Protein AF-A0A6V7KZ51-F1 (afdb_monomer)

Nearest PDB structures (foldseek):
  6hfb-assembly4_D  TM=1.164E-01  e=4.981E+00  Pyrococcus furiosus DSM 3638

Foldseek 3Di:
DCPVVDDDDDDDPPPQDPPFLLVLLVLLCVLQVQAPLSSVLLVQLLVLLQPDPVDPDGDGSVLSSQLSNQLRVCVVVVHDNLVSQLVSCCVRSPVVVVNPDPVSSVVSSVSSNVSSVVSVPDDDDGALARSPLLPDDPVNCVVPVLVSVLSNLLSVLQSLVVQVVVCPDPPDQQWCVSVCSNRVDPDDDIDGDDPVNSLVSVLVSQLQDFLVCLVVSLVSRDPVSLCVLDPPCSCPPSVVLSVLLCVLCVPPPCRHFRQACVGGPDDDDLSSNQSSLLSSLVSLLSSLVQLDADQDPPPPDQWHFLLVQLVCLVVVVDPPVDPDDPLSNCLNVVSVVVVVVVVVCSVCPDRRDDPVNSVVSSVLSVLRSVLSCSRGDIDGPDPDPVPPPDPDPDPPSVVVNVVSVVSNVVSVVVSVVVVVD

Organism: NCBI:txid1563983

pLDDT: mean 78.25, std 13.92, range [34.44, 97.75]

Sequence (421 aa):
AMRNRGVEIYLLPIRNKLDSSLDLKSQLYNLGLTSEHHQMLLLHIHQAVSDDNSTCERLGISQLLHAGSLIAQQVQRKFPIIDAFRYACQDVYIKSRYIQERTQRQRLISIIDEAINVFTKTKYEPSFINIQDLTPAIHNLQSNALLTLAKQQAIIGRSLMKKIEETDSDDDEFTTEFLNRSLCPPFSHSVFIGNEVYNHFLINFLERASVNDFHQRMEMLDEKAANELASDNKTFIGRNLLHMMRCCLSQSPNAGLPWHPAYSPCAFDQQQFDGALKFALICYARIMKCLSITIESDEKSPMISIGKISLIARTKGDHHDLLYAPVIMLFLPIVEYMKKWLNAYLAQVPKDMSYKDYIRLRMGLLALTSFGEQGKVKVPKKYSEKSAHSGERKIDVTQVLKMHYERVIKFIQQTIDESKE

Secondary structure (DSSP, 8-state):
-HHHHS----PPP--SS---HHHHHHHHHHTT---HHHHHHHHHHHHHHHS-TT-SS---HHHHHHHHHHHHHHHHTT--HHHHHHHHHHIIIIITTT---HHHHHHHHHHHHHHHHHHHHSPPPPPSS-HHHHS--HHHHHHHHHHHHHHHHHHHHHHHHHHHHH--STTS--BTHHHHHHH--SS----B--HHHHHHHHHHHHHT--TTTHHHHHHHS-HHHHHHT-SS-TTHHHHHHHHHHHHHTTT-TTTTS--STTT-SSPPPHHHHHHHHHHHHHHHHHHTTTT-------SS-SEEEHHHHHHHHHHH--TTS--S-HHHHTHHHHHHHHHHHHHHHHHS--SS--HHHHHHHHHHHHHHHHHHHGGG-EEES---GGGTTS-S----HHHHHHHHHHHHHHHHHHHHHTTT-

Structure (mmCIF, N/CA/C/O backbone):
data_AF-A0A6V7KZ51-F1
#
_entry.id   AF-A0A6V7KZ51-F1
#
loop_
_atom_site.group_PDB
_atom_site.id
_atom_site.type_symbol
_atom_site.label_atom_id
_atom_site.label_alt_id
_atom_site.label_comp_id
_atom_site.label_asym_id
_atom_site.label_entity_id
_atom_site.label_seq_id
_atom_site.pdbx_PDB_ins_code
_atom_site.Cartn_x
_atom_site.Cartn_y
_atom_site.Cartn_z
_atom_site.occupancy
_atom_site.B_iso_or_equiv
_atom_site.auth_seq_id
_atom_site.auth_comp_id
_atom_site.auth_asym_id
_atom_site.auth_atom_id
_atom_site.pdbx_PDB_model_num
ATOM 1 N N . ALA A 1 1 ? -33.352 -25.567 -0.579 1.00 66.38 1 ALA A N 1
ATOM 2 C CA . ALA A 1 1 ? -33.581 -24.557 -1.638 1.00 66.38 1 ALA A CA 1
ATOM 3 C C . ALA A 1 1 ? -32.772 -23.283 -1.401 1.00 66.38 1 ALA A C 1
ATOM 5 O O . ALA A 1 1 ? -31.966 -22.964 -2.257 1.00 66.38 1 ALA A O 1
ATOM 6 N N . MET A 1 2 ? -32.909 -22.597 -0.257 1.00 73.06 2 MET A N 1
ATOM 7 C CA . MET A 1 2 ? -32.129 -21.380 0.045 1.00 73.06 2 MET A CA 1
ATOM 8 C C . MET A 1 2 ? -30.612 -21.613 0.128 1.00 73.06 2 MET A C 1
ATOM 10 O O . MET A 1 2 ? -29.864 -20.787 -0.363 1.00 73.06 2 MET A O 1
ATOM 14 N N . ARG A 1 3 ? -30.156 -22.772 0.617 1.00 77.19 3 ARG A N 1
ATOM 15 C CA . ARG A 1 3 ? -28.733 -23.168 0.590 1.00 77.19 3 ARG A CA 1
ATOM 16 C C . ARG A 1 3 ? -28.158 -23.363 -0.821 1.00 77.19 3 ARG A C 1
ATOM 18 O O . ARG A 1 3 ? -27.005 -23.058 -1.066 1.00 77.19 3 ARG A O 1
ATOM 25 N N . ASN A 1 4 ? -28.983 -23.846 -1.755 1.00 79.25 4 ASN A N 1
ATOM 26 C CA . ASN A 1 4 ? -28.567 -24.163 -3.132 1.00 79.25 4 ASN A CA 1
ATOM 27 C C . ASN A 1 4 ? -28.848 -23.011 -4.115 1.00 79.25 4 ASN A C 1
ATOM 29 O O . ASN A 1 4 ? -28.487 -23.107 -5.282 1.00 79.25 4 ASN A O 1
ATOM 33 N N . ARG A 1 5 ? -29.570 -21.972 -3.674 1.00 84.94 5 ARG A N 1
ATOM 34 C CA . ARG A 1 5 ? -29.949 -20.793 -4.476 1.00 84.94 5 ARG A CA 1
ATOM 35 C C . ARG A 1 5 ? -29.413 -19.478 -3.901 1.00 84.94 5 ARG A C 1
ATOM 37 O O . ARG A 1 5 ? -29.404 -18.483 -4.610 1.00 84.94 5 ARG A O 1
ATOM 44 N N . GLY A 1 6 ? -29.029 -19.460 -2.628 1.00 83.19 6 GLY A N 1
ATOM 45 C CA . GLY A 1 6 ? -28.433 -18.326 -1.931 1.00 83.19 6 GLY A CA 1
ATOM 46 C C . GLY A 1 6 ? -26.941 -18.535 -1.689 1.00 83.19 6 GLY A C 1
ATOM 47 O O . GLY A 1 6 ? -26.401 -19.610 -1.939 1.00 83.19 6 GLY A O 1
ATOM 48 N N . VAL A 1 7 ? -26.283 -17.490 -1.196 1.00 83.56 7 VAL A N 1
ATOM 49 C CA . VAL A 1 7 ? -24.863 -17.518 -0.830 1.00 83.56 7 VAL A CA 1
ATOM 50 C C . VAL A 1 7 ? -24.750 -17.797 0.665 1.00 83.56 7 VAL A C 1
ATOM 52 O O . VAL A 1 7 ? -25.314 -17.062 1.475 1.00 83.56 7 VAL A O 1
ATOM 55 N N . GLU A 1 8 ? -24.018 -18.845 1.037 1.00 85.75 8 GLU A N 1
ATOM 56 C CA . GLU A 1 8 ? -23.643 -19.092 2.430 1.00 85.75 8 GLU A CA 1
ATOM 57 C C . GLU A 1 8 ? -22.279 -18.471 2.710 1.00 85.75 8 GLU A C 1
ATOM 59 O O . GLU A 1 8 ? -21.281 -18.828 2.086 1.00 85.75 8 GLU A O 1
ATOM 64 N N . ILE A 1 9 ? -22.237 -17.548 3.667 1.00 85.25 9 ILE A N 1
ATOM 65 C CA . ILE A 1 9 ? -20.992 -16.952 4.145 1.00 85.25 9 ILE A CA 1
ATOM 66 C C . ILE A 1 9 ? -20.712 -17.550 5.516 1.00 85.25 9 ILE A C 1
ATOM 68 O O . ILE A 1 9 ? -21.433 -17.288 6.479 1.00 85.25 9 ILE A O 1
ATOM 72 N N . TYR A 1 10 ? -19.671 -18.373 5.601 1.00 81.44 10 TYR A N 1
ATOM 73 C CA . TYR A 1 10 ? -19.222 -18.912 6.875 1.00 81.44 10 TYR A CA 1
ATOM 74 C C . TYR A 1 10 ? -18.309 -17.897 7.562 1.00 81.44 10 TYR A C 1
ATOM 76 O O . TYR A 1 10 ? -17.195 -17.638 7.106 1.00 81.44 10 TYR A O 1
ATOM 84 N N . LEU A 1 11 ? -18.785 -17.319 8.663 1.00 78.44 11 LEU A N 1
ATOM 85 C CA . LEU A 1 11 ? -17.969 -16.473 9.524 1.00 78.44 11 LEU A CA 1
ATOM 86 C C . LEU A 1 11 ? -17.281 -17.364 10.553 1.00 78.44 11 LEU A C 1
ATOM 88 O O . LEU A 1 11 ? -17.935 -18.026 11.359 1.00 78.44 11 LEU A O 1
ATOM 92 N N . LEU A 1 12 ? -15.950 -17.392 10.515 1.00 71.00 12 LEU A N 1
ATOM 93 C CA . LEU A 1 12 ? -15.179 -18.060 11.553 1.00 71.00 12 LEU A CA 1
ATOM 94 C C . LEU A 1 12 ? -15.447 -17.362 12.894 1.00 71.00 12 LEU A C 1
ATOM 96 O O . LEU A 1 12 ? -15.514 -16.129 12.926 1.00 71.00 12 LEU A O 1
ATOM 100 N N . PRO A 1 13 ? -15.588 -18.113 14.001 1.00 65.88 13 PRO A N 1
ATOM 101 C CA . PRO A 1 13 ? -15.668 -17.493 15.311 1.00 65.88 13 PRO A CA 1
ATOM 102 C C . PRO A 1 13 ? -14.419 -16.639 15.508 1.00 65.88 13 PRO A C 1
ATOM 104 O O . PRO A 1 13 ? -13.309 -17.093 15.208 1.00 65.88 13 PRO A O 1
ATOM 107 N N . ILE A 1 14 ? -14.615 -15.409 15.992 1.00 60.56 14 ILE A N 1
ATOM 108 C CA . ILE A 1 14 ? -13.525 -14.522 16.397 1.00 60.56 14 ILE A CA 1
ATOM 109 C C . ILE A 1 14 ? -12.691 -15.333 17.384 1.00 60.56 14 ILE A C 1
ATOM 111 O O . ILE A 1 14 ? -13.140 -15.628 18.493 1.00 60.56 14 ILE A O 1
ATOM 115 N N . ARG A 1 15 ? -11.513 -15.798 16.958 1.00 56.25 15 ARG A N 1
ATOM 116 C CA . ARG A 1 15 ? -10.609 -16.482 17.875 1.00 56.25 15 ARG A CA 1
ATOM 117 C C . ARG A 1 15 ? -10.282 -15.460 18.956 1.00 56.25 15 ARG A C 1
ATOM 119 O O . ARG A 1 15 ? -10.001 -14.313 18.641 1.00 56.25 15 ARG A O 1
ATOM 126 N N . ASN A 1 16 ? -10.256 -15.870 20.221 1.00 52.44 16 ASN A N 1
ATOM 127 C CA . ASN A 1 16 ? -9.814 -15.011 21.331 1.00 52.44 16 ASN A CA 1
ATOM 128 C C . ASN A 1 16 ? -8.336 -14.575 21.213 1.00 52.44 16 ASN A C 1
ATOM 130 O O . ASN A 1 16 ? -7.773 -14.049 22.168 1.00 52.44 16 ASN A O 1
ATOM 134 N N . LYS A 1 17 ? -7.678 -14.827 20.076 1.00 53.88 17 LYS A N 1
ATOM 135 C CA . LYS A 1 17 ? -6.394 -14.231 19.763 1.00 53.88 17 LYS A CA 1
ATOM 136 C C . LYS A 1 17 ? -6.630 -12.885 19.090 1.00 53.88 17 LYS A C 1
ATOM 138 O O . LYS A 1 17 ? -7.420 -12.759 18.159 1.00 53.88 17 LYS A O 1
ATOM 143 N N . LEU A 1 18 ? -5.913 -11.891 19.591 1.00 59.28 18 LEU A N 1
ATOM 144 C CA . LEU A 1 18 ? -5.813 -10.526 19.083 1.00 59.28 18 LEU A CA 1
ATOM 145 C C . LEU A 1 18 ? -5.059 -10.535 17.734 1.00 59.28 18 LEU A C 1
ATOM 147 O O . LEU A 1 18 ? -3.984 -9.959 17.621 1.00 59.28 18 LEU A O 1
ATOM 151 N N . ASP A 1 19 ? -5.566 -11.267 16.737 1.00 60.16 19 ASP A N 1
ATOM 152 C CA . ASP A 1 19 ? -4.797 -11.659 15.545 1.00 60.16 19 ASP A CA 1
ATOM 153 C C . ASP A 1 19 ? -4.489 -10.471 14.602 1.00 60.16 19 ASP A C 1
ATOM 155 O O . ASP A 1 19 ? -3.594 -10.574 13.766 1.00 60.16 19 ASP A O 1
ATOM 159 N N . SER A 1 20 ? -5.171 -9.326 14.757 1.00 75.56 20 SER A N 1
ATOM 160 C CA . SER A 1 20 ? -4.906 -8.088 14.007 1.00 75.56 20 SER A CA 1
ATOM 161 C C . SER A 1 20 ? -5.000 -6.864 14.921 1.00 75.56 20 SER A C 1
ATOM 163 O O . SER A 1 20 ? -6.086 -6.430 15.311 1.00 75.56 20 SER A O 1
ATOM 165 N N . SER A 1 21 ? -3.853 -6.278 15.275 1.00 80.00 21 SER A N 1
ATOM 166 C CA . SER A 1 21 ? -3.811 -5.050 16.081 1.00 80.00 21 SER A CA 1
ATOM 167 C C . SER A 1 21 ? -4.462 -3.862 15.362 1.00 80.00 21 SER A C 1
ATOM 169 O O . SER A 1 21 ? -5.032 -2.996 16.022 1.00 80.00 21 SER A O 1
ATOM 171 N N . LEU A 1 22 ? -4.430 -3.836 14.023 1.00 84.38 22 LEU A N 1
ATOM 172 C CA . LEU A 1 22 ? -5.061 -2.800 13.206 1.00 84.38 22 LEU A CA 1
ATOM 173 C C . LEU A 1 22 ? -6.584 -2.790 13.394 1.00 84.38 22 LEU A C 1
ATOM 175 O O . LEU A 1 22 ? -7.170 -1.724 13.598 1.00 84.38 22 LEU A O 1
ATOM 179 N N . ASP A 1 23 ? -7.212 -3.969 13.404 1.00 84.88 23 ASP A N 1
ATOM 180 C CA . ASP A 1 23 ? -8.659 -4.093 13.601 1.00 84.88 23 ASP A CA 1
ATOM 181 C C . ASP A 1 23 ? -9.064 -3.625 14.999 1.00 84.88 23 ASP A C 1
ATOM 183 O O . ASP A 1 23 ? -10.041 -2.894 15.159 1.00 84.88 23 ASP A O 1
ATOM 187 N N . LEU A 1 24 ? -8.277 -3.978 16.018 1.00 87.88 24 LEU A N 1
ATOM 188 C CA . LEU A 1 24 ? -8.532 -3.563 17.397 1.00 87.88 24 LEU A CA 1
ATOM 189 C C . LEU A 1 24 ? -8.369 -2.054 17.574 1.00 87.88 24 LEU A C 1
ATOM 191 O O . LEU A 1 24 ? -9.212 -1.418 18.202 1.00 87.88 24 LEU A O 1
ATOM 195 N N . LYS A 1 25 ? -7.325 -1.459 16.986 1.00 88.44 25 LYS A N 1
ATOM 196 C CA . LYS A 1 25 ? -7.145 -0.002 16.978 1.00 88.44 25 LYS A CA 1
ATOM 197 C C . LYS A 1 25 ? -8.324 0.699 16.299 1.00 88.44 25 LYS A C 1
ATOM 199 O O . LYS A 1 25 ? -8.837 1.674 16.840 1.00 88.44 25 LYS A O 1
ATOM 204 N N . SER A 1 26 ? -8.796 0.180 15.163 1.00 88.38 26 SER A N 1
ATOM 205 C CA . SER A 1 26 ? -9.973 0.714 14.464 1.00 88.38 26 SER A CA 1
ATOM 206 C C . SER A 1 26 ? -11.252 0.598 15.304 1.00 88.38 26 SER A C 1
ATOM 208 O O . SER A 1 26 ? -12.020 1.554 15.417 1.00 88.38 26 SER A O 1
ATOM 210 N N . GLN A 1 27 ? -11.464 -0.532 15.986 1.00 89.81 27 GLN A N 1
ATOM 211 C CA . GLN A 1 27 ? -12.593 -0.699 16.907 1.00 89.81 27 GLN A CA 1
ATOM 212 C C . GLN A 1 27 ? -12.524 0.282 18.085 1.00 89.81 27 GLN A C 1
ATOM 214 O O . GLN A 1 27 ? -13.519 0.937 18.391 1.00 89.81 27 GLN A O 1
ATOM 219 N N . LEU A 1 28 ? -11.354 0.440 18.711 1.00 92.19 28 LEU A N 1
ATOM 220 C CA . LEU A 1 28 ? -11.138 1.407 19.793 1.00 92.19 28 LEU A CA 1
ATOM 221 C C . LEU A 1 28 ? -11.344 2.851 19.324 1.00 92.19 28 LEU A C 1
ATOM 223 O O . LEU A 1 28 ? -11.955 3.644 20.044 1.00 92.19 28 LEU A O 1
ATOM 227 N N . TYR A 1 29 ? -10.900 3.178 18.108 1.00 90.69 29 TYR A N 1
ATOM 228 C CA . TYR A 1 29 ? -11.180 4.465 17.483 1.00 90.69 29 TYR A CA 1
ATOM 229 C C . TYR A 1 29 ? -12.691 4.715 17.423 1.00 90.69 29 TYR A C 1
ATOM 231 O O . TYR A 1 29 ? -13.166 5.756 17.874 1.00 90.69 29 TYR A O 1
ATOM 239 N N . ASN A 1 30 ? -13.454 3.751 16.898 1.00 89.44 30 ASN A N 1
ATOM 240 C CA . ASN A 1 30 ? -14.904 3.875 16.725 1.00 89.44 30 ASN A CA 1
ATOM 241 C C . ASN A 1 30 ? -15.667 3.959 18.059 1.00 89.44 30 ASN A C 1
ATOM 243 O O . ASN A 1 30 ? -16.774 4.491 18.093 1.00 89.44 30 ASN A O 1
ATOM 247 N N . LEU A 1 31 ? -15.072 3.494 19.162 1.00 91.75 31 LEU A N 1
ATOM 248 C CA . LEU A 1 31 ? -15.592 3.691 20.521 1.00 91.75 31 LEU A CA 1
ATOM 249 C C . LEU A 1 31 ? -15.300 5.088 21.097 1.00 91.75 31 LEU A C 1
ATOM 251 O O . LEU A 1 31 ? -15.787 5.411 22.177 1.00 91.75 31 LEU A O 1
ATOM 255 N N . GLY A 1 32 ? -14.523 5.919 20.397 1.00 90.19 32 GLY A N 1
ATOM 256 C CA . GLY A 1 32 ? -14.174 7.282 20.802 1.00 90.19 32 GLY A CA 1
ATOM 257 C C . GLY A 1 32 ? -12.749 7.445 21.335 1.00 90.19 32 GLY A C 1
ATOM 258 O O . GLY A 1 32 ? -12.363 8.553 21.708 1.00 90.19 32 GLY A O 1
ATOM 259 N N . LEU A 1 33 ? -11.933 6.384 21.349 1.00 91.81 33 LEU A N 1
ATOM 260 C CA . LEU A 1 33 ? -10.518 6.469 21.710 1.00 91.81 33 LEU A CA 1
ATOM 261 C C . LEU A 1 33 ? -9.688 6.840 20.471 1.00 91.81 33 LEU A C 1
ATOM 263 O O . LEU A 1 33 ? -9.034 5.995 19.869 1.00 91.81 33 LEU A O 1
ATOM 267 N N . THR A 1 34 ? -9.750 8.104 20.053 1.00 87.94 34 THR A N 1
ATOM 268 C CA . THR A 1 34 ? -9.247 8.557 18.738 1.00 87.94 34 THR A CA 1
ATOM 269 C C . THR A 1 34 ? -7.729 8.723 18.637 1.00 87.94 34 THR A C 1
ATOM 271 O O . THR A 1 34 ? -7.187 8.730 17.536 1.00 87.94 34 THR A O 1
ATOM 274 N N . SER A 1 35 ? -7.029 8.849 19.766 1.00 87.50 35 SER A N 1
ATOM 275 C CA . SER A 1 35 ? -5.566 8.960 19.803 1.00 87.50 35 SER A CA 1
ATOM 276 C C . SER A 1 35 ? -4.918 7.580 19.694 1.00 87.50 35 SER A C 1
ATOM 278 O O . SER A 1 35 ? -5.156 6.719 20.543 1.00 87.50 35 SER A O 1
ATOM 280 N N . GLU A 1 36 ? -4.052 7.377 18.699 1.00 85.19 36 GLU A N 1
ATOM 281 C CA . GLU A 1 36 ? -3.296 6.124 18.548 1.00 85.19 36 GLU A CA 1
ATOM 282 C C . GLU A 1 36 ? -2.401 5.860 19.772 1.00 85.19 36 GLU A C 1
ATOM 284 O O . GLU A 1 36 ? -2.292 4.713 20.201 1.00 85.19 36 GLU A O 1
ATOM 289 N N . HIS A 1 37 ? -1.842 6.899 20.409 1.00 86.25 37 HIS A N 1
ATOM 290 C CA . HIS A 1 37 ? -1.102 6.748 21.674 1.00 86.25 37 HIS A CA 1
ATOM 291 C C . HIS A 1 37 ? -1.946 6.057 22.746 1.00 86.25 37 HIS A C 1
ATOM 293 O O . HIS A 1 37 ? -1.504 5.123 23.412 1.00 86.25 37 HIS A O 1
ATOM 299 N N . HIS A 1 38 ? -3.199 6.494 22.881 1.00 91.06 38 HIS A N 1
ATOM 300 C CA . HIS A 1 38 ? -4.140 5.946 23.852 1.00 91.06 38 HIS A CA 1
ATOM 301 C C . HIS A 1 38 ? -4.576 4.523 23.478 1.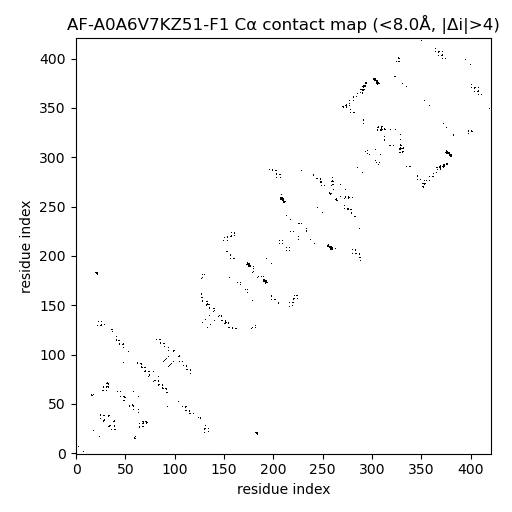00 91.06 38 HIS A C 1
ATOM 303 O O . HIS A 1 38 ? -4.685 3.665 24.353 1.00 91.06 38 HIS A O 1
ATOM 309 N N . GLN A 1 39 ? -4.786 4.246 22.189 1.00 90.69 39 GLN A N 1
ATOM 310 C CA . GLN A 1 39 ? -5.087 2.893 21.709 1.00 90.69 39 GLN A CA 1
ATOM 311 C C . GLN A 1 39 ? -3.937 1.928 22.021 1.00 90.69 39 GLN A C 1
ATOM 313 O O . GLN A 1 39 ? -4.175 0.843 22.547 1.00 90.69 39 GLN A O 1
ATOM 318 N N . MET A 1 40 ? -2.693 2.340 21.759 1.00 88.38 40 MET A N 1
ATOM 319 C CA . MET A 1 40 ? -1.495 1.552 22.056 1.00 88.38 40 MET A CA 1
ATOM 320 C C . MET A 1 40 ? -1.323 1.305 23.554 1.00 88.38 40 MET A C 1
ATOM 322 O O . MET A 1 40 ? -1.031 0.176 23.941 1.00 88.38 40 MET A O 1
ATOM 326 N N . LEU A 1 41 ? -1.560 2.317 24.397 1.00 92.25 41 LEU A N 1
ATOM 327 C CA . LEU A 1 41 ? -1.541 2.155 25.853 1.00 92.25 41 LEU A CA 1
ATOM 328 C C . LEU A 1 41 ? -2.555 1.101 26.304 1.00 92.25 41 LEU A C 1
ATOM 330 O O . LEU A 1 41 ? -2.214 0.199 27.066 1.00 92.25 41 LEU A O 1
ATOM 334 N N . LEU A 1 42 ? -3.796 1.183 25.820 1.00 94.88 42 LEU A N 1
ATOM 335 C CA . LEU A 1 42 ? -4.834 0.241 26.225 1.00 94.88 42 LEU A CA 1
ATOM 336 C C . LEU A 1 42 ? -4.524 -1.189 25.763 1.00 94.88 42 LEU A C 1
ATOM 338 O O . LEU A 1 42 ? -4.708 -2.128 26.537 1.00 94.88 42 LEU A O 1
ATOM 342 N N . LEU A 1 43 ? -4.034 -1.351 24.530 1.00 91.56 43 LEU A N 1
ATOM 343 C CA . LEU A 1 43 ? -3.591 -2.646 24.008 1.00 91.56 43 LEU A CA 1
ATOM 344 C C . LEU A 1 43 ? -2.438 -3.218 24.839 1.00 91.56 43 LEU A C 1
ATOM 346 O O . LEU A 1 43 ? -2.466 -4.398 25.182 1.00 91.56 43 LEU A O 1
ATOM 350 N N . HIS A 1 44 ? -1.471 -2.381 25.219 1.00 91.00 44 HIS A N 1
ATOM 351 C CA . HIS A 1 44 ? -0.348 -2.789 26.056 1.00 91.00 44 HIS A CA 1
ATOM 352 C C . HIS A 1 44 ? -0.800 -3.222 27.457 1.00 91.00 44 HIS A C 1
ATOM 354 O O . HIS A 1 44 ? -0.409 -4.295 27.908 1.00 91.00 44 HIS A O 1
ATOM 360 N N . ILE A 1 45 ? -1.677 -2.452 28.117 1.00 93.94 45 ILE A N 1
ATOM 361 C CA . ILE A 1 45 ? -2.260 -2.837 29.414 1.00 93.94 45 ILE A CA 1
ATOM 362 C C . ILE A 1 45 ? -3.007 -4.166 29.285 1.00 93.94 45 ILE A C 1
ATOM 364 O O . ILE A 1 45 ? -2.840 -5.055 30.116 1.00 93.94 45 ILE A O 1
ATOM 368 N N . HIS A 1 46 ? -3.838 -4.308 28.251 1.00 92.31 46 HIS A N 1
ATOM 369 C CA . HIS A 1 46 ? -4.625 -5.516 28.033 1.00 92.31 46 HIS A CA 1
ATOM 370 C C . HIS A 1 46 ? -3.736 -6.752 27.888 1.00 92.31 46 HIS A C 1
ATOM 372 O O . HIS A 1 46 ? -3.994 -7.772 28.525 1.00 92.31 46 HIS A O 1
ATOM 378 N N . GLN A 1 47 ? -2.671 -6.642 27.093 1.00 89.38 47 GLN A N 1
ATOM 379 C CA . GLN A 1 47 ? -1.712 -7.719 26.903 1.00 89.38 47 GLN A CA 1
ATOM 380 C C . GLN A 1 47 ? -0.938 -8.019 28.192 1.00 89.38 47 GLN A C 1
ATOM 382 O O . GLN A 1 47 ? -0.904 -9.168 28.614 1.00 89.38 47 GLN A O 1
ATOM 387 N N . ALA A 1 48 ? -0.414 -6.999 28.877 1.00 90.25 48 ALA A N 1
ATOM 388 C CA . ALA A 1 48 ? 0.333 -7.172 30.123 1.00 90.25 48 ALA A CA 1
ATOM 389 C C . ALA A 1 48 ? -0.502 -7.842 31.227 1.00 90.25 48 ALA A C 1
ATOM 391 O O . ALA A 1 48 ? -0.002 -8.689 31.962 1.00 90.25 48 ALA A O 1
ATOM 392 N N . VAL A 1 49 ? -1.791 -7.503 31.329 1.00 90.94 49 VAL A N 1
ATOM 393 C CA . VAL A 1 49 ? -2.706 -8.152 32.276 1.00 90.94 49 VAL A CA 1
ATOM 394 C C . VAL A 1 49 ? -3.080 -9.564 31.818 1.00 90.94 49 VAL A C 1
ATOM 396 O O . VAL A 1 49 ? -3.210 -10.452 32.656 1.00 90.94 49 VAL A O 1
ATOM 399 N N . SER A 1 50 ? -3.270 -9.788 30.514 1.00 87.81 50 SER A N 1
ATOM 400 C CA . SER A 1 50 ? -3.632 -11.107 29.980 1.00 87.81 50 SER A CA 1
ATOM 401 C C . SER A 1 50 ? -2.486 -12.120 30.032 1.00 87.81 50 SER A C 1
ATOM 403 O O . SER A 1 50 ? -2.758 -13.319 30.104 1.00 87.81 50 SER A O 1
ATOM 405 N N . ASP A 1 51 ? -1.239 -11.657 29.955 1.00 86.19 51 ASP A N 1
ATOM 406 C CA . ASP A 1 51 ? -0.036 -12.493 30.017 1.00 86.19 51 ASP A CA 1
ATOM 407 C C . ASP A 1 51 ? 0.400 -12.772 31.467 1.00 86.19 51 ASP A C 1
ATOM 409 O O . ASP A 1 51 ? 1.272 -13.608 31.712 1.00 86.19 51 ASP A O 1
ATOM 413 N N . ASP A 1 52 ? -0.208 -12.108 32.456 1.00 86.06 52 ASP A N 1
ATOM 414 C CA . ASP A 1 52 ? 0.113 -12.340 33.857 1.00 86.06 52 ASP A CA 1
ATOM 415 C C . ASP A 1 52 ? -0.429 -13.694 34.345 1.00 86.06 52 ASP A C 1
ATOM 417 O O . ASP A 1 52 ? -1.639 -13.943 34.377 1.00 86.06 52 ASP A O 1
ATOM 421 N N . ASN A 1 53 ? 0.490 -14.546 34.807 1.00 75.12 53 ASN A N 1
ATOM 422 C CA . ASN A 1 53 ? 0.220 -15.911 35.270 1.00 75.12 53 ASN A CA 1
ATOM 423 C C . ASN A 1 53 ? -0.779 -16.012 36.434 1.00 75.12 53 ASN A C 1
ATOM 425 O O . ASN A 1 53 ? -1.257 -17.108 36.718 1.00 75.12 53 ASN A O 1
ATOM 429 N N . SER A 1 54 ? -1.081 -14.916 37.142 1.00 71.56 54 SER A N 1
ATOM 430 C CA . SER A 1 54 ? -2.107 -14.945 38.189 1.00 71.56 54 SER A CA 1
ATOM 431 C C . SER A 1 54 ? -3.524 -15.007 37.613 1.00 71.56 54 SER A C 1
ATOM 433 O O . SER A 1 54 ? -4.461 -15.396 38.309 1.00 71.56 54 SER A O 1
ATOM 435 N N . THR A 1 55 ? -3.717 -14.641 36.344 1.00 67.56 55 THR A N 1
ATOM 436 C CA . THR A 1 55 ? -5.035 -14.660 35.710 1.00 67.56 55 THR A CA 1
ATOM 437 C C . THR A 1 55 ? -5.402 -16.074 35.246 1.00 67.56 55 THR A C 1
ATOM 439 O O . THR A 1 55 ? -4.811 -16.633 34.331 1.00 67.56 55 THR A O 1
ATOM 442 N N . CYS A 1 56 ? -6.410 -16.674 35.889 1.00 65.81 56 CYS A N 1
ATOM 443 C CA . CYS A 1 56 ? -6.869 -18.033 35.561 1.00 65.81 56 CYS A CA 1
ATOM 444 C C . CYS A 1 56 ? -7.611 -18.093 34.206 1.00 65.81 56 CYS A C 1
ATOM 446 O O . CYS A 1 56 ? -7.616 -19.114 33.525 1.00 65.81 56 CYS A O 1
ATOM 448 N N . GLU A 1 57 ? -8.199 -16.968 33.785 1.00 72.25 57 GLU A N 1
ATOM 449 C CA . GLU A 1 57 ? -8.834 -16.810 32.472 1.00 72.25 57 GLU A CA 1
ATOM 450 C C . GLU A 1 57 ? -8.092 -15.763 31.644 1.00 72.25 57 GLU A C 1
ATOM 452 O O . GLU A 1 57 ? -7.820 -14.660 32.139 1.00 72.25 57 GLU A O 1
ATOM 457 N N . ARG A 1 58 ? -7.839 -16.092 30.372 1.00 75.88 58 ARG A N 1
ATOM 458 C CA . ARG A 1 58 ? -7.307 -15.150 29.382 1.00 75.88 58 ARG A CA 1
ATOM 459 C C . ARG A 1 58 ? -8.339 -14.072 29.083 1.00 75.88 58 ARG A C 1
ATOM 461 O O . ARG A 1 58 ? -9.512 -14.378 28.864 1.00 75.88 58 ARG A O 1
ATOM 468 N N . LEU A 1 59 ? -7.894 -12.819 29.049 1.00 83.44 59 LEU A N 1
ATOM 469 C CA . LEU A 1 59 ? -8.756 -11.711 28.662 1.00 83.44 59 LEU A CA 1
ATOM 470 C C . LEU A 1 59 ? -9.094 -11.810 27.169 1.00 83.44 59 LEU A C 1
ATOM 472 O O . LEU A 1 59 ? -8.260 -12.194 26.353 1.00 83.44 59 LEU A O 1
ATOM 476 N N . GLY A 1 60 ? -10.339 -11.485 26.825 1.00 84.56 60 GLY A N 1
ATOM 477 C CA . GLY A 1 60 ? -10.814 -11.451 25.447 1.00 84.56 60 GLY A CA 1
ATOM 478 C C . GLY A 1 60 ? -11.025 -10.028 24.937 1.00 84.56 60 GLY A C 1
ATOM 479 O O . GLY A 1 60 ? -10.980 -9.043 25.681 1.00 84.56 60 GLY A O 1
ATOM 480 N N . ILE A 1 61 ? -11.354 -9.931 23.649 1.00 88.00 61 ILE A N 1
ATOM 481 C CA . ILE A 1 61 ? -11.645 -8.662 22.964 1.00 88.00 61 ILE A CA 1
ATOM 482 C C . ILE A 1 61 ? -12.798 -7.911 23.648 1.00 88.00 61 ILE A C 1
ATOM 484 O O . ILE A 1 61 ? -12.765 -6.689 23.748 1.00 88.00 61 ILE A O 1
ATOM 488 N N . SER A 1 62 ? -13.786 -8.618 24.204 1.00 89.44 62 SER A N 1
ATOM 489 C CA . SER A 1 62 ? -14.890 -8.005 24.956 1.00 89.44 62 SER A CA 1
ATOM 490 C C . SER A 1 62 ? -14.416 -7.125 26.114 1.00 89.44 62 SER A C 1
ATOM 492 O O . SER A 1 62 ? -14.927 -6.022 26.293 1.00 89.44 62 SER A O 1
ATOM 494 N N . GLN A 1 63 ? -13.430 -7.581 26.891 1.00 91.88 63 GLN A N 1
ATOM 495 C CA . GLN A 1 63 ? -12.899 -6.827 28.025 1.00 91.88 63 GLN A CA 1
ATOM 496 C C . GLN A 1 63 ? -12.084 -5.625 27.537 1.00 91.88 63 GLN A C 1
ATOM 498 O O . GLN A 1 63 ? -12.209 -4.539 28.099 1.00 91.88 63 GLN A O 1
ATOM 503 N N . LEU A 1 64 ? -11.312 -5.786 26.458 1.00 93.81 64 LEU A N 1
ATOM 504 C CA . LEU A 1 64 ? -10.597 -4.677 25.823 1.00 93.81 64 LEU A CA 1
ATOM 505 C C . LEU A 1 64 ? -11.560 -3.566 25.377 1.00 93.81 64 LEU A C 1
ATOM 507 O O . LEU A 1 64 ? -11.370 -2.401 25.725 1.00 93.81 64 LEU A O 1
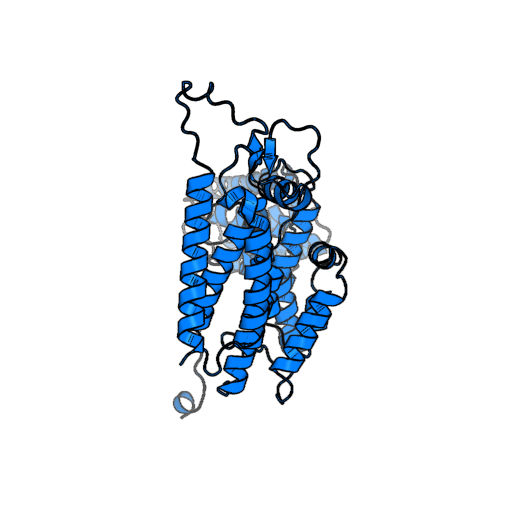ATOM 511 N N . LEU A 1 65 ? -12.611 -3.927 24.636 1.00 94.19 65 LEU A N 1
ATOM 512 C CA . LEU A 1 65 ? -13.591 -2.970 24.119 1.00 94.19 65 LEU A CA 1
ATOM 513 C C . LEU A 1 65 ? -14.413 -2.328 25.242 1.00 94.19 65 LEU A C 1
ATOM 515 O O . LEU A 1 65 ? -14.698 -1.133 25.181 1.00 94.19 65 LEU A O 1
ATOM 519 N N . HIS A 1 66 ? -14.743 -3.076 26.300 1.00 95.50 66 HIS A N 1
ATOM 520 C CA . HIS A 1 66 ? -15.422 -2.517 27.469 1.00 95.50 66 HIS A CA 1
ATOM 521 C C . HIS A 1 66 ? -14.547 -1.469 28.173 1.00 95.50 66 HIS A C 1
ATOM 523 O O . HIS A 1 66 ? -15.014 -0.358 28.432 1.00 95.50 66 HIS A O 1
ATOM 529 N N . ALA A 1 67 ? -13.265 -1.769 28.410 1.00 96.88 67 ALA A N 1
ATOM 530 C CA . ALA A 1 67 ? -12.332 -0.803 28.985 1.00 96.88 67 ALA A CA 1
ATOM 531 C C . ALA A 1 67 ? -12.190 0.436 28.085 1.00 96.88 67 ALA A C 1
ATOM 533 O O . ALA A 1 67 ? -12.308 1.560 28.568 1.00 96.88 67 ALA A O 1
ATOM 534 N N . GLY A 1 68 ? -12.037 0.241 26.771 1.00 96.94 68 GLY A N 1
ATOM 535 C CA . GLY A 1 68 ? -11.965 1.329 25.792 1.00 96.94 68 GLY A CA 1
ATOM 536 C C . GLY A 1 68 ? -13.197 2.235 25.801 1.00 96.94 68 GLY A C 1
ATOM 537 O O . GLY A 1 68 ? -13.059 3.456 25.835 1.00 96.94 68 GLY A O 1
ATOM 538 N N . SER A 1 69 ? -14.397 1.650 25.855 1.00 96.88 69 SER A N 1
ATOM 539 C CA . SER A 1 69 ? -15.656 2.397 25.957 1.00 96.88 69 SER A CA 1
ATOM 540 C C . SER A 1 69 ? -15.736 3.220 27.247 1.00 96.88 69 SER A C 1
ATOM 542 O O . SER A 1 69 ? -16.158 4.374 27.209 1.00 96.88 69 SER A O 1
ATOM 544 N N . LEU A 1 70 ? -15.339 2.659 28.395 1.00 97.50 70 LEU A N 1
ATOM 545 C CA . LEU A 1 70 ? -15.347 3.392 29.666 1.00 97.50 70 LEU A CA 1
ATOM 546 C C . LEU A 1 70 ? -14.347 4.551 29.657 1.00 97.50 70 LEU A C 1
ATOM 548 O O . LEU A 1 70 ? -14.691 5.650 30.093 1.00 97.50 70 LEU A O 1
ATOM 552 N N . ILE A 1 71 ? -13.145 4.338 29.115 1.00 97.75 71 ILE A N 1
ATOM 553 C CA . ILE A 1 71 ? -12.140 5.397 28.958 1.00 97.75 71 ILE A CA 1
ATOM 554 C C . ILE A 1 71 ? -12.701 6.516 28.082 1.00 97.75 71 ILE A C 1
ATOM 556 O O . ILE A 1 71 ? -12.677 7.675 28.490 1.00 97.75 71 ILE A O 1
ATOM 560 N N . ALA A 1 72 ? -13.250 6.183 26.911 1.00 96.31 72 ALA A N 1
ATOM 561 C CA . ALA A 1 72 ? -13.813 7.169 25.993 1.00 96.31 72 ALA A CA 1
ATOM 562 C C . ALA A 1 72 ? -14.923 8.003 26.658 1.00 96.31 72 ALA A C 1
ATOM 564 O O . ALA A 1 72 ? -14.908 9.231 26.572 1.00 96.31 72 ALA A O 1
ATOM 565 N N . GLN A 1 73 ? -15.829 7.362 27.404 1.00 96.25 73 GLN A N 1
ATOM 566 C CA . GLN A 1 73 ? -16.885 8.052 28.152 1.00 96.25 73 GLN A CA 1
ATOM 567 C C . GLN A 1 73 ? -16.331 8.976 29.246 1.00 96.25 73 GLN A C 1
ATOM 569 O O . GLN A 1 73 ? -16.802 10.105 29.402 1.00 96.25 73 GLN A O 1
ATOM 574 N N . GLN A 1 74 ? -15.335 8.525 30.012 1.00 96.25 74 GLN A N 1
ATOM 575 C CA . GLN A 1 74 ? -14.726 9.326 31.079 1.00 96.25 74 GLN A CA 1
ATOM 576 C C . GLN A 1 74 ? -13.965 10.532 30.507 1.00 96.25 74 GLN A C 1
ATOM 578 O O . GLN A 1 74 ? -14.138 11.656 30.981 1.00 96.25 74 GLN A O 1
ATOM 583 N N . VAL A 1 75 ? -13.205 10.337 29.428 1.00 94.44 75 VAL A N 1
ATOM 584 C CA . VAL A 1 75 ? -12.498 11.414 28.718 1.00 94.44 75 VAL A CA 1
ATOM 585 C C . VAL A 1 75 ? -13.479 12.419 28.112 1.00 94.44 75 VAL A C 1
ATOM 587 O O . VAL A 1 75 ? -13.273 13.629 28.227 1.00 94.44 75 VAL A O 1
ATOM 590 N N . GLN A 1 76 ? -14.590 11.955 27.529 1.00 93.62 76 GLN A N 1
ATOM 591 C CA . GLN A 1 76 ? -15.652 12.831 27.024 1.00 93.62 76 GLN A CA 1
ATOM 592 C C . GLN A 1 76 ? -16.246 13.703 28.142 1.00 93.62 76 GLN A C 1
ATOM 594 O O . GLN A 1 76 ? -16.559 14.873 27.920 1.00 93.62 76 GLN A O 1
ATOM 599 N N . ARG A 1 77 ? -16.322 13.163 29.363 1.00 94.88 77 ARG A N 1
ATOM 600 C CA . ARG A 1 77 ? -16.727 13.873 30.588 1.00 94.88 77 ARG A CA 1
ATOM 601 C C . ARG A 1 77 ? -15.601 14.680 31.245 1.00 94.88 77 ARG A C 1
ATOM 603 O O . ARG A 1 77 ? -15.777 15.148 32.364 1.00 94.88 77 ARG A O 1
ATOM 610 N N . LYS A 1 78 ? -14.471 14.872 30.556 1.00 94.00 78 LYS A N 1
ATOM 611 C CA . LYS A 1 78 ? -13.318 15.676 30.997 1.00 94.00 78 LYS A CA 1
ATOM 612 C C . LYS A 1 78 ? -12.591 15.134 32.232 1.00 94.00 78 LYS A C 1
ATOM 614 O O . LYS A 1 78 ? -11.902 15.893 32.909 1.00 94.00 78 LYS A O 1
ATOM 619 N N . PHE A 1 79 ? -12.687 13.832 32.503 1.00 93.69 79 PHE A N 1
ATOM 620 C CA . PHE A 1 79 ? -11.802 13.210 33.488 1.00 93.69 79 PHE A CA 1
ATOM 621 C C . PHE A 1 79 ? -10.342 13.279 33.010 1.00 93.69 79 PHE A C 1
ATOM 623 O O . PHE A 1 79 ? -10.094 13.157 31.803 1.00 93.69 79 PHE A O 1
ATOM 630 N N . PRO A 1 80 ? -9.367 13.449 33.924 1.00 94.50 80 PRO A N 1
ATOM 631 C CA . PRO A 1 80 ? -7.954 13.365 33.576 1.00 94.50 80 PRO A CA 1
ATOM 632 C C . PRO A 1 80 ? -7.640 12.029 32.899 1.00 94.50 80 PRO A C 1
ATOM 634 O O . PRO A 1 80 ? -8.074 10.978 33.364 1.00 94.50 80 PRO A O 1
ATOM 637 N N . ILE A 1 81 ? -6.873 12.055 31.805 1.00 92.31 81 ILE A N 1
ATOM 638 C CA . ILE A 1 81 ? -6.641 10.868 30.965 1.00 92.31 81 ILE A CA 1
ATOM 639 C C . ILE A 1 81 ? -6.022 9.702 31.748 1.00 92.31 81 ILE A C 1
ATOM 641 O O . ILE A 1 81 ? -6.459 8.565 31.613 1.00 92.31 81 ILE A O 1
ATOM 645 N N . ILE A 1 82 ? -5.053 9.997 32.616 1.00 94.25 82 ILE A N 1
ATOM 646 C CA . ILE A 1 82 ? -4.363 9.014 33.461 1.00 94.25 82 ILE A CA 1
ATOM 647 C C . ILE A 1 82 ? -5.364 8.309 34.377 1.00 94.25 82 ILE A C 1
ATOM 649 O O . ILE A 1 82 ? -5.370 7.082 34.471 1.00 94.25 82 ILE A O 1
ATOM 653 N N . ASP A 1 83 ? -6.239 9.083 35.014 1.00 95.19 83 ASP A N 1
ATOM 654 C CA . ASP A 1 83 ? -7.252 8.556 35.921 1.00 95.19 83 ASP A CA 1
ATOM 655 C C . ASP A 1 83 ? -8.324 7.780 35.161 1.00 95.19 83 ASP A C 1
ATOM 657 O O . ASP A 1 83 ? -8.736 6.713 35.609 1.00 95.19 83 ASP A O 1
ATOM 661 N N . ALA A 1 84 ? -8.702 8.248 33.968 1.00 96.25 84 ALA A N 1
ATOM 662 C CA . ALA A 1 84 ? -9.644 7.544 33.113 1.00 96.25 84 ALA A CA 1
ATOM 663 C C . ALA A 1 84 ? -9.141 6.142 32.741 1.00 96.25 84 ALA A C 1
ATOM 665 O O . ALA A 1 84 ? -9.866 5.156 32.882 1.00 96.25 84 ALA A O 1
ATOM 666 N N . PHE A 1 85 ? -7.873 6.038 32.333 1.00 96.81 85 PHE A N 1
ATOM 667 C CA . PHE A 1 85 ? -7.218 4.758 32.068 1.00 96.81 85 PHE A CA 1
ATOM 668 C C . PHE A 1 85 ? -7.147 3.881 33.315 1.00 96.81 85 PHE A C 1
ATOM 670 O O . PHE A 1 85 ? -7.563 2.721 33.272 1.00 96.81 85 PHE A O 1
ATOM 677 N N . ARG A 1 86 ? -6.659 4.433 34.431 1.00 96.62 86 ARG A N 1
ATOM 678 C CA . ARG A 1 86 ? -6.502 3.705 35.693 1.00 96.62 86 ARG A CA 1
ATOM 679 C C . ARG A 1 86 ? -7.833 3.129 36.173 1.00 96.62 86 ARG A C 1
ATOM 681 O O . ARG A 1 86 ? -7.917 1.930 36.431 1.00 96.62 86 ARG A O 1
ATOM 688 N N . TYR A 1 87 ? -8.874 3.952 36.276 1.00 96.50 87 TYR A N 1
ATOM 689 C CA . TYR A 1 87 ? -10.164 3.525 36.811 1.00 96.50 87 TYR A CA 1
ATOM 690 C C . TYR A 1 87 ? -10.881 2.555 35.881 1.00 96.50 87 TYR A C 1
ATOM 692 O O . TYR A 1 87 ? -11.304 1.497 36.341 1.00 96.50 87 TYR A O 1
ATOM 700 N N . ALA A 1 88 ? -10.953 2.845 34.580 1.00 97.19 88 ALA A N 1
ATOM 701 C CA . ALA A 1 88 ? -11.602 1.947 33.630 1.00 97.19 88 ALA A CA 1
ATOM 702 C C . ALA A 1 88 ? -10.910 0.575 33.557 1.00 97.19 88 ALA A C 1
ATOM 704 O O . ALA A 1 88 ? -11.582 -0.457 33.565 1.00 97.19 88 ALA A O 1
ATOM 705 N N . CYS A 1 89 ? -9.572 0.539 33.542 1.00 96.62 89 CYS A N 1
ATOM 706 C CA . CYS A 1 89 ? -8.831 -0.722 33.522 1.00 96.62 89 CYS A CA 1
ATOM 707 C C . CYS A 1 89 ? -9.003 -1.504 34.831 1.00 96.62 89 CYS A C 1
ATOM 709 O O . CYS A 1 89 ? -9.184 -2.718 34.789 1.00 96.62 89 CYS A O 1
ATOM 711 N N . GLN A 1 90 ? -9.007 -0.842 35.993 1.00 95.06 90 GLN A N 1
ATOM 712 C CA . GLN A 1 90 ? -9.286 -1.513 37.267 1.00 95.06 90 GLN A CA 1
ATOM 713 C C . GLN A 1 90 ? -10.729 -2.034 37.342 1.00 95.06 90 GLN A C 1
ATOM 715 O O . GLN A 1 90 ? -10.961 -3.140 37.832 1.00 95.06 90 GLN A O 1
ATOM 720 N N . ASP A 1 91 ? -11.703 -1.270 36.850 1.00 95.44 91 ASP A N 1
ATOM 721 C CA . ASP A 1 91 ? -13.108 -1.679 36.835 1.00 95.44 91 ASP A CA 1
ATOM 722 C C . ASP A 1 91 ? -13.304 -2.937 35.987 1.00 95.44 91 ASP A C 1
ATOM 724 O O . ASP A 1 91 ? -13.908 -3.911 36.443 1.00 95.44 91 ASP A O 1
ATOM 728 N N . VAL A 1 92 ? -12.729 -2.961 34.785 1.00 94.88 92 VAL A N 1
ATOM 729 C CA . VAL A 1 92 ? -12.914 -4.074 33.852 1.00 94.88 92 VAL A CA 1
ATOM 730 C C . VAL A 1 92 ? -12.011 -5.255 34.182 1.00 94.88 92 VAL A C 1
ATOM 732 O O . VAL A 1 92 ? -12.499 -6.375 34.292 1.00 94.88 92 VAL A O 1
ATOM 735 N N . TYR A 1 93 ? -10.712 -5.054 34.378 1.00 92.94 93 TYR A N 1
ATO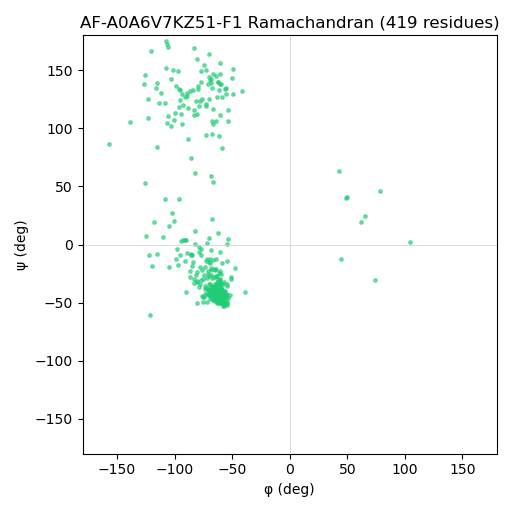M 736 C CA . TYR A 1 93 ? -9.780 -6.175 34.518 1.00 92.94 93 TYR A CA 1
ATOM 737 C C . TYR A 1 93 ? -9.702 -6.757 35.930 1.00 92.94 93 TYR A C 1
ATOM 739 O O . TYR A 1 93 ? -9.206 -7.871 36.090 1.00 92.94 93 TYR A O 1
ATOM 747 N N . ILE A 1 94 ? -10.206 -6.043 36.942 1.00 91.25 94 ILE A N 1
ATOM 748 C CA . ILE A 1 94 ? -10.133 -6.477 38.342 1.00 91.25 94 ILE A CA 1
ATOM 749 C C . ILE A 1 94 ? -11.525 -6.601 38.955 1.00 91.25 94 ILE A C 1
ATOM 751 O O . ILE A 1 94 ? -11.906 -7.689 39.388 1.00 91.25 94 ILE A O 1
ATOM 755 N N . LYS A 1 95 ? -12.294 -5.502 39.014 1.00 90.31 95 LYS A N 1
ATOM 756 C CA . LYS A 1 95 ? -13.570 -5.488 39.750 1.00 90.31 95 LYS A CA 1
ATOM 757 C C . LYS A 1 95 ? -14.620 -6.379 39.090 1.00 90.31 95 LYS A C 1
ATOM 759 O O . LYS A 1 95 ? -15.269 -7.145 39.794 1.00 90.31 95 LYS A O 1
ATOM 764 N N . SER A 1 96 ? -14.744 -6.335 37.761 1.00 88.06 96 SER A N 1
ATOM 765 C CA . SER A 1 96 ? -15.729 -7.146 37.024 1.00 88.06 96 SER A CA 1
ATOM 766 C C . SER A 1 96 ? -15.479 -8.656 37.124 1.00 88.06 96 SER A C 1
ATOM 768 O O . SER A 1 96 ? -16.402 -9.451 36.971 1.00 88.06 96 SER A O 1
ATOM 770 N N . ARG A 1 97 ? -14.237 -9.050 37.433 1.00 84.31 97 ARG A N 1
ATOM 771 C CA . ARG A 1 97 ? -13.813 -10.446 37.597 1.00 84.31 97 ARG A CA 1
ATOM 772 C C . ARG A 1 97 ? -13.893 -10.939 39.040 1.00 84.31 97 ARG A C 1
ATOM 774 O O . ARG A 1 97 ? -13.467 -12.054 39.313 1.00 84.31 97 ARG A O 1
ATOM 781 N N . TYR A 1 98 ? -14.393 -10.114 39.964 1.00 82.44 98 TYR A N 1
ATOM 782 C CA . TYR A 1 98 ? -14.508 -10.447 41.385 1.00 82.44 98 TYR A CA 1
ATOM 783 C C . TYR A 1 98 ? -13.217 -11.027 41.983 1.00 82.44 98 TYR A C 1
ATOM 785 O O . TYR A 1 98 ? -13.269 -11.953 42.786 1.00 82.44 98 TYR A O 1
ATOM 793 N N . ILE A 1 99 ? -12.049 -10.493 41.607 1.00 82.19 99 ILE A N 1
ATOM 794 C CA . ILE A 1 99 ? -10.761 -10.957 42.141 1.00 82.19 99 ILE A CA 1
ATOM 795 C C . ILE A 1 99 ? -10.719 -10.677 43.650 1.00 82.19 99 ILE A C 1
ATOM 797 O O . ILE A 1 99 ? -10.601 -9.523 44.075 1.00 82.19 99 ILE A O 1
ATOM 801 N N . GLN A 1 100 ? -10.857 -11.737 44.452 1.00 76.94 100 GLN A N 1
ATOM 802 C CA . GLN A 1 100 ? -10.949 -11.657 45.916 1.00 76.94 100 GLN A CA 1
ATOM 803 C C . GLN A 1 100 ? -9.570 -11.648 46.586 1.00 76.94 100 GLN A C 1
ATOM 805 O O . GLN A 1 100 ? -9.409 -11.069 47.661 1.00 76.94 100 GLN A O 1
ATOM 810 N N . GLU A 1 101 ? -8.562 -12.257 45.954 1.00 85.38 101 GLU A N 1
ATOM 811 C CA . GLU A 1 101 ? -7.218 -12.347 46.515 1.00 85.38 101 GLU A CA 1
ATOM 812 C C . GLU A 1 101 ? -6.515 -10.978 46.470 1.00 85.38 101 GLU A C 1
ATOM 814 O O . GLU A 1 101 ? -6.304 -10.374 45.413 1.00 85.38 101 GLU A O 1
ATOM 819 N N . ARG A 1 102 ? -6.156 -10.455 47.649 1.00 86.50 102 ARG A N 1
ATOM 820 C CA . ARG A 1 102 ? -5.616 -9.094 47.800 1.00 86.50 102 ARG A CA 1
ATOM 821 C C . ARG A 1 102 ? -4.268 -8.907 47.099 1.00 86.50 102 ARG A C 1
ATOM 823 O O . ARG A 1 102 ? -4.052 -7.873 46.470 1.00 86.50 102 ARG A O 1
ATOM 830 N N . THR A 1 103 ? -3.392 -9.896 47.210 1.00 87.12 103 THR A N 1
ATOM 831 C CA . THR A 1 103 ? -2.064 -9.974 46.574 1.00 87.12 103 THR A CA 1
ATOM 832 C C . THR A 1 103 ? -2.182 -9.934 45.055 1.00 87.12 103 THR A C 1
ATOM 834 O O . THR A 1 103 ? -1.541 -9.104 44.410 1.00 87.12 103 THR A O 1
ATOM 837 N N . GLN A 1 104 ? -3.072 -10.753 44.488 1.00 87.50 104 GLN A N 1
ATOM 838 C CA . GLN A 1 104 ? -3.367 -10.759 43.058 1.00 87.50 104 GLN A CA 1
ATOM 839 C C . GLN A 1 104 ? -3.879 -9.394 42.590 1.00 87.50 104 GLN A C 1
ATOM 841 O O . GLN A 1 104 ? -3.373 -8.824 41.625 1.00 87.50 104 GLN A O 1
ATOM 846 N N . ARG A 1 105 ? -4.851 -8.823 43.307 1.00 89.75 105 ARG A N 1
ATOM 847 C CA . ARG A 1 105 ? -5.395 -7.502 42.988 1.00 89.75 105 ARG A CA 1
ATOM 848 C C . ARG A 1 105 ? -4.323 -6.413 43.001 1.00 89.75 105 ARG A C 1
ATOM 850 O O . ARG A 1 105 ? -4.289 -5.595 42.088 1.00 89.75 105 ARG A O 1
ATOM 857 N N . GLN A 1 106 ? -3.463 -6.387 44.016 1.00 91.38 106 GLN A N 1
ATOM 858 C CA . GLN A 1 106 ? -2.383 -5.402 44.120 1.00 91.38 106 GLN A CA 1
ATOM 859 C C . GLN A 1 106 ? -1.376 -5.537 42.975 1.00 91.38 106 GLN A C 1
ATOM 861 O O . GLN A 1 106 ? -0.976 -4.522 42.412 1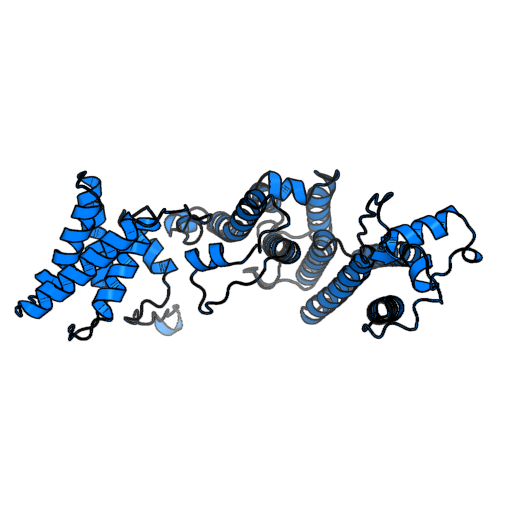.00 91.38 106 GLN A O 1
ATOM 866 N N . ARG A 1 107 ? -1.042 -6.769 42.580 1.00 91.94 107 ARG A N 1
ATOM 867 C CA . ARG A 1 107 ? -0.168 -7.048 41.434 1.00 91.94 107 ARG A CA 1
ATOM 868 C C . ARG A 1 107 ? -0.762 -6.560 40.110 1.00 91.94 107 ARG A C 1
ATOM 870 O O . ARG A 1 107 ? -0.071 -5.932 39.317 1.00 91.94 107 ARG A O 1
ATOM 877 N N . LEU A 1 108 ? -2.048 -6.801 39.864 1.00 92.12 108 LEU A N 1
ATOM 878 C CA . LEU A 1 108 ? -2.692 -6.313 38.639 1.00 92.12 108 LEU A CA 1
ATOM 879 C C . LEU A 1 108 ? -2.793 -4.782 38.613 1.00 92.12 108 LEU A C 1
ATOM 881 O O . LEU A 1 108 ? -2.600 -4.173 37.564 1.00 92.12 108 LEU A O 1
ATOM 885 N N . ILE A 1 109 ? -3.049 -4.152 39.765 1.00 94.31 109 ILE A N 1
ATOM 886 C CA . ILE A 1 109 ? -3.013 -2.688 39.888 1.00 94.31 109 ILE A CA 1
ATOM 887 C C . ILE A 1 109 ? -1.612 -2.163 39.559 1.00 94.31 109 ILE A C 1
ATOM 889 O O . ILE A 1 109 ? -1.507 -1.225 38.774 1.00 94.31 109 ILE A O 1
ATOM 893 N N . SER A 1 110 ? -0.550 -2.784 40.088 1.00 94.69 110 SER A N 1
ATOM 894 C CA . SER A 1 110 ? 0.817 -2.340 39.802 1.00 94.69 110 SER A CA 1
ATOM 895 C C . SER A 1 110 ? 1.182 -2.479 38.326 1.00 94.69 110 SER A C 1
ATOM 897 O O . SER A 1 110 ? 1.810 -1.573 37.798 1.00 94.69 110 SER A O 1
ATOM 899 N N . ILE A 1 111 ? 0.736 -3.542 37.643 1.00 94.19 111 ILE A N 1
ATOM 900 C CA . ILE A 1 111 ? 0.941 -3.708 36.190 1.00 94.19 111 ILE A CA 1
ATOM 901 C C . ILE A 1 111 ? 0.267 -2.571 35.410 1.00 94.19 111 ILE A C 1
ATOM 903 O O . ILE A 1 111 ? 0.876 -1.979 34.519 1.00 94.19 111 ILE A O 1
ATOM 907 N N . ILE A 1 112 ? -0.981 -2.235 35.757 1.00 95.25 112 ILE A N 1
ATOM 908 C CA . ILE A 1 112 ? -1.714 -1.131 35.118 1.00 95.25 112 ILE A CA 1
ATOM 909 C C . ILE A 1 112 ? -0.993 0.203 35.366 1.00 95.25 112 ILE A C 1
ATOM 911 O O . ILE A 1 112 ? -0.782 0.971 34.428 1.00 95.25 112 ILE A O 1
ATOM 915 N N . ASP A 1 113 ? -0.604 0.483 36.611 1.00 95.75 113 ASP A N 1
ATOM 916 C CA . ASP A 1 113 ? 0.072 1.732 36.970 1.00 95.75 113 ASP A CA 1
ATOM 917 C C . ASP A 1 113 ? 1.461 1.849 36.329 1.00 95.75 113 ASP A C 1
ATOM 919 O O . ASP A 1 113 ? 1.833 2.928 35.868 1.00 95.75 113 ASP A O 1
ATOM 923 N N . GLU A 1 114 ? 2.219 0.756 36.247 1.00 94.44 114 GLU A N 1
ATOM 924 C CA . GLU A 1 114 ? 3.517 0.715 35.573 1.00 94.44 114 GLU A CA 1
ATOM 925 C C . GLU A 1 114 ? 3.378 1.021 34.079 1.00 94.44 114 GLU A C 1
ATOM 927 O O . GLU A 1 114 ? 4.060 1.917 33.577 1.00 94.44 114 GLU A O 1
ATOM 932 N N . ALA A 1 115 ? 2.436 0.371 33.388 1.00 92.56 115 ALA A N 1
ATOM 933 C CA . ALA A 1 115 ? 2.159 0.634 31.977 1.00 92.56 115 ALA A CA 1
ATOM 934 C C . ALA A 1 115 ? 1.798 2.110 31.727 1.00 92.56 115 ALA A C 1
ATOM 936 O O . ALA A 1 115 ? 2.331 2.740 30.812 1.00 92.56 115 ALA A O 1
ATOM 937 N N . ILE A 1 116 ? 0.947 2.697 32.576 1.00 94.12 116 ILE A N 1
ATOM 938 C CA . ILE A 1 116 ? 0.577 4.119 32.495 1.00 94.12 116 ILE A CA 1
ATOM 939 C C . ILE A 1 116 ? 1.793 5.028 32.755 1.00 94.12 116 ILE A C 1
ATOM 941 O O . ILE A 1 116 ? 1.989 6.023 32.051 1.00 94.12 116 ILE A O 1
ATOM 945 N N . ASN A 1 117 ? 2.636 4.699 33.735 1.00 91.75 117 ASN A N 1
ATOM 946 C CA . ASN A 1 117 ? 3.840 5.468 34.067 1.00 91.75 117 ASN A CA 1
ATOM 947 C C . ASN A 1 117 ? 4.892 5.444 32.948 1.00 91.75 117 ASN A C 1
ATOM 949 O O . ASN A 1 117 ? 5.547 6.455 32.693 1.00 91.75 117 ASN A O 1
ATOM 953 N N . VAL A 1 118 ? 5.061 4.311 32.266 1.00 87.81 118 VAL A N 1
ATOM 954 C CA . VAL A 1 118 ? 5.949 4.209 31.100 1.00 87.81 118 VAL A CA 1
ATOM 955 C C . VAL A 1 118 ? 5.404 5.062 29.954 1.00 87.81 118 VAL A C 1
ATOM 957 O O . VAL A 1 118 ? 6.121 5.891 29.390 1.00 87.81 118 VAL A O 1
ATOM 960 N N . PHE A 1 119 ? 4.112 4.939 29.650 1.00 82.50 119 PHE A N 1
ATOM 961 C CA . PHE A 1 119 ? 3.478 5.670 28.550 1.00 82.50 119 PHE A CA 1
ATOM 962 C C . PHE A 1 119 ? 3.373 7.183 28.762 1.00 82.50 119 PHE A C 1
ATOM 964 O O . PHE A 1 119 ? 3.335 7.926 27.784 1.00 82.50 119 PHE A O 1
ATOM 971 N N . THR A 1 120 ? 3.332 7.658 30.009 1.00 84.38 120 THR A N 1
ATOM 972 C CA . THR A 1 120 ? 3.330 9.099 30.323 1.00 84.38 120 THR A CA 1
ATOM 973 C C . THR A 1 120 ? 4.712 9.733 30.189 1.00 84.38 120 THR A C 1
ATOM 975 O O . THR A 1 120 ? 4.810 10.906 29.840 1.00 84.38 120 THR A O 1
ATOM 978 N N . LYS A 1 121 ? 5.782 8.968 30.432 1.00 84.31 121 LYS A N 1
ATOM 979 C CA . LYS A 1 121 ? 7.170 9.428 30.260 1.00 84.31 121 LYS A CA 1
ATOM 980 C C . LYS A 1 121 ? 7.641 9.373 28.807 1.00 84.31 121 LYS A C 1
ATOM 982 O O . LYS A 1 121 ? 8.566 10.090 28.435 1.00 84.31 121 LYS A O 1
ATOM 987 N N . THR A 1 122 ? 7.024 8.519 27.996 1.00 80.88 122 THR A N 1
ATOM 988 C CA . THR A 1 122 ? 7.411 8.317 26.598 1.00 80.88 122 THR A CA 1
ATOM 989 C C . THR A 1 122 ? 6.876 9.462 25.740 1.00 80.88 122 THR A C 1
ATOM 991 O O . THR A 1 122 ? 5.671 9.714 25.712 1.00 80.88 122 THR A O 1
ATOM 994 N N . LYS A 1 123 ? 7.760 10.159 25.016 1.00 76.88 123 LYS A N 1
ATOM 995 C CA . LYS A 1 123 ? 7.353 11.191 24.056 1.00 76.88 123 LYS A CA 1
ATOM 996 C C . LYS A 1 123 ? 6.600 10.517 22.906 1.00 76.88 123 LYS A C 1
ATOM 998 O O . LYS A 1 123 ? 7.167 9.689 22.199 1.00 76.88 123 LYS A O 1
ATOM 1003 N N . TYR A 1 124 ? 5.321 10.842 22.738 1.00 76.00 124 TYR A N 1
ATOM 1004 C CA . TYR A 1 124 ? 4.535 10.309 21.630 1.00 76.00 124 TYR A CA 1
ATOM 1005 C C . TYR A 1 124 ? 4.857 11.067 20.345 1.00 76.00 124 TYR A C 1
ATOM 1007 O O . TYR A 1 124 ? 4.617 12.271 20.250 1.00 76.00 124 TYR A O 1
ATOM 1015 N N . GLU A 1 125 ? 5.364 10.343 19.354 1.00 74.69 125 GLU A N 1
ATOM 1016 C CA . GLU A 1 125 ? 5.429 10.820 17.978 1.00 74.69 125 GLU A CA 1
ATOM 1017 C C . GLU A 1 125 ? 4.160 10.395 17.229 1.00 74.69 125 GLU A C 1
ATOM 1019 O O . GLU A 1 125 ? 3.830 9.197 17.261 1.00 74.69 125 GLU A O 1
ATOM 1024 N N . PRO A 1 126 ? 3.448 11.346 16.591 1.00 73.25 126 PRO A N 1
ATOM 1025 C CA . PRO A 1 126 ? 2.247 11.052 15.823 1.00 73.25 126 PRO A CA 1
ATOM 1026 C C . PRO A 1 126 ? 2.574 10.127 14.650 1.00 73.25 126 PRO A C 1
ATOM 1028 O O . PRO A 1 126 ? 3.598 10.287 13.990 1.00 73.25 126 PRO A O 1
ATOM 1031 N N . SER A 1 127 ? 1.702 9.155 14.378 1.00 77.44 127 SER A N 1
ATOM 1032 C CA . SER A 1 127 ? 1.881 8.297 13.207 1.00 77.44 127 SER A CA 1
ATOM 1033 C C . SER A 1 127 ? 1.641 9.057 11.901 1.00 77.44 127 SER A C 1
ATOM 1035 O O . SER A 1 127 ? 0.734 9.883 11.783 1.00 77.44 127 SER A O 1
ATOM 1037 N N . PHE A 1 128 ? 2.422 8.695 10.883 1.00 76.44 128 PHE A N 1
ATOM 1038 C CA . PHE A 1 128 ? 2.240 9.102 9.486 1.00 76.44 128 PHE A CA 1
ATOM 1039 C C . PHE A 1 128 ? 0.973 8.521 8.856 1.00 76.44 128 PHE A C 1
ATOM 1041 O O . PHE A 1 128 ? 0.580 8.920 7.755 1.00 76.44 128 PHE A O 1
ATOM 1048 N N . ILE A 1 129 ? 0.366 7.538 9.517 1.00 82.31 129 ILE A N 1
ATOM 1049 C CA . ILE A 1 129 ? -0.794 6.797 9.059 1.00 82.31 129 ILE A CA 1
ATOM 1050 C C . ILE A 1 129 ? -1.974 7.115 9.969 1.00 82.31 129 ILE A C 1
ATOM 1052 O O . ILE A 1 129 ? -1.978 6.804 11.160 1.00 82.31 129 ILE A O 1
ATOM 1056 N N . ASN A 1 130 ? -3.042 7.627 9.367 1.00 79.62 130 ASN A N 1
ATOM 1057 C CA . ASN A 1 130 ? -4.342 7.646 10.013 1.00 79.62 130 ASN A CA 1
ATOM 1058 C C . ASN A 1 130 ? -5.038 6.289 9.818 1.00 79.62 130 ASN A C 1
ATOM 1060 O O . ASN A 1 130 ? -5.374 5.889 8.702 1.00 79.62 130 ASN A O 1
ATOM 1064 N N . ILE A 1 131 ? -5.272 5.581 10.922 1.00 79.25 131 ILE A N 1
ATOM 1065 C CA . ILE A 1 131 ? -5.861 4.233 10.934 1.00 79.25 131 ILE A CA 1
ATOM 1066 C C . ILE A 1 131 ? -7.276 4.216 10.343 1.00 79.25 131 ILE A C 1
ATOM 1068 O O . ILE A 1 131 ? -7.669 3.226 9.723 1.00 79.25 131 ILE A O 1
ATOM 1072 N N . GLN A 1 132 ? -8.038 5.304 10.481 1.00 78.50 132 GLN A N 1
ATOM 1073 C CA . GLN A 1 132 ? -9.379 5.385 9.898 1.00 78.50 132 GLN A CA 1
ATOM 1074 C C . GLN A 1 132 ? -9.364 5.338 8.377 1.00 78.50 132 GLN A C 1
ATOM 1076 O O . GLN A 1 132 ? -10.253 4.755 7.762 1.00 78.50 132 GLN A O 1
ATOM 1081 N N . ASP A 1 133 ? -8.348 5.945 7.770 1.00 79.94 133 ASP A N 1
ATOM 1082 C CA . ASP A 1 133 ? -8.238 5.957 6.323 1.00 79.94 133 ASP A CA 1
ATOM 1083 C C . ASP A 1 133 ? -7.903 4.529 5.833 1.00 79.94 133 ASP A C 1
ATOM 1085 O O . ASP A 1 133 ? -8.383 4.099 4.782 1.00 79.94 133 ASP A O 1
ATOM 1089 N N . LEU A 1 134 ? -7.127 3.758 6.614 1.00 83.12 134 LEU A N 1
ATOM 1090 C CA . LEU A 1 134 ? -6.773 2.363 6.313 1.00 83.12 134 LEU A CA 1
ATOM 1091 C C . LEU A 1 134 ? -7.921 1.379 6.539 1.00 83.12 134 LEU A C 1
ATOM 1093 O O . LEU A 1 134 ? -7.921 0.308 5.933 1.00 83.12 134 LEU A O 1
ATOM 1097 N N . THR A 1 135 ? -8.858 1.701 7.428 1.00 85.50 135 THR A N 1
ATOM 1098 C CA . THR A 1 135 ? -9.964 0.820 7.822 1.00 85.50 135 THR A CA 1
ATOM 1099 C C . THR A 1 135 ? -11.292 1.445 7.396 1.00 85.50 135 THR A C 1
ATOM 1101 O O . THR A 1 135 ? -11.945 2.142 8.175 1.00 85.50 135 THR A O 1
ATOM 1104 N N . PRO A 1 136 ? -11.701 1.247 6.128 1.00 82.44 136 PRO A N 1
ATOM 1105 C CA . PRO A 1 136 ? -12.829 1.966 5.564 1.00 82.44 136 PRO A CA 1
ATOM 1106 C C . PRO A 1 136 ? -14.130 1.628 6.290 1.00 82.44 136 PRO A C 1
ATOM 1108 O O . PRO A 1 136 ? -14.530 0.469 6.405 1.00 82.44 136 PRO A O 1
ATOM 1111 N N . ALA A 1 137 ? -14.825 2.666 6.745 1.00 84.62 137 ALA A N 1
ATOM 1112 C CA . ALA A 1 137 ? -16.131 2.513 7.364 1.00 84.62 137 ALA A CA 1
ATOM 1113 C C . ALA A 1 137 ? -17.185 2.028 6.352 1.00 84.62 137 ALA A C 1
ATOM 1115 O O . ALA A 1 137 ? -17.180 2.419 5.183 1.00 84.62 137 ALA A O 1
ATOM 1116 N N . ILE A 1 138 ? -18.150 1.235 6.825 1.00 86.94 138 ILE A N 1
ATOM 1117 C CA . ILE A 1 138 ? -19.211 0.653 5.983 1.00 86.94 138 ILE A CA 1
ATOM 1118 C C . ILE A 1 138 ? -20.001 1.738 5.236 1.00 86.94 138 ILE A C 1
ATOM 1120 O O . ILE A 1 138 ? -20.286 1.579 4.053 1.00 86.94 138 ILE A O 1
ATOM 1124 N N . HIS A 1 139 ? -20.301 2.869 5.882 1.00 88.12 139 HIS A N 1
ATOM 1125 C CA . HIS A 1 139 ? -21.021 3.973 5.237 1.00 88.12 139 HIS A CA 1
ATOM 1126 C C . HIS A 1 139 ? -20.223 4.610 4.080 1.00 88.12 139 HIS A C 1
ATOM 1128 O O . HIS A 1 139 ? -20.799 5.003 3.064 1.00 88.12 139 HIS A O 1
ATOM 1134 N N . ASN A 1 140 ? -18.890 4.672 4.190 1.00 87.69 140 ASN A N 1
ATOM 1135 C CA . ASN A 1 140 ? -18.021 5.158 3.115 1.00 87.69 140 ASN A CA 1
ATOM 1136 C C . ASN A 1 140 ? -18.063 4.202 1.918 1.00 87.69 140 ASN A C 1
ATOM 1138 O O . ASN A 1 140 ? -18.237 4.631 0.781 1.00 87.69 140 ASN A O 1
ATOM 1142 N N . LEU A 1 141 ? -18.017 2.894 2.181 1.00 87.88 141 LEU A N 1
ATOM 1143 C CA . LEU A 1 141 ? -18.148 1.879 1.136 1.00 87.88 141 LEU A CA 1
ATOM 1144 C C . LEU A 1 141 ? -19.526 1.909 0.457 1.00 87.88 141 LEU A C 1
ATOM 1146 O O . LEU A 1 141 ? -19.608 1.780 -0.760 1.00 87.88 141 LEU A O 1
ATOM 1150 N N . GLN A 1 142 ? -20.602 2.112 1.222 1.00 90.12 142 GLN A N 1
ATOM 1151 C CA . GLN A 1 142 ? -21.965 2.210 0.688 1.00 90.12 142 GLN A CA 1
ATOM 1152 C C . GLN A 1 142 ? -22.177 3.459 -0.174 1.00 90.12 142 GLN A C 1
ATOM 1154 O O . GLN A 1 142 ? -22.902 3.399 -1.164 1.00 90.12 142 GLN A O 1
ATOM 1159 N N . SER A 1 143 ? -21.558 4.582 0.196 1.00 91.56 143 SER A N 1
ATOM 1160 C CA . SER A 1 143 ? -21.660 5.833 -0.562 1.00 91.56 143 SER A CA 1
ATOM 1161 C C . SER A 1 143 ? -20.825 5.808 -1.841 1.00 91.56 143 SER A C 1
ATOM 1163 O O . SER A 1 143 ? -21.338 6.140 -2.908 1.00 91.56 143 SER A O 1
ATOM 1165 N N . ASN A 1 144 ? -19.548 5.419 -1.759 1.00 88.12 144 ASN A N 1
ATOM 1166 C CA . ASN A 1 144 ? -18.681 5.277 -2.925 1.00 88.12 144 ASN A CA 1
ATOM 1167 C C . ASN A 1 144 ? -17.510 4.321 -2.654 1.00 88.12 144 ASN A C 1
ATOM 1169 O O . ASN A 1 144 ? -16.398 4.741 -2.326 1.00 88.12 144 ASN A O 1
ATOM 1173 N N . ALA A 1 145 ? -17.746 3.026 -2.866 1.00 85.81 145 ALA A N 1
ATOM 1174 C CA . ALA A 1 145 ? -16.741 1.985 -2.674 1.00 85.81 145 ALA A CA 1
ATOM 1175 C C . ALA A 1 145 ? -15.447 2.226 -3.470 1.00 85.81 145 ALA A C 1
ATOM 1177 O O . ALA A 1 145 ? -14.360 2.046 -2.926 1.00 85.81 145 ALA A O 1
ATOM 1178 N N . LEU A 1 146 ? -15.542 2.662 -4.733 1.00 82.38 146 LEU A N 1
ATOM 1179 C CA . LEU A 1 146 ? -14.368 2.870 -5.590 1.00 82.38 146 LEU A CA 1
ATOM 1180 C C . LEU A 1 146 ? -13.464 3.976 -5.042 1.00 82.38 146 LEU A C 1
ATOM 1182 O O . LEU A 1 146 ? -12.258 3.776 -4.899 1.00 82.38 146 LEU A O 1
ATOM 1186 N N . LEU A 1 147 ? -14.049 5.117 -4.672 1.00 85.31 147 LEU A N 1
ATOM 1187 C CA . LEU A 1 147 ? -13.315 6.232 -4.080 1.00 85.31 147 LEU A CA 1
ATOM 1188 C C . LEU A 1 147 ? -12.715 5.849 -2.725 1.00 85.31 147 LEU A C 1
ATOM 1190 O O . LEU A 1 147 ? -11.572 6.195 -2.435 1.00 85.31 147 LEU A O 1
ATOM 1194 N N . THR A 1 148 ? -13.473 5.140 -1.889 1.00 87.81 148 THR A N 1
ATOM 1195 C CA . THR A 1 148 ? -12.997 4.679 -0.582 1.00 87.81 148 THR A CA 1
ATOM 1196 C C . THR A 1 148 ? -11.808 3.732 -0.720 1.00 87.81 148 THR A C 1
ATOM 1198 O O . THR A 1 148 ? -10.807 3.924 -0.035 1.00 87.81 148 THR A O 1
ATOM 1201 N N . LEU A 1 149 ? -11.866 2.773 -1.647 1.00 86.00 149 LEU A N 1
ATOM 1202 C CA . LEU A 1 149 ? -10.752 1.868 -1.925 1.00 86.00 149 LEU A CA 1
ATOM 1203 C C . LEU A 1 149 ? -9.547 2.606 -2.519 1.00 86.00 149 LEU A C 1
ATOM 1205 O O . LEU A 1 149 ? -8.418 2.329 -2.125 1.00 86.00 149 LEU A O 1
ATOM 1209 N N . ALA A 1 150 ? -9.754 3.565 -3.427 1.00 84.88 150 ALA A N 1
ATOM 1210 C CA . ALA A 1 150 ? -8.668 4.378 -3.978 1.00 84.88 150 ALA A CA 1
ATOM 1211 C C . ALA A 1 150 ? -7.962 5.198 -2.884 1.00 84.88 150 ALA A C 1
ATOM 1213 O O . ALA A 1 150 ? -6.733 5.200 -2.811 1.00 84.88 150 ALA A O 1
ATOM 1214 N N . LYS A 1 151 ? -8.728 5.821 -1.978 1.00 85.75 151 LYS A N 1
ATOM 1215 C CA . LYS A 1 151 ? -8.186 6.525 -0.807 1.00 85.75 151 LYS A CA 1
ATOM 1216 C C . LYS A 1 151 ? -7.405 5.580 0.097 1.00 85.75 151 LYS A C 1
ATOM 1218 O O . LYS A 1 151 ? -6.271 5.896 0.434 1.00 85.75 151 LYS A O 1
ATOM 1223 N N . GLN A 1 152 ? -7.973 4.418 0.425 1.00 87.12 152 GLN A N 1
ATOM 1224 C CA . GLN A 1 152 ? -7.315 3.405 1.251 1.00 87.12 152 GLN A CA 1
ATOM 1225 C C . GLN A 1 152 ? -5.974 2.972 0.642 1.00 87.12 152 GLN A C 1
ATOM 1227 O O . GLN A 1 152 ? -4.957 2.895 1.329 1.00 87.12 152 GLN A O 1
ATOM 1232 N N . GLN A 1 153 ? -5.958 2.733 -0.671 1.00 85.06 153 GLN A N 1
ATOM 1233 C CA . GLN A 1 153 ? -4.754 2.358 -1.405 1.00 85.06 153 GLN A CA 1
ATOM 1234 C C . GLN A 1 153 ? -3.691 3.458 -1.354 1.00 85.06 153 GLN A C 1
ATOM 1236 O O . GLN A 1 153 ? -2.526 3.129 -1.180 1.00 85.06 153 GLN A O 1
ATOM 1241 N N . ALA A 1 154 ? -4.076 4.735 -1.458 1.00 85.31 154 ALA A N 1
ATOM 1242 C CA . ALA A 1 154 ? -3.152 5.870 -1.496 1.00 85.31 154 ALA A CA 1
ATOM 1243 C C . ALA A 1 154 ? -2.406 6.125 -0.172 1.00 85.31 154 ALA A C 1
ATOM 1245 O O . ALA A 1 154 ? -1.352 6.759 -0.185 1.00 85.31 154 ALA A O 1
ATOM 1246 N N . ILE A 1 155 ? -2.925 5.656 0.969 1.00 85.50 155 ILE A N 1
ATOM 1247 C CA . ILE A 1 155 ? -2.407 6.022 2.300 1.00 85.50 155 ILE A CA 1
ATOM 1248 C C . ILE A 1 155 ? -0.959 5.619 2.485 1.00 85.50 155 ILE A C 1
ATOM 1250 O O . ILE A 1 155 ? -0.163 6.456 2.886 1.00 85.50 155 ILE A O 1
ATOM 1254 N N . ILE A 1 156 ? -0.609 4.369 2.173 1.00 83.50 156 ILE A N 1
ATOM 1255 C CA . ILE A 1 156 ? 0.755 3.872 2.395 1.00 83.50 156 ILE A CA 1
ATOM 1256 C C . ILE A 1 156 ? 1.755 4.724 1.603 1.00 83.50 156 ILE A C 1
ATOM 1258 O O . ILE A 1 156 ? 2.772 5.137 2.151 1.00 83.50 156 ILE A O 1
ATOM 1262 N N . GLY A 1 157 ? 1.433 5.070 0.354 1.00 79.38 157 GLY A N 1
ATOM 1263 C CA . GLY A 1 157 ? 2.251 5.963 -0.469 1.00 79.38 157 GLY A CA 1
ATOM 1264 C C . GLY A 1 157 ? 2.373 7.367 0.088 1.00 79.38 157 GLY A C 1
ATOM 1265 O O . GLY A 1 157 ? 3.474 7.901 0.142 1.00 79.38 157 GLY A O 1
ATOM 1266 N N . ARG A 1 158 ? 1.263 7.961 0.539 1.00 80.06 158 ARG A N 1
ATOM 1267 C CA . ARG A 1 158 ? 1.288 9.280 1.190 1.00 80.06 158 ARG A CA 1
ATOM 1268 C C . ARG A 1 158 ? 2.153 9.267 2.443 1.00 80.06 158 ARG A C 1
ATOM 1270 O O . ARG A 1 158 ? 2.926 10.189 2.657 1.00 80.06 158 ARG A O 1
ATOM 1277 N N . SER A 1 159 ? 2.024 8.232 3.267 1.00 81.50 159 SER A N 1
ATOM 1278 C CA . SER A 1 159 ? 2.794 8.095 4.500 1.00 81.50 159 SER A CA 1
ATOM 1279 C C . SER A 1 159 ? 4.282 7.893 4.216 1.00 81.50 159 SER A C 1
ATOM 1281 O O . SER A 1 159 ? 5.102 8.490 4.904 1.00 81.50 159 SER A O 1
ATOM 1283 N N . LEU A 1 160 ? 4.632 7.119 3.181 1.00 79.50 160 LEU A N 1
ATOM 1284 C CA . LEU A 1 160 ? 6.009 6.997 2.690 1.00 79.50 160 LEU A CA 1
ATOM 1285 C C . LEU A 1 160 ? 6.574 8.353 2.261 1.00 79.50 160 LEU A C 1
ATOM 1287 O O . LEU A 1 160 ? 7.675 8.697 2.667 1.00 79.50 160 LEU A O 1
ATOM 1291 N N . MET A 1 161 ? 5.811 9.132 1.496 1.00 74.94 161 MET A N 1
ATOM 1292 C CA . MET A 1 161 ? 6.246 10.442 1.003 1.00 74.94 161 MET A CA 1
ATOM 1293 C C . MET A 1 161 ? 6.453 11.445 2.127 1.00 74.94 161 MET A C 1
ATOM 1295 O O . MET A 1 161 ? 7.524 12.027 2.225 1.00 74.94 161 MET A O 1
ATOM 1299 N N . LYS A 1 162 ? 5.486 11.567 3.041 1.00 77.19 162 LYS A N 1
ATOM 1300 C CA . LYS A 1 162 ? 5.638 12.419 4.226 1.00 77.19 162 LYS A CA 1
ATOM 1301 C C . LYS A 1 162 ? 6.871 12.050 5.041 1.00 77.19 162 LYS A C 1
ATOM 1303 O O . LYS A 1 162 ? 7.564 12.932 5.528 1.00 77.19 162 LYS A O 1
ATOM 1308 N N . LYS A 1 163 ? 7.152 10.751 5.181 1.00 77.06 163 LYS A N 1
ATOM 1309 C CA . LYS A 1 163 ? 8.329 10.305 5.920 1.00 77.06 163 LYS A CA 1
ATOM 1310 C C . LYS A 1 163 ? 9.628 10.613 5.171 1.00 77.06 163 LYS A C 1
ATOM 1312 O O . LYS A 1 163 ? 10.569 11.057 5.814 1.00 77.06 163 LYS A O 1
ATOM 1317 N N . ILE A 1 164 ? 9.668 10.433 3.849 1.00 73.44 164 ILE A N 1
ATOM 1318 C CA . ILE A 1 164 ? 10.810 10.835 3.009 1.00 73.44 164 ILE A CA 1
ATOM 1319 C C . ILE A 1 164 ? 11.074 12.339 3.157 1.00 73.44 164 ILE A C 1
ATOM 1321 O O . ILE A 1 164 ? 12.207 12.723 3.403 1.00 73.44 164 ILE A O 1
ATOM 1325 N N . GLU A 1 165 ? 10.031 13.172 3.115 1.00 70.75 165 GLU A N 1
ATOM 1326 C CA . GLU A 1 165 ? 10.154 14.628 3.274 1.00 70.75 165 GLU A CA 1
ATOM 1327 C C . GLU A 1 165 ? 10.674 15.069 4.644 1.00 70.75 165 GLU A C 1
ATOM 1329 O O . GLU A 1 165 ? 11.337 16.094 4.750 1.00 70.75 165 GLU A O 1
ATOM 1334 N N . GLU A 1 166 ? 10.345 14.340 5.709 1.00 74.25 166 GLU A N 1
ATOM 1335 C CA . GLU A 1 166 ? 10.881 14.641 7.038 1.00 74.25 166 GLU A CA 1
ATOM 1336 C C . GLU A 1 166 ? 12.335 14.187 7.207 1.00 74.25 166 GLU A C 1
ATOM 1338 O O . GLU A 1 166 ? 13.036 14.705 8.074 1.00 74.25 166 GLU A O 1
ATOM 1343 N N . THR A 1 167 ? 12.794 13.232 6.394 1.00 70.62 167 THR A N 1
ATOM 1344 C CA . THR A 1 167 ? 14.119 12.605 6.511 1.00 70.62 167 THR A CA 1
ATOM 1345 C C . THR A 1 167 ? 15.127 13.272 5.562 1.00 70.62 167 THR A C 1
ATOM 1347 O O . THR A 1 167 ? 15.953 12.587 4.978 1.00 70.62 167 THR A O 1
ATOM 1350 N N . ASP A 1 168 ? 15.074 14.605 5.412 1.00 57.22 168 ASP A N 1
ATOM 1351 C CA . ASP A 1 168 ? 15.894 15.468 4.519 1.00 57.22 168 ASP A CA 1
ATOM 1352 C C . ASP A 1 168 ? 17.442 15.304 4.652 1.00 57.22 168 ASP A C 1
ATOM 1354 O O . ASP A 1 168 ? 18.213 16.032 4.026 1.00 57.22 168 ASP A O 1
ATOM 1358 N N . SER A 1 169 ? 17.929 14.363 5.467 1.00 52.78 169 SER A N 1
ATOM 1359 C CA . SER A 1 169 ? 19.336 14.024 5.675 1.00 52.78 169 SER A CA 1
ATOM 1360 C C . SER A 1 169 ? 19.701 12.677 5.043 1.00 52.78 169 SER A C 1
ATOM 1362 O O . SER A 1 169 ? 19.189 11.638 5.459 1.00 52.78 169 SER A O 1
ATOM 1364 N N . ASP A 1 170 ? 20.680 12.697 4.133 1.00 54.25 170 ASP A N 1
ATOM 1365 C CA . ASP A 1 170 ? 21.320 11.543 3.465 1.00 54.25 170 ASP A CA 1
ATOM 1366 C C . ASP A 1 170 ? 21.915 10.464 4.415 1.00 54.25 170 ASP A C 1
ATOM 1368 O O . ASP A 1 170 ? 22.471 9.474 3.937 1.00 54.25 170 ASP A O 1
ATOM 1372 N N . ASP A 1 171 ? 21.806 10.626 5.739 1.00 50.34 171 ASP A N 1
ATOM 1373 C CA . ASP A 1 171 ? 22.508 9.829 6.757 1.00 50.34 171 ASP A CA 1
ATOM 1374 C C . ASP A 1 171 ? 21.603 8.972 7.671 1.00 50.34 171 ASP A C 1
ATOM 1376 O O . ASP A 1 171 ? 22.131 8.137 8.409 1.00 50.34 171 ASP A O 1
ATOM 1380 N N . ASP A 1 172 ? 20.269 9.104 7.624 1.00 57.06 172 ASP A N 1
ATOM 1381 C CA . ASP A 1 172 ? 19.377 8.259 8.436 1.00 57.06 172 ASP A CA 1
ATOM 1382 C C . ASP A 1 172 ? 18.910 7.021 7.650 1.00 57.06 172 ASP A C 1
ATOM 1384 O O . ASP A 1 172 ? 18.403 7.116 6.530 1.00 57.06 172 ASP A O 1
ATOM 1388 N N . GLU A 1 173 ? 19.041 5.829 8.250 1.00 65.19 173 GLU A N 1
ATOM 1389 C CA . GLU A 1 173 ? 18.470 4.593 7.707 1.00 65.19 173 GLU A CA 1
ATOM 1390 C C . GLU A 1 173 ? 16.939 4.726 7.633 1.00 65.19 173 GLU A C 1
ATOM 1392 O O . GLU A 1 173 ? 16.206 4.458 8.587 1.00 65.19 173 GLU A O 1
ATOM 1397 N N . PHE A 1 174 ? 16.427 5.149 6.476 1.00 78.62 174 PHE A N 1
ATOM 1398 C CA . PHE A 1 174 ? 14.996 5.203 6.222 1.00 78.62 174 PHE A CA 1
ATOM 1399 C C . PHE A 1 174 ? 14.450 3.771 6.179 1.00 78.62 174 PHE A C 1
ATOM 1401 O O . PHE A 1 174 ? 14.703 3.027 5.234 1.00 78.62 174 PHE A O 1
ATOM 1408 N N . THR A 1 175 ? 13.722 3.350 7.218 1.00 83.31 175 THR A N 1
ATOM 1409 C CA . THR A 1 175 ? 13.198 1.979 7.326 1.00 83.31 175 THR A CA 1
ATOM 1410 C C . THR A 1 175 ? 11.674 1.909 7.425 1.00 83.31 175 THR A C 1
ATOM 1412 O O . THR A 1 175 ? 10.984 2.890 7.700 1.00 83.31 175 THR A O 1
ATOM 1415 N N . THR A 1 176 ? 11.120 0.706 7.248 1.00 82.75 176 THR A N 1
ATOM 1416 C CA . THR A 1 176 ? 9.684 0.412 7.409 1.00 82.75 176 THR A CA 1
ATOM 1417 C C . THR A 1 176 ? 9.184 0.463 8.851 1.00 82.75 176 THR A C 1
ATOM 1419 O O . THR A 1 176 ? 8.022 0.139 9.084 1.00 82.75 176 THR A O 1
ATOM 1422 N N . GLU A 1 177 ? 9.998 0.859 9.833 1.00 82.94 177 GLU A N 1
ATOM 1423 C CA . GLU A 1 177 ? 9.608 0.864 11.247 1.00 82.94 177 GLU A CA 1
ATOM 1424 C C . GLU A 1 177 ? 8.327 1.673 11.507 1.00 82.94 177 GLU A C 1
ATOM 1426 O O . GLU A 1 177 ? 7.414 1.196 12.186 1.00 82.94 177 GLU A O 1
ATOM 1431 N N . PHE A 1 178 ? 8.196 2.850 10.889 1.00 80.56 178 PHE A N 1
ATOM 1432 C CA . PHE A 1 178 ? 7.006 3.691 11.046 1.00 80.56 178 PHE A CA 1
ATOM 1433 C C . PHE A 1 178 ? 5.732 3.027 10.484 1.00 80.56 178 PHE A C 1
ATOM 1435 O O . PHE A 1 178 ? 4.659 3.154 11.074 1.00 80.56 178 PHE A O 1
ATOM 1442 N N . LEU A 1 179 ? 5.844 2.268 9.383 1.00 82.50 179 LEU A N 1
ATOM 1443 C CA . LEU A 1 179 ? 4.742 1.467 8.839 1.00 82.50 179 LEU A CA 1
ATOM 1444 C C . LEU A 1 179 ? 4.439 0.283 9.755 1.00 82.50 179 LEU A C 1
ATOM 1446 O O . LEU A 1 179 ? 3.275 0.011 10.044 1.00 82.50 179 LEU A O 1
ATOM 1450 N N . ASN A 1 180 ? 5.477 -0.399 10.242 1.00 81.56 180 ASN A N 1
ATOM 1451 C CA . ASN A 1 180 ? 5.357 -1.565 11.110 1.00 81.56 180 ASN A CA 1
ATOM 1452 C C . ASN A 1 180 ? 4.657 -1.212 12.430 1.00 81.56 180 ASN A C 1
ATOM 1454 O O . ASN A 1 180 ? 3.849 -1.998 12.924 1.00 81.56 180 ASN A O 1
ATOM 1458 N N . ARG A 1 181 ? 4.892 -0.012 12.973 1.00 77.94 181 ARG A N 1
ATOM 1459 C CA . ARG A 1 181 ? 4.213 0.488 14.179 1.00 77.94 181 ARG A CA 1
ATOM 1460 C C . ARG A 1 181 ? 2.694 0.588 14.003 1.00 77.94 181 ARG A C 1
ATOM 1462 O O . ARG A 1 181 ? 1.939 0.261 14.925 1.00 77.94 181 ARG A O 1
ATOM 1469 N N . SER A 1 182 ? 2.233 1.016 12.829 1.00 77.25 182 SER A N 1
ATOM 1470 C CA . SER A 1 182 ? 0.800 1.183 12.559 1.00 77.25 182 SER A CA 1
ATOM 1471 C C . SER A 1 182 ? 0.142 -0.080 11.997 1.00 77.25 182 SER A C 1
ATOM 1473 O O . SER A 1 182 ? -0.955 -0.414 12.442 1.00 77.25 182 SER A O 1
ATOM 1475 N N . LEU A 1 183 ? 0.808 -0.801 11.089 1.00 78.12 183 LEU A N 1
ATOM 1476 C CA . LEU A 1 183 ? 0.286 -1.995 10.409 1.00 78.12 183 LEU A CA 1
ATOM 1477 C C . LEU A 1 183 ? 0.514 -3.303 11.181 1.00 78.12 183 LEU A C 1
ATOM 1479 O O . LEU A 1 183 ? -0.202 -4.267 10.934 1.00 78.12 183 LEU A O 1
ATOM 1483 N N . CYS A 1 184 ? 1.502 -3.340 12.082 1.00 72.44 184 CYS A N 1
ATOM 1484 C CA . CYS A 1 184 ? 1.926 -4.517 12.851 1.00 72.44 184 CYS A CA 1
ATOM 1485 C C . CYS A 1 184 ? 2.005 -5.801 12.004 1.00 72.44 184 CYS A C 1
ATOM 1487 O O . CYS A 1 184 ? 1.253 -6.748 12.248 1.00 72.44 184 CYS A O 1
ATOM 1489 N N . PRO A 1 185 ? 2.889 -5.842 10.991 1.00 69.94 185 PRO A N 1
ATOM 1490 C CA . PRO A 1 185 ? 3.038 -7.025 10.160 1.00 69.94 185 PRO A CA 1
ATOM 1491 C C . PRO A 1 185 ? 3.463 -8.243 10.998 1.00 69.94 185 PRO A C 1
ATOM 1493 O O . PRO A 1 185 ? 4.094 -8.091 12.045 1.00 69.94 185 PRO A O 1
ATOM 1496 N N . PRO A 1 186 ? 3.183 -9.468 10.520 1.00 58.78 186 PRO A N 1
ATOM 1497 C CA . PRO A 1 186 ? 3.541 -10.701 11.226 1.00 58.78 186 PRO A CA 1
ATOM 1498 C C . PRO A 1 186 ? 5.059 -10.910 11.381 1.00 58.78 186 PRO A C 1
ATOM 1500 O O . PRO A 1 186 ? 5.480 -11.770 12.151 1.00 58.78 186 PRO A O 1
ATOM 1503 N N . PHE A 1 187 ? 5.880 -10.135 10.666 1.00 60.59 187 PHE A N 1
ATOM 1504 C CA . PHE A 1 187 ? 7.339 -10.172 10.727 1.00 60.59 187 PHE A CA 1
ATOM 1505 C C . PHE A 1 187 ? 7.861 -8.872 11.348 1.00 60.59 187 PHE A C 1
ATOM 1507 O O . PHE A 1 187 ? 7.478 -7.783 10.934 1.00 60.59 187 PHE A O 1
ATOM 1514 N N . SER A 1 188 ? 8.738 -8.988 12.343 1.00 59.22 188 SER A N 1
ATOM 1515 C CA . SER A 1 188 ? 9.153 -7.892 13.230 1.00 59.22 188 SER A CA 1
ATOM 1516 C C . SER A 1 188 ? 10.387 -7.110 12.767 1.00 59.22 188 SER A C 1
ATOM 1518 O O . SER A 1 188 ? 10.853 -6.230 13.486 1.00 59.22 188 SER A O 1
ATOM 1520 N N . HIS A 1 189 ? 10.939 -7.406 11.590 1.00 75.94 189 HIS A N 1
ATOM 1521 C CA . HIS A 1 189 ? 12.147 -6.737 11.105 1.00 75.94 189 HIS A CA 1
ATOM 1522 C C . HIS A 1 189 ? 11.798 -5.480 10.305 1.00 75.94 189 HIS A C 1
ATOM 1524 O O . HIS A 1 189 ? 10.947 -5.507 9.412 1.00 75.94 189 HIS A O 1
ATOM 1530 N N . SER A 1 190 ? 12.450 -4.368 10.641 1.00 77.25 190 SER A N 1
ATOM 1531 C CA . SER A 1 190 ? 12.460 -3.171 9.809 1.00 77.25 190 SER A CA 1
ATOM 1532 C C . SER A 1 190 ? 13.305 -3.437 8.562 1.00 77.25 190 SER A C 1
ATOM 1534 O O . SER A 1 190 ? 14.340 -4.100 8.615 1.00 77.25 190 SER A O 1
ATOM 1536 N N . VAL A 1 191 ? 12.826 -2.969 7.413 1.00 78.44 191 VAL A N 1
ATOM 1537 C CA . VAL A 1 191 ? 13.524 -3.100 6.129 1.00 78.44 191 VAL A CA 1
ATOM 1538 C C . VAL A 1 191 ? 13.883 -1.707 5.643 1.00 78.44 191 VAL A C 1
ATOM 1540 O O . VAL A 1 191 ? 13.067 -0.796 5.763 1.00 78.44 191 VAL A O 1
ATOM 1543 N N . PHE A 1 192 ? 15.083 -1.541 5.091 1.00 79.06 192 PHE A N 1
ATOM 1544 C CA . PHE A 1 192 ? 15.486 -0.292 4.454 1.00 79.06 192 PHE A CA 1
ATOM 1545 C C . PHE A 1 192 ? 14.569 0.031 3.266 1.00 79.06 192 PHE A C 1
ATOM 1547 O O . PHE A 1 192 ? 14.291 -0.820 2.417 1.00 79.06 192 PHE A O 1
ATOM 1554 N N . ILE A 1 193 ? 14.103 1.271 3.204 1.00 73.56 193 ILE A N 1
ATOM 1555 C CA . ILE A 1 193 ? 13.253 1.789 2.144 1.00 73.56 193 ILE A CA 1
ATOM 1556 C C . ILE A 1 193 ? 14.128 2.649 1.238 1.00 73.56 193 ILE A C 1
ATOM 1558 O O . ILE A 1 193 ? 14.437 3.792 1.541 1.00 73.56 193 ILE A O 1
ATOM 1562 N N . GLY A 1 194 ? 14.511 2.102 0.087 1.00 68.56 194 GLY A N 1
ATOM 1563 C CA . GLY A 1 194 ? 15.101 2.902 -0.984 1.00 68.56 194 GLY A CA 1
ATOM 1564 C C . GLY A 1 194 ? 14.036 3.581 -1.851 1.00 68.56 194 GLY A C 1
ATOM 1565 O O . GLY A 1 194 ? 12.866 3.187 -1.847 1.00 68.56 194 GLY A O 1
ATOM 1566 N N . ASN A 1 195 ? 14.467 4.514 -2.705 1.00 66.56 195 ASN A N 1
ATOM 1567 C CA . ASN A 1 195 ? 13.626 5.149 -3.737 1.00 66.56 195 ASN A CA 1
ATOM 1568 C C . ASN A 1 195 ? 12.871 4.133 -4.620 1.00 66.56 195 ASN A C 1
ATOM 1570 O O . ASN A 1 195 ? 11.779 4.406 -5.120 1.00 66.56 195 ASN A O 1
ATOM 1574 N N . GLU A 1 196 ? 13.425 2.931 -4.796 1.00 70.06 196 GLU A N 1
ATOM 1575 C CA . GLU A 1 196 ? 12.790 1.839 -5.539 1.00 70.06 1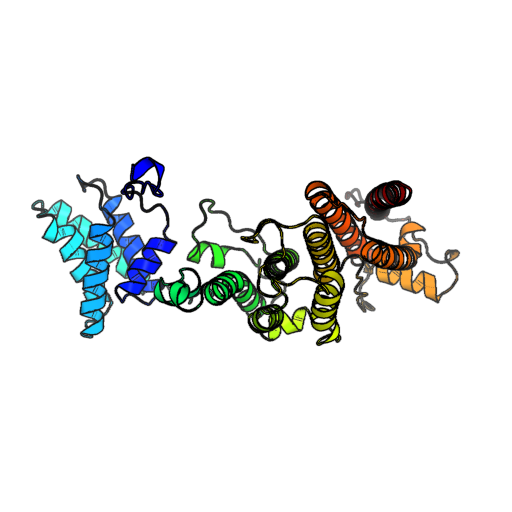96 GLU A CA 1
ATOM 1576 C C . GLU A 1 196 ? 11.465 1.381 -4.909 1.00 70.06 196 GLU A C 1
ATOM 1578 O O . GLU A 1 196 ? 10.506 1.099 -5.627 1.00 70.06 196 GLU A O 1
ATOM 1583 N N . VAL A 1 197 ? 11.366 1.357 -3.576 1.00 75.94 197 VAL A N 1
ATOM 1584 C CA . VAL A 1 197 ? 10.162 0.901 -2.861 1.00 75.94 197 VAL A CA 1
ATOM 1585 C C . VAL A 1 197 ? 8.987 1.841 -3.125 1.00 75.94 197 VAL A C 1
ATOM 1587 O O . VAL A 1 197 ? 7.875 1.382 -3.400 1.00 75.94 197 VAL A O 1
ATOM 1590 N N . TYR A 1 198 ? 9.237 3.153 -3.118 1.00 74.25 198 TYR A N 1
ATOM 1591 C CA . TYR A 1 198 ? 8.222 4.143 -3.469 1.00 74.25 198 TYR A CA 1
ATOM 1592 C C . TYR A 1 198 ? 7.746 3.978 -4.920 1.00 74.25 198 TYR A C 1
ATOM 1594 O O . TYR A 1 198 ? 6.540 3.937 -5.177 1.00 74.25 198 TYR A O 1
ATOM 1602 N N . ASN A 1 199 ? 8.671 3.784 -5.865 1.00 77.44 199 ASN A N 1
ATOM 1603 C CA . ASN A 1 199 ? 8.326 3.534 -7.266 1.00 77.44 199 ASN A CA 1
ATOM 1604 C C . ASN A 1 199 ? 7.426 2.299 -7.420 1.00 77.44 199 ASN A C 1
ATOM 1606 O O . ASN A 1 199 ? 6.450 2.330 -8.171 1.00 77.44 199 ASN A O 1
ATOM 1610 N N . HIS A 1 200 ? 7.707 1.225 -6.679 1.00 80.94 200 HIS A N 1
ATOM 1611 C CA . HIS A 1 200 ? 6.874 0.024 -6.678 1.00 80.94 200 HIS A CA 1
ATOM 1612 C C . HIS A 1 200 ? 5.468 0.269 -6.124 1.00 80.94 200 HIS A C 1
ATOM 1614 O O . HIS A 1 200 ? 4.498 -0.231 -6.703 1.00 80.94 200 HIS A O 1
ATOM 1620 N N . PHE A 1 201 ? 5.341 1.057 -5.053 1.00 80.12 201 PHE A N 1
ATOM 1621 C CA . PHE A 1 201 ? 4.036 1.475 -4.546 1.00 80.12 201 PHE A CA 1
ATOM 1622 C C . PHE A 1 201 ? 3.267 2.269 -5.609 1.00 80.12 201 PHE A C 1
ATOM 1624 O O . PHE A 1 201 ? 2.104 1.974 -5.882 1.00 80.12 201 PHE A O 1
ATOM 1631 N N . LEU A 1 202 ? 3.926 3.233 -6.255 1.00 79.06 202 LEU A N 1
ATOM 1632 C CA . LEU A 1 202 ? 3.301 4.063 -7.275 1.00 79.06 202 LEU A CA 1
ATOM 1633 C C . LEU A 1 202 ? 2.830 3.245 -8.478 1.00 79.06 202 LEU A C 1
ATOM 1635 O O . LEU A 1 202 ? 1.712 3.436 -8.954 1.00 79.06 202 LEU A O 1
ATOM 1639 N N . ILE A 1 203 ? 3.656 2.306 -8.945 1.00 82.12 203 ILE A N 1
ATOM 1640 C CA . ILE A 1 203 ? 3.273 1.373 -10.007 1.00 82.12 203 ILE A CA 1
ATOM 1641 C C . ILE A 1 203 ? 2.018 0.604 -9.597 1.00 82.12 203 ILE A C 1
ATOM 1643 O O . ILE A 1 203 ? 1.050 0.593 -10.348 1.00 82.12 203 ILE A O 1
ATOM 1647 N N . ASN A 1 204 ? 1.998 0.012 -8.399 1.00 83.69 204 ASN A N 1
ATOM 1648 C CA . ASN A 1 204 ? 0.840 -0.746 -7.926 1.00 83.69 204 ASN A CA 1
ATOM 1649 C C . ASN A 1 204 ? -0.425 0.123 -7.828 1.00 83.69 204 ASN A C 1
ATOM 1651 O O . ASN A 1 204 ? -1.522 -0.316 -8.176 1.00 83.69 204 ASN A O 1
ATOM 1655 N N . PHE A 1 205 ? -0.268 1.369 -7.383 1.00 84.06 205 PHE A N 1
ATOM 1656 C CA . PHE A 1 205 ? -1.359 2.320 -7.234 1.00 84.06 205 PHE A CA 1
ATOM 1657 C C . PHE A 1 205 ? -1.956 2.758 -8.581 1.00 84.06 205 PHE A C 1
ATOM 1659 O O . PHE A 1 205 ? -3.181 2.876 -8.694 1.00 84.06 205 PHE A O 1
ATOM 1666 N N . LEU A 1 206 ? -1.115 2.944 -9.605 1.00 80.38 206 LEU A N 1
ATOM 1667 C CA . LEU A 1 206 ? -1.537 3.328 -10.956 1.00 80.38 206 LEU A CA 1
ATOM 1668 C C . LEU A 1 206 ? -1.986 2.143 -11.818 1.00 80.38 206 LEU A C 1
ATOM 1670 O O . LEU A 1 206 ? -2.877 2.310 -12.643 1.00 80.38 206 LEU A O 1
ATOM 1674 N N . GLU A 1 207 ? -1.452 0.937 -11.611 1.00 80.25 207 GLU A N 1
ATOM 1675 C CA . GLU A 1 207 ? -1.962 -0.288 -12.250 1.00 80.25 207 GLU A CA 1
ATOM 1676 C C . GLU A 1 207 ? -3.425 -0.552 -11.857 1.00 80.25 207 GLU A C 1
ATOM 1678 O O . GLU A 1 207 ? -4.213 -1.060 -12.649 1.00 80.25 207 GLU A O 1
ATOM 1683 N N . ARG A 1 208 ? -3.827 -0.143 -10.650 1.00 83.12 208 ARG A N 1
ATOM 1684 C CA . ARG A 1 208 ? -5.214 -0.236 -10.169 1.00 83.12 208 ARG A CA 1
ATOM 1685 C C . ARG A 1 208 ? -6.111 0.911 -10.642 1.00 83.12 208 ARG A C 1
ATOM 1687 O O . ARG A 1 208 ? -7.280 0.944 -10.259 1.00 83.12 208 ARG A O 1
ATOM 1694 N N . ALA A 1 209 ? -5.587 1.850 -11.427 1.00 81.88 209 ALA A N 1
ATOM 1695 C CA . ALA A 1 209 ? -6.364 2.967 -11.936 1.00 81.88 209 ALA A CA 1
ATOM 1696 C C . ALA A 1 209 ? -7.313 2.553 -13.070 1.00 81.88 209 ALA A C 1
ATOM 1698 O O . ALA A 1 209 ? -7.098 1.591 -13.812 1.00 81.88 209 ALA A O 1
ATOM 1699 N N . SER A 1 210 ? -8.367 3.341 -13.196 1.00 80.81 210 SER A N 1
ATOM 1700 C CA . SER A 1 210 ? -9.279 3.415 -14.326 1.00 80.81 210 SER A CA 1
ATOM 1701 C C . SER A 1 210 ? -9.000 4.693 -15.126 1.00 80.81 210 SER A C 1
ATOM 1703 O O . SER A 1 210 ? -8.296 5.595 -14.668 1.00 80.81 210 SER A O 1
ATOM 1705 N N . VAL A 1 211 ? -9.598 4.828 -16.310 1.00 79.12 211 VAL A N 1
ATOM 1706 C CA . VAL A 1 211 ? -9.495 6.073 -17.091 1.00 79.12 211 VAL A CA 1
ATOM 1707 C C . VAL A 1 211 ? -10.168 7.235 -16.361 1.00 79.12 211 VAL A C 1
ATOM 1709 O O . VAL A 1 211 ? -9.682 8.366 -16.425 1.00 79.12 211 VAL A O 1
ATOM 1712 N N . ASN A 1 212 ? -11.257 6.951 -15.646 1.00 80.19 212 ASN A N 1
ATOM 1713 C CA . ASN A 1 212 ? -12.076 7.962 -14.986 1.00 80.19 212 ASN A CA 1
ATOM 1714 C C . ASN A 1 212 ? -11.477 8.462 -13.664 1.00 80.19 212 ASN A C 1
ATOM 1716 O O . ASN A 1 212 ? -11.597 9.646 -13.358 1.00 80.19 212 ASN A O 1
ATOM 1720 N N . ASP A 1 213 ? -10.829 7.590 -12.888 1.00 80.88 213 ASP A N 1
ATOM 1721 C CA . ASP A 1 213 ? -10.270 7.934 -11.571 1.00 80.88 213 ASP A CA 1
ATOM 1722 C C . ASP A 1 213 ? -8.763 8.250 -11.597 1.00 80.88 213 ASP A C 1
ATOM 1724 O O . ASP A 1 213 ? -8.223 8.673 -10.579 1.00 80.88 213 ASP A O 1
ATOM 1728 N N . PHE A 1 214 ? -8.081 8.123 -12.744 1.00 80.56 214 PHE A N 1
ATOM 1729 C CA . PHE A 1 214 ? -6.641 8.395 -12.862 1.00 80.56 214 PHE A CA 1
ATOM 1730 C C . PHE A 1 214 ? -6.248 9.785 -12.354 1.00 80.56 214 PHE A C 1
ATOM 1732 O O . PHE A 1 214 ? -5.300 9.914 -11.586 1.00 80.56 214 PHE A O 1
ATOM 1739 N N . HIS A 1 215 ? -6.987 10.832 -12.738 1.00 77.50 215 HIS A N 1
ATOM 1740 C CA . HIS A 1 215 ? -6.710 12.192 -12.266 1.00 77.50 215 HIS A CA 1
ATOM 1741 C C . HIS A 1 215 ? -6.879 12.320 -10.753 1.00 77.50 215 HIS A C 1
ATOM 1743 O O . HIS A 1 215 ? -5.989 12.842 -10.091 1.00 77.50 215 HIS A O 1
ATOM 1749 N N . GLN A 1 216 ? -7.967 11.774 -10.206 1.00 79.56 216 GLN A N 1
ATOM 1750 C CA . GLN A 1 216 ? -8.220 11.796 -8.766 1.00 79.56 216 GLN A CA 1
ATOM 1751 C C . GLN A 1 216 ? -7.148 11.015 -8.004 1.00 79.56 216 GLN A C 1
ATOM 1753 O O . GLN A 1 216 ? -6.705 11.452 -6.952 1.00 79.56 216 GLN A O 1
ATOM 1758 N N . ARG A 1 217 ? -6.677 9.882 -8.537 1.00 82.06 217 ARG A N 1
ATOM 1759 C CA . ARG A 1 217 ? -5.553 9.127 -7.966 1.00 82.06 217 ARG A CA 1
ATOM 1760 C C . ARG A 1 217 ? -4.263 9.938 -7.975 1.00 82.06 217 ARG A C 1
ATOM 1762 O O . ARG A 1 217 ? -3.556 9.944 -6.977 1.00 82.06 217 ARG A O 1
ATOM 1769 N N . MET A 1 218 ? -3.973 10.652 -9.059 1.00 76.81 218 MET A N 1
ATOM 1770 C CA . MET A 1 218 ? -2.806 11.533 -9.112 1.00 76.81 218 MET A CA 1
ATOM 1771 C C . MET A 1 218 ? -2.907 12.679 -8.100 1.00 76.81 218 MET A C 1
ATOM 1773 O O . MET A 1 218 ? -1.931 12.934 -7.409 1.00 76.81 218 MET A O 1
ATOM 1777 N N . GLU A 1 219 ? -4.077 13.308 -7.953 1.00 76.06 219 GLU A N 1
ATOM 1778 C CA . GLU A 1 219 ? -4.345 14.309 -6.903 1.00 76.06 219 GLU A CA 1
ATOM 1779 C C . GLU A 1 219 ? -4.270 13.714 -5.494 1.00 76.06 219 GLU A C 1
ATOM 1781 O O . GLU A 1 219 ? -3.991 14.410 -4.521 1.00 76.06 219 GLU A O 1
ATOM 1786 N N . MET A 1 220 ? -4.544 12.414 -5.360 1.00 78.38 220 MET A N 1
ATOM 1787 C CA . MET A 1 220 ? -4.406 11.739 -4.085 1.00 78.38 220 MET A CA 1
ATOM 1788 C C . MET A 1 220 ? -2.944 11.557 -3.683 1.00 78.38 220 MET A C 1
ATOM 1790 O O . MET A 1 220 ? -2.702 11.389 -2.497 1.00 78.38 220 MET A O 1
ATOM 1794 N N . LEU A 1 221 ? -1.978 11.563 -4.588 1.00 71.94 221 LEU A N 1
ATOM 1795 C CA . LEU A 1 221 ? -0.571 11.558 -4.200 1.00 71.94 221 LEU A CA 1
ATOM 1796 C C . LEU A 1 221 ? -0.194 12.996 -3.812 1.00 71.94 221 LEU A C 1
ATOM 1798 O O . LEU A 1 221 ? -0.600 13.927 -4.497 1.00 71.94 221 LEU A O 1
ATOM 1802 N N . ASP A 1 222 ? 0.503 13.176 -2.686 1.00 58.38 222 ASP A N 1
ATOM 1803 C CA . ASP A 1 222 ? 0.858 14.499 -2.137 1.00 58.38 222 ASP A CA 1
ATOM 1804 C C . ASP A 1 222 ? 1.490 15.418 -3.207 1.00 58.38 222 ASP A C 1
ATOM 1806 O O . ASP A 1 222 ? 2.146 14.928 -4.133 1.00 58.38 222 ASP A O 1
ATOM 1810 N N . GLU A 1 223 ? 1.342 16.742 -3.088 1.00 52.44 223 GLU A N 1
ATOM 1811 C CA . GLU A 1 223 ? 1.836 17.703 -4.091 1.00 52.44 223 GLU A CA 1
ATOM 1812 C C . GLU A 1 223 ? 3.333 17.508 -4.373 1.00 52.44 223 GLU A C 1
ATOM 1814 O O . GLU A 1 223 ? 3.771 17.643 -5.514 1.00 52.44 223 GLU A O 1
ATOM 1819 N N . LYS A 1 224 ? 4.121 17.124 -3.362 1.00 49.41 224 LYS A N 1
ATOM 1820 C CA . LYS A 1 224 ? 5.558 16.841 -3.487 1.00 49.41 224 LYS A CA 1
ATOM 1821 C C . LYS A 1 224 ? 5.904 15.455 -4.036 1.00 49.41 224 LYS A C 1
ATOM 1823 O O . LYS A 1 224 ? 6.850 15.345 -4.808 1.00 49.41 224 LYS A O 1
ATOM 1828 N N . ALA A 1 225 ? 5.099 14.436 -3.754 1.00 48.06 225 ALA A N 1
ATOM 1829 C CA . ALA A 1 225 ? 5.182 13.117 -4.386 1.00 48.06 225 ALA A CA 1
ATOM 1830 C C . ALA A 1 225 ? 4.934 13.206 -5.900 1.00 48.06 225 ALA A C 1
ATOM 1832 O O . ALA A 1 225 ? 5.600 12.563 -6.717 1.00 48.06 225 ALA A O 1
ATOM 1833 N N . ALA A 1 226 ? 3.999 14.081 -6.275 1.00 44.62 226 ALA A N 1
ATOM 1834 C CA . ALA A 1 226 ? 3.812 14.528 -7.641 1.00 44.62 226 ALA A CA 1
ATOM 1835 C C . ALA A 1 226 ? 4.995 15.383 -8.144 1.00 44.62 226 ALA A C 1
ATOM 1837 O O . ALA A 1 226 ? 5.281 15.335 -9.339 1.00 44.62 226 ALA A O 1
ATOM 1838 N N . ASN A 1 227 ? 5.716 16.107 -7.271 1.00 41.47 227 ASN A N 1
ATOM 1839 C CA . ASN A 1 227 ? 6.896 16.914 -7.619 1.00 41.47 227 ASN A CA 1
ATOM 1840 C C . ASN A 1 227 ? 8.205 16.109 -7.826 1.00 41.47 227 ASN A C 1
ATOM 1842 O O . ASN A 1 227 ? 8.984 16.483 -8.698 1.00 41.47 227 ASN A O 1
ATOM 1846 N N . GLU A 1 228 ? 8.469 15.006 -7.113 1.00 44.91 228 GLU A N 1
ATOM 1847 C CA . GLU A 1 228 ? 9.678 14.166 -7.312 1.00 44.91 228 GLU A CA 1
ATOM 1848 C C . GLU A 1 228 ? 9.608 13.286 -8.571 1.00 44.91 228 GLU A C 1
ATOM 1850 O O . GLU A 1 228 ? 10.611 13.035 -9.253 1.00 44.91 228 GLU A O 1
ATOM 1855 N N . LEU A 1 229 ? 8.396 12.891 -8.967 1.00 46.06 229 LEU A N 1
ATOM 1856 C CA . LEU A 1 229 ? 8.130 12.425 -10.331 1.00 46.06 229 LEU A CA 1
ATOM 1857 C C . LEU A 1 229 ? 8.239 13.542 -11.383 1.00 46.06 229 LEU A C 1
ATOM 1859 O O . LEU A 1 229 ? 8.144 13.261 -12.581 1.00 46.06 229 LEU A O 1
ATOM 1863 N N . ALA A 1 230 ? 8.460 14.788 -10.958 1.00 45.00 230 ALA A N 1
ATOM 1864 C CA . ALA A 1 230 ? 8.365 15.988 -11.772 1.00 45.00 230 ALA A CA 1
ATOM 1865 C C . ALA A 1 230 ? 9.614 16.877 -11.781 1.00 45.00 230 ALA A C 1
ATOM 1867 O O . ALA A 1 230 ? 9.527 18.104 -11.696 1.00 45.00 230 ALA A O 1
ATOM 1868 N N . SER A 1 231 ? 10.767 16.288 -12.083 1.00 40.97 231 SER A N 1
ATOM 1869 C CA . SER A 1 231 ? 11.779 17.040 -12.831 1.00 40.97 231 SER A CA 1
ATOM 1870 C C . SER A 1 231 ? 11.191 17.457 -14.198 1.00 40.97 231 SER A C 1
ATOM 1872 O O . SER A 1 231 ? 10.907 16.572 -15.009 1.00 40.97 231 SER A O 1
ATOM 1874 N N . ASP A 1 232 ? 10.962 18.763 -14.409 1.00 39.16 232 ASP A N 1
ATOM 1875 C CA . ASP A 1 232 ? 10.531 19.545 -15.603 1.00 39.16 232 ASP A CA 1
ATOM 1876 C C . ASP A 1 232 ? 9.380 19.046 -16.508 1.00 39.16 232 ASP A C 1
ATOM 1878 O O . ASP A 1 232 ? 8.795 19.807 -17.275 1.00 39.16 232 ASP A O 1
ATOM 1882 N N . ASN A 1 233 ? 8.942 17.800 -16.372 1.00 42.50 233 ASN A N 1
ATOM 1883 C CA . ASN A 1 233 ? 7.924 17.143 -17.186 1.00 42.50 233 ASN A CA 1
ATOM 1884 C C . ASN A 1 233 ? 6.565 17.064 -16.464 1.00 42.50 233 ASN A C 1
ATOM 1886 O O . ASN A 1 233 ? 5.787 16.149 -16.745 1.00 42.50 233 ASN A O 1
ATOM 1890 N N . LYS A 1 234 ? 6.281 18.009 -15.542 1.00 47.03 234 LYS A N 1
ATOM 1891 C CA . LYS A 1 234 ? 5.127 18.054 -14.600 1.00 47.03 234 LYS A CA 1
ATOM 1892 C C . LYS A 1 234 ? 3.802 17.575 -15.183 1.00 47.03 234 LYS A C 1
ATOM 1894 O O . LYS A 1 234 ? 3.020 16.888 -14.541 1.00 47.03 234 LYS A O 1
ATOM 1899 N N . THR A 1 235 ? 3.540 17.946 -16.423 1.00 47.59 235 THR A N 1
ATOM 1900 C CA . THR A 1 235 ? 2.309 17.611 -17.127 1.00 47.59 235 THR A CA 1
ATOM 1901 C C . THR A 1 235 ? 2.509 16.520 -18.165 1.00 47.59 235 THR A C 1
ATOM 1903 O O . THR A 1 235 ? 1.549 15.862 -18.532 1.00 47.59 235 THR A O 1
ATOM 1906 N N . PHE A 1 236 ? 3.733 16.270 -18.614 1.00 45.84 236 PHE A N 1
ATOM 1907 C CA . PHE A 1 236 ? 4.012 15.345 -19.697 1.00 45.84 236 PHE A CA 1
ATOM 1908 C C . PHE A 1 236 ? 3.899 13.888 -19.253 1.00 45.84 236 PHE A C 1
ATOM 1910 O O . PHE A 1 236 ? 3.238 13.139 -19.945 1.00 45.84 236 PHE A O 1
ATOM 1917 N N . ILE A 1 237 ? 4.441 13.449 -18.108 1.00 51.19 237 ILE A N 1
ATOM 1918 C CA . ILE A 1 237 ? 4.371 12.015 -17.736 1.00 51.19 237 ILE A CA 1
ATOM 1919 C C . ILE A 1 237 ? 2.951 11.609 -17.335 1.00 51.19 237 ILE A C 1
ATOM 1921 O O . ILE A 1 237 ? 2.435 10.648 -17.889 1.00 51.19 237 ILE A O 1
ATOM 1925 N N . GLY A 1 238 ? 2.282 12.358 -16.452 1.00 59.91 238 GLY A N 1
ATOM 1926 C CA . GLY A 1 238 ? 0.889 12.085 -16.081 1.00 59.91 238 GLY A CA 1
ATOM 1927 C C . GLY A 1 238 ? -0.074 12.196 -17.270 1.00 59.91 238 GLY A C 1
ATOM 1928 O O . GLY A 1 238 ? -0.883 11.294 -17.483 1.00 59.91 238 GLY A O 1
ATOM 1929 N N . ARG A 1 239 ? 0.048 13.245 -18.107 1.00 61.22 239 ARG A N 1
ATOM 1930 C CA . ARG A 1 239 ? -0.772 13.354 -19.330 1.00 61.22 239 ARG A CA 1
ATOM 1931 C C . ARG A 1 239 ? -0.387 12.311 -20.370 1.00 61.22 239 ARG A C 1
ATOM 1933 O O . ARG A 1 239 ? -1.287 11.840 -21.045 1.00 61.22 239 ARG A O 1
ATOM 1940 N N . ASN A 1 240 ? 0.880 11.912 -20.494 1.00 66.81 240 ASN A N 1
ATOM 1941 C CA . ASN A 1 240 ? 1.289 10.843 -21.407 1.00 66.81 240 ASN A CA 1
ATOM 1942 C C . ASN A 1 240 ? 0.798 9.493 -20.928 1.00 66.81 240 ASN A C 1
ATOM 1944 O O . ASN A 1 240 ? 0.313 8.739 -21.748 1.00 66.81 240 ASN A O 1
ATOM 1948 N N . LEU A 1 241 ? 0.900 9.168 -19.640 1.00 71.88 241 LEU A N 1
ATOM 1949 C CA . LEU A 1 241 ? 0.372 7.916 -19.109 1.00 71.88 241 LEU A CA 1
ATOM 1950 C C . LEU A 1 241 ? -1.142 7.872 -19.306 1.00 71.88 241 LEU A C 1
ATOM 1952 O O . LEU A 1 241 ? -1.642 6.895 -19.847 1.00 71.88 241 LEU A O 1
ATOM 1956 N N . LEU A 1 242 ? -1.859 8.956 -19.002 1.00 71.81 242 LEU A N 1
ATOM 1957 C CA . LEU A 1 242 ? -3.292 9.044 -19.271 1.00 71.81 242 LEU A CA 1
ATOM 1958 C C . LEU A 1 242 ? -3.625 8.978 -20.769 1.00 71.81 242 LEU A C 1
ATOM 1960 O O . LEU A 1 242 ? -4.566 8.295 -21.160 1.00 71.81 242 LEU A O 1
ATOM 1964 N N . HIS A 1 243 ? -2.876 9.680 -21.618 1.00 72.12 243 HIS A N 1
ATOM 1965 C CA . HIS A 1 243 ? -3.054 9.658 -23.068 1.00 72.12 243 HIS A CA 1
ATOM 1966 C C . HIS A 1 243 ? -2.785 8.263 -23.626 1.00 72.12 243 HIS A C 1
ATOM 1968 O O . HIS A 1 243 ? -3.601 7.750 -24.375 1.00 72.12 243 HIS A O 1
ATOM 1974 N N . MET A 1 244 ? -1.706 7.611 -23.199 1.00 71.06 244 MET A N 1
ATOM 1975 C CA . MET A 1 244 ? -1.364 6.241 -23.570 1.00 71.06 244 MET A CA 1
ATOM 1976 C C . MET A 1 244 ? -2.415 5.256 -23.073 1.00 71.06 244 MET A C 1
ATOM 1978 O O . MET A 1 244 ? -2.796 4.371 -23.828 1.00 71.06 244 MET A O 1
ATOM 1982 N N . MET A 1 245 ? -2.930 5.434 -21.855 1.00 73.38 245 MET A N 1
ATOM 1983 C CA . MET A 1 245 ? -4.044 4.647 -21.331 1.00 73.38 245 MET A CA 1
ATOM 1984 C C . MET A 1 245 ? -5.280 4.818 -22.216 1.00 73.38 245 MET A C 1
ATOM 1986 O O . MET A 1 245 ? -5.871 3.834 -22.639 1.00 73.38 245 MET A O 1
ATOM 1990 N N . ARG A 1 246 ? -5.621 6.057 -22.590 1.00 75.25 246 ARG A N 1
ATOM 1991 C CA . ARG A 1 246 ? -6.716 6.346 -23.527 1.00 75.25 246 ARG A CA 1
ATOM 1992 C C . ARG A 1 246 ? -6.463 5.773 -24.917 1.00 75.25 246 ARG A C 1
ATOM 1994 O O . ARG A 1 246 ? -7.401 5.277 -25.512 1.00 75.25 246 ARG A O 1
ATOM 2001 N N . CYS A 1 247 ? -5.241 5.807 -25.440 1.00 71.56 247 CYS A N 1
ATOM 2002 C CA . CYS A 1 247 ? -4.908 5.231 -26.742 1.00 71.56 247 CYS A CA 1
ATOM 2003 C C . CYS A 1 247 ? -5.013 3.703 -26.721 1.00 71.56 247 CYS A C 1
ATOM 2005 O O . CYS A 1 247 ? -5.636 3.130 -27.612 1.00 71.56 247 CYS A O 1
ATOM 2007 N N . CYS A 1 248 ? -4.462 3.058 -25.687 1.00 67.00 248 CYS A N 1
ATOM 2008 C CA . CYS A 1 248 ? -4.530 1.608 -25.501 1.00 67.00 248 CYS A CA 1
ATOM 2009 C C . CYS A 1 248 ? -5.965 1.122 -25.251 1.00 67.00 248 CYS A C 1
ATOM 2011 O O . CYS A 1 248 ? -6.280 -0.009 -25.596 1.00 67.00 248 CYS A O 1
ATOM 2013 N N . LEU A 1 249 ? -6.827 1.970 -24.678 1.00 66.25 249 LEU A N 1
ATOM 2014 C CA . LEU A 1 249 ? -8.185 1.616 -24.245 1.00 66.25 249 LEU A CA 1
ATOM 2015 C C . LEU A 1 249 ? -9.281 2.406 -24.981 1.00 66.25 249 LEU A C 1
ATOM 2017 O O . LEU A 1 249 ? -10.407 2.490 -24.503 1.00 66.25 249 LEU A O 1
ATOM 2021 N N . SER A 1 250 ? -8.967 2.994 -26.140 1.00 58.78 250 SER A N 1
ATOM 2022 C CA . SER A 1 250 ? -9.793 3.995 -26.851 1.00 58.78 250 SER A CA 1
ATOM 2023 C C . SER A 1 250 ? -11.192 3.525 -27.274 1.00 58.78 250 SER A C 1
ATOM 2025 O O . SER A 1 250 ? -11.986 4.334 -27.748 1.00 58.78 250 SER A O 1
ATOM 2027 N N . GLN A 1 251 ? -11.511 2.245 -27.089 1.00 57.56 251 GLN A N 1
ATOM 2028 C CA . GLN A 1 251 ? -12.760 1.612 -27.513 1.00 57.56 251 GLN A CA 1
ATOM 2029 C C . GLN A 1 251 ? -13.517 0.918 -26.367 1.00 57.56 251 GLN A C 1
ATOM 2031 O O . GLN A 1 251 ? -14.499 0.225 -26.623 1.00 57.56 251 GLN A O 1
ATOM 2036 N N . SER A 1 252 ? -13.088 1.067 -25.107 1.00 59.53 252 SER A N 1
ATOM 2037 C CA . SER A 1 252 ? -13.671 0.293 -24.011 1.00 59.53 252 SER A CA 1
ATOM 2038 C C . SER A 1 252 ? -14.889 0.988 -23.362 1.00 59.53 252 SER A C 1
ATOM 2040 O O . SER A 1 252 ? -14.802 2.142 -22.935 1.00 59.53 252 SER A O 1
ATOM 2042 N N . PRO A 1 253 ? -16.043 0.302 -23.224 1.00 56.72 253 PRO A N 1
ATOM 2043 C CA . PRO A 1 253 ? -17.241 0.874 -22.597 1.00 56.72 253 PRO A CA 1
ATOM 2044 C C . PRO A 1 253 ? -17.114 1.044 -21.071 1.00 56.72 253 PRO A C 1
ATOM 2046 O O . PRO A 1 253 ? -17.920 1.738 -20.456 1.00 56.72 253 PRO A O 1
ATOM 2049 N N . ASN A 1 254 ? -16.086 0.454 -20.448 1.00 66.38 254 ASN A N 1
ATOM 2050 C CA . ASN A 1 254 ? -15.953 0.333 -18.992 1.00 66.38 254 ASN A CA 1
ATOM 2051 C C . ASN A 1 254 ? -14.864 1.239 -18.391 1.00 66.38 254 ASN A C 1
ATOM 2053 O O . ASN A 1 254 ? -14.167 0.839 -17.461 1.00 66.38 254 ASN A O 1
ATOM 2057 N N . ALA A 1 255 ? -14.725 2.474 -18.891 1.00 67.31 255 ALA A N 1
ATOM 2058 C CA . ALA A 1 255 ? -13.720 3.476 -18.480 1.00 67.31 255 ALA A CA 1
ATOM 2059 C C . ALA A 1 255 ? -13.556 3.690 -16.956 1.00 67.31 255 ALA A C 1
ATOM 2061 O O . ALA A 1 255 ? -12.520 4.201 -16.526 1.00 67.31 255 ALA A O 1
ATOM 2062 N N . GLY A 1 256 ? -14.553 3.301 -16.150 1.00 66.69 256 GLY A N 1
ATOM 2063 C CA . GLY A 1 256 ? -14.572 3.422 -14.689 1.00 66.69 256 GLY A CA 1
ATOM 2064 C C . GLY A 1 256 ? -14.112 2.197 -13.891 1.00 66.69 256 GLY A C 1
ATOM 2065 O O . GLY A 1 256 ? -14.182 2.245 -12.666 1.00 66.69 256 GLY A O 1
ATOM 2066 N N . LEU A 1 257 ? -13.670 1.110 -14.529 1.00 68.19 257 LEU A N 1
ATOM 2067 C CA . LEU A 1 257 ? -13.139 -0.062 -13.822 1.00 68.19 257 LEU A CA 1
ATOM 2068 C C . LEU A 1 257 ? -11.607 -0.032 -13.745 1.00 68.19 257 LEU A C 1
ATOM 2070 O O . LEU A 1 257 ? -10.967 0.469 -14.671 1.00 68.19 257 LEU A O 1
ATOM 2074 N N . PRO A 1 258 ? -10.997 -0.595 -12.683 1.00 70.81 258 PRO A N 1
ATOM 2075 C CA . PRO A 1 258 ? -9.576 -0.915 -12.692 1.00 70.81 258 PRO A CA 1
ATOM 2076 C C . PRO A 1 258 ? -9.264 -1.811 -13.889 1.00 70.81 258 PRO A C 1
ATOM 2078 O O . PRO A 1 258 ? -9.935 -2.826 -14.094 1.00 70.81 258 PRO A O 1
ATOM 2081 N N . TRP A 1 259 ? -8.256 -1.443 -14.673 1.00 72.56 259 TRP A N 1
ATOM 2082 C CA . TRP A 1 259 ? -7.942 -2.168 -15.907 1.00 72.56 259 TRP A CA 1
ATOM 2083 C C . TRP A 1 259 ? -6.939 -3.294 -15.710 1.00 72.56 259 TRP A C 1
ATOM 2085 O O . TRP A 1 259 ? -6.823 -4.152 -16.571 1.00 72.56 259 TRP A O 1
ATOM 2095 N N . HIS A 1 260 ? -6.236 -3.357 -14.581 1.00 76.69 260 HIS A N 1
ATOM 2096 C CA . HIS A 1 260 ? -5.340 -4.479 -14.336 1.00 76.69 260 HIS A CA 1
ATOM 2097 C C . HIS A 1 260 ? -6.139 -5.775 -14.080 1.00 76.69 260 HIS A C 1
ATOM 2099 O O . HIS A 1 260 ? -6.934 -5.812 -13.132 1.00 76.69 260 HIS A O 1
ATOM 2105 N N . PRO A 1 261 ? -5.892 -6.865 -14.838 1.00 74.69 261 PRO A N 1
ATOM 2106 C CA . PRO A 1 261 ? -6.721 -8.073 -14.798 1.00 74.69 261 PRO A CA 1
ATOM 2107 C C . PRO A 1 261 ? -6.853 -8.715 -13.413 1.00 74.69 261 PRO A C 1
ATOM 2109 O O . PRO A 1 261 ? -7.899 -9.248 -13.069 1.00 74.69 261 PRO A O 1
ATOM 2112 N N . ALA A 1 262 ? -5.813 -8.624 -12.580 1.00 75.94 262 ALA A N 1
ATOM 2113 C CA . ALA A 1 262 ? -5.840 -9.168 -11.218 1.00 75.94 262 ALA A CA 1
ATOM 2114 C C . ALA A 1 262 ? -6.770 -8.418 -10.239 1.00 75.94 262 ALA A C 1
ATOM 2116 O O . ALA A 1 262 ? -7.050 -8.934 -9.162 1.00 75.94 262 ALA A O 1
ATOM 2117 N N . TYR A 1 263 ? -7.200 -7.195 -10.568 1.00 75.19 263 TYR A N 1
ATOM 2118 C CA . TYR A 1 263 ? -7.966 -6.329 -9.659 1.00 75.19 263 TYR A CA 1
ATOM 2119 C C . TYR A 1 263 ? -9.321 -5.910 -10.215 1.00 75.19 263 TYR A C 1
ATOM 2121 O O . TYR A 1 263 ? -10.116 -5.294 -9.504 1.00 75.19 263 TYR A O 1
ATOM 2129 N N . SER A 1 264 ? -9.577 -6.198 -11.485 1.00 75.00 264 SER A N 1
ATOM 2130 C CA . SER A 1 264 ? -10.835 -5.835 -12.099 1.00 75.00 264 SER A CA 1
ATOM 2131 C C . SER A 1 264 ? -11.933 -6.832 -11.719 1.00 75.00 264 SER A C 1
ATOM 2133 O O . SER A 1 264 ? -11.695 -8.040 -11.747 1.00 75.00 264 SER A O 1
ATOM 2135 N N . PRO A 1 265 ? -13.145 -6.363 -11.379 1.00 71.31 265 PRO A N 1
ATOM 2136 C CA . PRO A 1 265 ? -14.259 -7.244 -11.034 1.00 71.31 265 PRO A CA 1
ATOM 2137 C C . PRO A 1 265 ? -14.918 -7.889 -12.263 1.00 71.31 265 PRO A C 1
ATOM 2139 O O . PRO A 1 265 ? -15.790 -8.743 -12.111 1.00 71.31 265 PRO A O 1
ATOM 2142 N N . CYS A 1 266 ? -14.550 -7.461 -13.472 1.00 72.88 266 CYS A N 1
ATOM 2143 C CA . CYS A 1 266 ? -15.138 -7.930 -14.719 1.00 72.88 266 CYS A CA 1
ATOM 2144 C C . CYS A 1 266 ? -14.169 -8.832 -15.483 1.00 72.88 266 CYS A C 1
ATOM 2146 O O . CYS A 1 266 ? -12.954 -8.680 -15.388 1.00 72.88 266 CYS A O 1
ATOM 2148 N N . ALA A 1 267 ? -14.723 -9.755 -16.270 1.00 75.12 267 ALA A N 1
ATOM 2149 C CA . ALA A 1 267 ? -13.943 -10.526 -17.227 1.00 75.12 267 ALA A CA 1
ATOM 2150 C C . ALA A 1 267 ? -13.441 -9.614 -18.356 1.00 75.12 267 ALA A C 1
ATOM 2152 O O . ALA A 1 267 ? -14.156 -8.710 -18.790 1.00 75.12 267 ALA A O 1
ATOM 2153 N N . PHE A 1 268 ? -12.219 -9.872 -18.815 1.00 76.06 268 PHE A N 1
ATOM 2154 C CA . PHE A 1 268 ? -11.576 -9.133 -19.898 1.00 76.06 268 PHE A CA 1
ATOM 2155 C C . PHE A 1 268 ? -11.751 -9.937 -21.173 1.00 76.06 268 PHE A C 1
ATOM 2157 O O . PHE A 1 268 ? -11.549 -11.154 -21.165 1.00 76.06 268 PHE A O 1
ATOM 2164 N N . ASP A 1 269 ? -12.094 -9.264 -22.267 1.00 80.50 269 ASP A N 1
ATOM 2165 C CA . ASP A 1 269 ? -11.779 -9.830 -23.573 1.00 80.50 269 ASP A CA 1
ATOM 2166 C C . ASP A 1 269 ? -10.254 -9.784 -23.803 1.00 80.50 269 ASP A C 1
ATOM 2168 O O . ASP A 1 269 ? -9.514 -9.090 -23.097 1.00 80.50 269 ASP A O 1
ATOM 2172 N N . GLN A 1 270 ? -9.767 -10.549 -24.780 1.00 80.75 270 GLN A N 1
ATOM 2173 C CA . GLN A 1 270 ? -8.329 -10.661 -25.036 1.00 80.75 270 GLN A CA 1
ATOM 2174 C C . GLN A 1 270 ? -7.688 -9.299 -25.365 1.00 80.75 270 GLN A C 1
ATOM 2176 O O . GLN A 1 270 ? -6.595 -8.999 -24.893 1.00 80.75 270 GLN A O 1
ATOM 2181 N N . GLN A 1 271 ? -8.390 -8.428 -26.097 1.00 79.25 271 GLN A N 1
ATOM 2182 C CA . GLN A 1 271 ? -7.867 -7.115 -26.490 1.00 79.25 271 GLN A CA 1
ATOM 2183 C C . GLN A 1 271 ? -7.740 -6.163 -25.296 1.00 79.25 271 GLN A C 1
ATOM 2185 O O . GLN A 1 271 ? -6.751 -5.438 -25.172 1.00 79.25 271 GLN A O 1
ATOM 2190 N N . GLN A 1 272 ? -8.725 -6.171 -24.398 1.00 78.00 272 GLN A N 1
ATOM 2191 C CA . GLN A 1 272 ? -8.703 -5.416 -23.150 1.00 78.00 272 GLN A CA 1
ATOM 2192 C C . GLN A 1 272 ? -7.591 -5.920 -22.233 1.00 78.00 272 GLN A C 1
ATOM 2194 O O . GLN A 1 272 ? -6.911 -5.113 -21.597 1.00 78.00 272 GLN A O 1
ATOM 2199 N N . PHE A 1 273 ? -7.397 -7.240 -22.168 1.00 80.94 273 PHE A N 1
ATOM 2200 C CA . PHE A 1 273 ? -6.354 -7.862 -21.358 1.00 80.94 273 PHE A CA 1
ATOM 2201 C C . PHE A 1 273 ? -4.960 -7.441 -21.840 1.00 80.94 273 PHE A C 1
ATOM 2203 O O . PHE A 1 273 ? -4.166 -6.918 -21.054 1.00 80.94 273 PHE A O 1
ATOM 2210 N N . ASP A 1 274 ? -4.701 -7.559 -23.142 1.00 80.50 274 ASP A N 1
ATOM 2211 C CA . ASP A 1 274 ? -3.443 -7.134 -23.760 1.00 80.50 274 ASP A CA 1
ATOM 2212 C C . ASP A 1 274 ? -3.198 -5.631 -23.580 1.00 80.50 274 ASP A C 1
ATOM 2214 O O . ASP A 1 274 ? -2.102 -5.204 -23.206 1.00 80.50 274 ASP A O 1
ATOM 2218 N N . GLY A 1 275 ? -4.233 -4.812 -23.798 1.00 79.38 275 GLY A N 1
ATOM 2219 C CA . GLY A 1 275 ? -4.172 -3.363 -23.620 1.00 79.38 275 GLY A CA 1
ATOM 2220 C C . GLY A 1 275 ? -3.815 -2.961 -22.187 1.00 79.38 275 GLY A C 1
ATOM 2221 O O . GLY A 1 275 ? -2.988 -2.067 -21.980 1.00 79.38 275 GLY A O 1
ATOM 2222 N N . ALA A 1 276 ? -4.377 -3.654 -21.196 1.00 80.75 276 ALA A N 1
ATOM 2223 C CA . ALA A 1 276 ? -4.079 -3.431 -19.788 1.00 80.75 276 ALA A CA 1
ATOM 2224 C C . ALA A 1 276 ? -2.643 -3.820 -19.412 1.00 80.75 276 ALA A C 1
ATOM 2226 O O . ALA A 1 276 ? -1.952 -3.044 -18.744 1.00 80.75 276 ALA A O 1
ATOM 2227 N N . LEU A 1 277 ? -2.164 -4.986 -19.859 1.00 84.69 277 LEU A N 1
ATOM 2228 C CA . LEU A 1 277 ? -0.789 -5.424 -19.595 1.00 84.69 277 LEU A CA 1
ATOM 2229 C C . LEU A 1 277 ? 0.237 -4.524 -20.288 1.00 84.69 277 LEU A C 1
ATOM 2231 O O . LEU A 1 277 ? 1.249 -4.155 -19.684 1.00 84.69 277 LEU A O 1
ATOM 2235 N N . LYS A 1 278 ? -0.052 -4.089 -21.520 1.00 83.75 278 LYS A N 1
ATOM 2236 C CA . LYS A 1 278 ? 0.762 -3.110 -22.247 1.00 83.75 278 LYS A CA 1
ATOM 2237 C C . LYS A 1 278 ? 0.859 -1.789 -21.489 1.00 83.75 278 LYS A C 1
ATOM 2239 O O . LYS A 1 278 ? 1.961 -1.267 -21.313 1.00 83.75 278 LYS A O 1
ATOM 2244 N N . PHE A 1 279 ? -0.266 -1.262 -21.002 1.00 82.00 279 PHE A N 1
ATOM 2245 C CA . PHE A 1 279 ? -0.272 -0.052 -20.181 1.00 82.00 279 PHE A CA 1
ATOM 2246 C C . PHE A 1 279 ? 0.560 -0.230 -18.903 1.00 82.00 279 PHE A C 1
ATOM 2248 O O . PHE A 1 279 ? 1.415 0.608 -18.615 1.00 82.00 279 PHE A O 1
ATOM 2255 N N . ALA A 1 280 ? 0.378 -1.338 -18.181 1.00 84.25 280 ALA A N 1
ATOM 2256 C CA . ALA A 1 280 ? 1.129 -1.634 -16.964 1.00 84.25 280 ALA A CA 1
ATOM 2257 C C . ALA A 1 280 ? 2.651 -1.707 -17.214 1.00 84.25 280 ALA A C 1
ATOM 2259 O O . ALA A 1 280 ? 3.429 -1.148 -16.440 1.00 84.25 280 ALA A O 1
ATOM 2260 N N . LEU A 1 281 ? 3.097 -2.304 -18.328 1.00 86.50 281 LEU A N 1
ATOM 2261 C CA . LEU A 1 281 ? 4.516 -2.325 -18.718 1.00 86.50 281 LEU A CA 1
ATOM 2262 C C . LEU A 1 281 ? 5.069 -0.936 -19.029 1.00 86.50 281 LEU A C 1
ATOM 2264 O O . LEU A 1 281 ? 6.183 -0.609 -18.618 1.00 86.50 281 LEU A O 1
ATOM 2268 N N . ILE A 1 282 ? 4.299 -0.108 -19.737 1.00 82.19 282 ILE A N 1
ATOM 2269 C CA . ILE A 1 282 ? 4.691 1.273 -20.039 1.00 82.19 282 ILE A CA 1
ATOM 2270 C C . ILE A 1 282 ? 4.805 2.078 -18.741 1.00 82.19 282 ILE A C 1
ATOM 2272 O O . ILE A 1 282 ? 5.806 2.770 -18.545 1.00 82.19 282 ILE A O 1
ATOM 2276 N N . CYS A 1 283 ? 3.825 1.959 -17.840 1.00 81.44 283 CYS A N 1
ATOM 2277 C CA . CYS A 1 283 ? 3.870 2.558 -16.507 1.00 81.44 283 CYS A CA 1
ATOM 2278 C C . CYS A 1 283 ? 5.129 2.128 -15.754 1.00 81.44 283 CYS A C 1
ATOM 2280 O O . CYS A 1 283 ? 5.882 2.985 -15.293 1.00 81.44 283 CYS A O 1
ATOM 2282 N N . TYR A 1 284 ? 5.404 0.823 -15.703 1.00 86.38 284 TYR A N 1
ATOM 2283 C CA . TYR A 1 284 ? 6.590 0.278 -15.050 1.00 86.38 284 TYR A CA 1
ATOM 2284 C C . TYR A 1 284 ? 7.884 0.871 -15.619 1.00 86.38 284 TYR A C 1
ATOM 2286 O O . TYR A 1 284 ? 8.681 1.433 -14.871 1.00 86.38 284 TYR A O 1
ATOM 2294 N N . ALA A 1 285 ? 8.070 0.818 -16.943 1.00 84.56 285 ALA A N 1
ATOM 2295 C CA . ALA A 1 285 ? 9.277 1.314 -17.603 1.00 84.56 285 ALA A CA 1
ATOM 2296 C C . ALA A 1 285 ? 9.520 2.813 -17.354 1.00 84.56 285 ALA A C 1
ATOM 2298 O O . ALA A 1 285 ? 10.663 3.254 -17.207 1.00 84.56 285 ALA A O 1
ATOM 2299 N N . ARG A 1 286 ? 8.442 3.608 -17.314 1.00 80.12 286 ARG A N 1
ATOM 2300 C CA . ARG A 1 286 ? 8.506 5.061 -17.110 1.00 80.12 286 ARG A CA 1
ATOM 2301 C C . ARG A 1 286 ? 8.771 5.430 -15.654 1.00 80.12 286 ARG A C 1
ATOM 2303 O O . ARG A 1 286 ? 9.615 6.288 -15.414 1.00 80.12 286 ARG A O 1
ATOM 2310 N N . ILE A 1 287 ? 8.091 4.786 -14.704 1.00 78.38 287 ILE A N 1
ATOM 2311 C CA . ILE A 1 287 ? 8.222 5.078 -13.267 1.00 78.38 287 ILE A CA 1
ATOM 2312 C C . ILE A 1 287 ? 9.573 4.593 -12.736 1.00 78.38 287 ILE A C 1
ATOM 2314 O O . ILE A 1 287 ? 10.261 5.346 -12.057 1.00 78.38 287 ILE A O 1
ATOM 2318 N N . MET A 1 288 ? 10.018 3.396 -13.135 1.00 80.00 288 MET A N 1
ATOM 2319 C CA . MET A 1 288 ? 11.352 2.882 -12.788 1.00 80.00 288 MET A CA 1
ATOM 2320 C C . MET A 1 288 ? 12.487 3.598 -13.528 1.00 80.00 288 MET A C 1
ATOM 2322 O O . MET A 1 288 ? 13.647 3.224 -13.366 1.00 80.00 288 MET A O 1
ATOM 2326 N N . LYS A 1 289 ? 12.164 4.594 -14.369 1.00 77.88 289 LYS A N 1
ATOM 2327 C CA . LYS A 1 289 ? 13.121 5.388 -15.143 1.00 77.88 289 LYS A CA 1
ATOM 2328 C C . LYS A 1 289 ? 14.124 4.500 -15.898 1.00 77.88 289 LYS A C 1
ATOM 2330 O O . LYS A 1 289 ? 15.301 4.848 -15.967 1.00 77.88 289 LYS A O 1
ATOM 2335 N N . CYS A 1 290 ? 13.679 3.381 -16.485 1.00 75.75 290 CYS A N 1
ATOM 2336 C CA . CYS A 1 290 ? 14.565 2.426 -17.163 1.00 75.75 290 CYS A CA 1
ATOM 2337 C C . CYS A 1 290 ? 15.501 3.152 -18.142 1.00 75.75 290 CYS A C 1
ATOM 2339 O O . CYS A 1 290 ? 15.035 3.947 -18.964 1.00 75.75 290 CYS A O 1
ATOM 2341 N N . LEU A 1 291 ? 16.810 2.879 -18.056 1.00 76.00 291 LEU A N 1
ATOM 2342 C CA . LEU A 1 291 ? 17.842 3.504 -18.899 1.00 76.00 291 LEU A CA 1
ATOM 2343 C C . LEU A 1 291 ? 17.966 5.036 -18.747 1.00 76.00 291 LEU A C 1
ATOM 2345 O O . LEU A 1 291 ? 18.500 5.708 -19.633 1.00 76.00 291 LEU A O 1
ATOM 2349 N N . SER A 1 292 ? 17.472 5.618 -17.652 1.00 75.00 292 SER A N 1
ATOM 2350 C CA . SER A 1 292 ? 17.716 7.027 -17.329 1.00 75.00 292 SER A CA 1
ATOM 2351 C C . SER A 1 292 ? 19.047 7.170 -16.609 1.00 75.00 292 SER A C 1
ATOM 2353 O O . SER A 1 292 ? 19.339 6.426 -15.680 1.00 75.00 292 SER A O 1
ATOM 2355 N N . ILE A 1 293 ? 19.850 8.141 -17.040 1.00 73.12 293 ILE A N 1
ATOM 2356 C CA . ILE A 1 293 ? 21.152 8.432 -16.448 1.00 73.12 293 ILE A CA 1
ATOM 2357 C C . ILE A 1 293 ? 21.141 9.885 -16.008 1.00 73.12 293 ILE A C 1
ATOM 2359 O O . ILE A 1 293 ? 20.899 10.781 -16.818 1.00 73.12 293 ILE A O 1
ATOM 2363 N N . THR A 1 294 ? 21.448 10.109 -14.737 1.00 67.31 294 THR A N 1
ATOM 2364 C CA . THR A 1 294 ? 21.761 11.432 -14.203 1.00 67.31 294 THR A CA 1
ATOM 2365 C C . THR A 1 294 ? 23.277 11.581 -14.203 1.00 67.31 294 THR A C 1
ATOM 2367 O O . THR A 1 294 ? 23.982 10.791 -13.578 1.00 67.31 294 THR A O 1
ATOM 2370 N N . ILE A 1 295 ? 23.797 12.554 -14.952 1.00 68.38 295 ILE A N 1
ATOM 2371 C CA . ILE A 1 295 ? 25.237 12.823 -15.004 1.00 68.38 295 ILE A CA 1
ATOM 2372 C C . ILE A 1 295 ? 25.539 13.905 -13.968 1.00 68.38 295 ILE A C 1
ATOM 2374 O O . ILE A 1 295 ? 25.240 15.074 -14.190 1.00 68.38 295 ILE A O 1
ATOM 2378 N N . GLU A 1 296 ? 26.118 13.514 -12.835 1.00 65.25 296 GLU A N 1
ATOM 2379 C CA . GLU A 1 296 ? 26.535 14.453 -11.788 1.00 65.25 296 GLU A CA 1
ATOM 2380 C C . GLU A 1 296 ? 27.716 15.331 -12.242 1.00 65.25 296 GLU A C 1
ATOM 2382 O O . GLU A 1 296 ? 28.691 14.867 -12.853 1.00 65.25 296 GLU A O 1
ATOM 2387 N N . SER A 1 297 ? 27.663 16.620 -11.900 1.00 56.88 297 SER A N 1
ATOM 2388 C CA . SER A 1 297 ? 28.714 17.602 -12.175 1.00 56.88 297 SER A CA 1
ATOM 2389 C C . SER A 1 297 ? 29.838 17.541 -11.135 1.00 56.88 297 SER A C 1
ATOM 2391 O O . SER A 1 297 ? 30.124 18.515 -10.450 1.00 56.88 297 SER A O 1
ATOM 2393 N N . ASP A 1 298 ? 30.524 16.405 -11.028 1.00 56.78 298 ASP A N 1
ATOM 2394 C CA . ASP A 1 298 ? 31.642 16.277 -10.085 1.00 56.78 298 ASP A CA 1
ATOM 2395 C C . ASP A 1 298 ? 32.959 16.724 -10.736 1.00 56.78 298 ASP A C 1
ATOM 2397 O O . ASP A 1 298 ? 33.639 15.966 -11.440 1.00 56.78 298 ASP A O 1
ATOM 2401 N N . GLU A 1 299 ? 33.300 18.007 -10.601 1.00 57.25 299 GLU A N 1
ATOM 2402 C CA . GLU A 1 299 ? 34.558 18.559 -11.127 1.00 57.25 299 GLU A CA 1
ATOM 2403 C C . GLU A 1 299 ? 35.743 18.328 -10.176 1.00 57.25 299 GLU A C 1
ATOM 2405 O O . GLU A 1 299 ? 36.852 18.050 -10.640 1.00 57.25 299 GLU A O 1
ATOM 2410 N N . LYS A 1 300 ? 35.510 18.324 -8.856 1.00 59.75 300 LYS A N 1
ATOM 2411 C CA . LYS A 1 300 ? 36.574 18.358 -7.831 1.00 59.75 300 LYS A CA 1
ATOM 2412 C C . LYS A 1 300 ? 36.952 17.002 -7.209 1.00 59.75 300 LYS A C 1
ATOM 2414 O O . LYS A 1 300 ? 37.994 16.916 -6.568 1.00 59.75 300 LYS A O 1
ATOM 2419 N N . SER A 1 301 ? 36.179 15.934 -7.411 1.00 68.88 301 SER A N 1
ATOM 2420 C CA . SER A 1 301 ? 36.459 14.606 -6.832 1.00 68.88 301 SER A CA 1
ATOM 2421 C C . SER A 1 301 ? 37.581 13.846 -7.574 1.00 68.88 301 SER A C 1
ATOM 2423 O O . SER A 1 301 ? 37.727 13.993 -8.792 1.00 68.88 301 SER A O 1
ATOM 2425 N N . PRO A 1 302 ? 38.369 12.985 -6.898 1.00 72.06 302 PRO A N 1
ATOM 2426 C CA . PRO A 1 302 ? 39.346 12.098 -7.551 1.00 72.06 302 PRO A CA 1
ATOM 2427 C C . PRO A 1 302 ? 38.691 10.928 -8.314 1.00 72.06 302 PRO A C 1
ATOM 2429 O O . PRO A 1 302 ? 39.341 10.283 -9.140 1.00 72.06 302 PRO A O 1
ATOM 2432 N N . MET A 1 303 ? 37.405 10.677 -8.059 1.00 78.44 303 MET A N 1
ATOM 2433 C CA . MET A 1 303 ? 36.580 9.670 -8.725 1.00 78.44 303 MET A CA 1
ATOM 2434 C C . MET A 1 303 ? 35.645 10.329 -9.748 1.00 78.44 303 MET A C 1
ATOM 2436 O O . MET A 1 303 ? 35.117 11.409 -9.498 1.00 78.44 303 MET A O 1
ATOM 2440 N N . ILE A 1 304 ? 35.426 9.685 -10.889 1.00 81.62 304 ILE A N 1
ATOM 2441 C CA . ILE A 1 304 ? 34.559 10.137 -11.981 1.00 81.62 304 ILE A CA 1
ATOM 2442 C C . ILE A 1 304 ? 33.555 9.033 -12.333 1.00 81.62 304 ILE A C 1
ATOM 2444 O O . ILE A 1 304 ? 33.910 7.857 -12.350 1.00 81.62 304 ILE A O 1
ATOM 2448 N N . SER A 1 305 ? 32.295 9.387 -12.582 1.00 87.19 305 SER A N 1
ATOM 2449 C CA . SER A 1 305 ? 31.259 8.405 -12.918 1.00 87.19 305 SER A CA 1
ATOM 2450 C C . SER A 1 305 ? 31.433 7.834 -14.329 1.00 87.19 305 SER A C 1
ATOM 2452 O O . SER A 1 305 ? 31.908 8.529 -15.234 1.00 87.19 305 SER A O 1
ATOM 2454 N N . ILE A 1 306 ? 31.007 6.583 -14.542 1.00 87.00 306 ILE A N 1
ATOM 2455 C CA . ILE A 1 306 ? 31.018 5.926 -15.864 1.00 87.00 306 ILE A CA 1
ATOM 2456 C C . ILE A 1 306 ? 30.274 6.771 -16.906 1.00 87.00 306 ILE A C 1
ATOM 2458 O O . ILE A 1 306 ? 30.783 6.985 -18.009 1.00 87.00 306 ILE A O 1
ATOM 2462 N N . GLY A 1 307 ? 29.110 7.324 -16.546 1.00 85.88 307 GLY A N 1
ATOM 2463 C CA . GLY A 1 307 ? 28.339 8.202 -17.427 1.00 85.88 307 GLY A CA 1
ATOM 2464 C C . GLY A 1 307 ? 29.134 9.431 -17.878 1.00 85.88 307 GLY A C 1
ATOM 2465 O O . GLY A 1 307 ? 29.124 9.775 -19.059 1.00 85.88 307 GLY A O 1
ATOM 2466 N N . LYS A 1 308 ? 29.897 10.060 -16.974 1.00 85.12 308 LYS A N 1
ATOM 2467 C CA . LYS A 1 308 ? 30.726 11.228 -17.303 1.00 85.12 308 LYS A CA 1
ATOM 2468 C C . LYS A 1 308 ? 31.956 10.855 -18.134 1.00 85.12 308 LYS A C 1
ATOM 2470 O O . LYS A 1 308 ? 32.291 11.596 -19.054 1.00 85.12 308 LYS A O 1
ATOM 2475 N N . ILE A 1 309 ? 32.592 9.706 -17.874 1.00 83.88 309 ILE A N 1
ATOM 2476 C CA . ILE A 1 309 ? 33.685 9.185 -18.721 1.00 83.88 309 ILE A CA 1
ATOM 2477 C C . ILE A 1 309 ? 33.188 8.996 -20.158 1.00 83.88 309 ILE A C 1
ATOM 2479 O O . ILE A 1 309 ? 33.811 9.491 -21.096 1.00 83.88 309 ILE A O 1
ATOM 2483 N N . SER A 1 310 ? 32.047 8.325 -20.331 1.00 86.44 310 SER A N 1
ATOM 2484 C CA . SER A 1 310 ? 31.457 8.095 -21.651 1.00 86.44 310 SER A CA 1
ATOM 2485 C C . SER A 1 310 ? 31.077 9.404 -22.352 1.00 86.44 310 SER A C 1
ATOM 2487 O O . SER A 1 310 ? 31.276 9.542 -23.559 1.00 86.44 310 SER A O 1
ATOM 2489 N N . LEU A 1 311 ? 30.600 10.406 -21.601 1.00 86.56 311 LEU A N 1
ATOM 2490 C CA . LEU A 1 311 ? 30.283 11.727 -22.148 1.00 86.56 311 LEU A CA 1
ATOM 2491 C C . LEU A 1 311 ? 31.539 12.430 -22.676 1.00 86.56 311 LEU A C 1
ATOM 2493 O O . LEU A 1 311 ? 31.513 12.977 -23.774 1.00 86.56 311 LEU A O 1
ATOM 2497 N N . ILE A 1 312 ? 32.636 12.388 -21.915 1.00 83.38 312 ILE A N 1
ATOM 2498 C CA . ILE A 1 312 ? 33.928 12.961 -22.318 1.00 83.38 312 ILE A CA 1
ATOM 2499 C C . ILE A 1 312 ? 34.475 12.243 -23.557 1.00 83.38 312 ILE A C 1
ATOM 2501 O O . ILE A 1 312 ? 34.952 12.901 -24.478 1.00 83.38 312 ILE A O 1
ATOM 2505 N N . ALA A 1 313 ? 34.375 10.912 -23.603 1.00 82.94 313 ALA A N 1
ATOM 2506 C CA . ALA A 1 313 ? 34.794 10.127 -24.762 1.00 82.94 313 ALA A CA 1
ATOM 2507 C C . ALA A 1 313 ? 34.011 10.520 -26.027 1.00 82.94 313 ALA A C 1
ATOM 2509 O O . ALA A 1 313 ? 34.590 10.658 -27.099 1.00 82.94 313 ALA A O 1
ATOM 2510 N N . ARG A 1 314 ? 32.700 10.762 -25.897 1.00 81.50 314 ARG A N 1
ATOM 2511 C CA . ARG A 1 314 ? 31.842 11.191 -27.010 1.00 81.50 314 ARG A CA 1
ATOM 2512 C C . ARG A 1 314 ? 32.169 12.599 -27.510 1.00 81.50 314 ARG A C 1
ATOM 2514 O O . ARG A 1 314 ? 32.098 12.836 -28.710 1.00 81.50 314 ARG A O 1
ATOM 2521 N N . THR A 1 315 ? 32.470 13.540 -26.614 1.00 80.69 315 THR A N 1
ATOM 2522 C CA . THR A 1 315 ? 32.705 14.946 -26.989 1.00 80.69 315 THR A CA 1
ATOM 2523 C C . THR A 1 315 ? 34.107 15.199 -27.525 1.00 80.69 315 THR A C 1
ATOM 2525 O O . THR A 1 315 ? 34.270 16.071 -28.374 1.00 80.69 315 THR A O 1
ATOM 2528 N N . LYS A 1 316 ? 35.114 14.451 -27.057 1.00 74.00 316 LYS A N 1
ATOM 2529 C CA . LYS A 1 316 ? 36.512 14.621 -27.480 1.00 74.00 316 LYS A CA 1
ATOM 2530 C C . LYS A 1 316 ? 36.890 13.856 -28.749 1.00 74.00 316 LYS A C 1
ATOM 2532 O O . LYS A 1 316 ? 37.973 14.094 -29.265 1.00 74.00 316 LYS A O 1
ATOM 2537 N N . GLY A 1 317 ? 36.030 12.975 -29.262 1.00 60.47 317 GLY A N 1
ATOM 2538 C CA . GLY A 1 317 ? 36.227 12.275 -30.540 1.00 60.47 317 GLY A CA 1
ATOM 2539 C C . GLY A 1 317 ? 37.277 11.157 -30.519 1.00 60.47 317 GLY A C 1
ATOM 2540 O O . GLY A 1 317 ? 37.087 10.160 -31.208 1.00 60.47 317 GLY A O 1
ATOM 2541 N N . ASP A 1 318 ? 38.315 11.264 -29.684 1.00 55.16 318 ASP A N 1
ATOM 2542 C CA . ASP A 1 318 ? 39.375 10.262 -29.572 1.00 55.16 318 ASP A CA 1
ATOM 2543 C C . ASP A 1 318 ? 39.194 9.350 -28.353 1.00 55.16 318 ASP A C 1
ATOM 2545 O O . ASP A 1 318 ? 39.440 9.711 -27.200 1.00 55.16 318 ASP A O 1
ATOM 2549 N N . HIS A 1 319 ? 38.803 8.105 -28.632 1.00 55.53 319 HIS A N 1
ATOM 2550 C CA . HIS A 1 319 ? 38.775 7.004 -27.664 1.00 55.53 319 HIS A CA 1
ATOM 2551 C C . HIS A 1 319 ? 40.182 6.544 -27.234 1.00 55.53 319 HIS A C 1
ATOM 2553 O O . HIS A 1 319 ? 40.305 5.786 -26.277 1.00 55.53 319 HIS A O 1
ATOM 2559 N N . HIS A 1 320 ? 41.232 6.976 -27.940 1.00 49.44 320 HIS A N 1
ATOM 2560 C CA . HIS A 1 320 ? 42.601 6.486 -27.764 1.00 49.44 320 HIS A CA 1
ATOM 2561 C C . HIS A 1 320 ? 43.357 7.122 -26.587 1.00 49.44 320 HIS A C 1
ATOM 2563 O O . HIS A 1 320 ? 44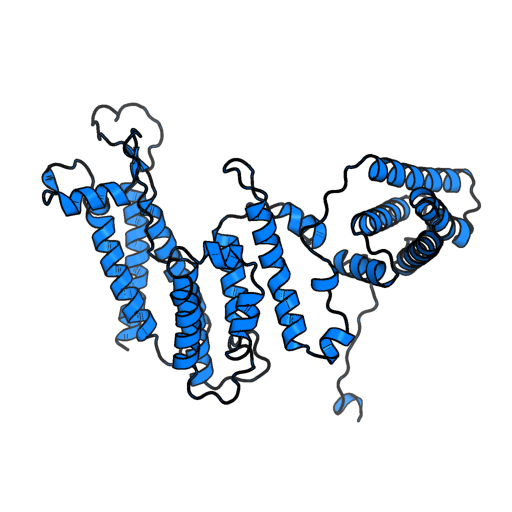.206 6.459 -25.997 1.00 49.44 320 HIS A O 1
ATOM 2569 N N . ASP A 1 321 ? 43.007 8.348 -26.185 1.00 51.75 321 ASP A N 1
ATOM 2570 C CA . ASP A 1 321 ? 43.681 9.060 -25.083 1.00 51.75 321 ASP A CA 1
ATOM 2571 C C . ASP A 1 321 ? 43.115 8.716 -23.692 1.00 51.75 321 ASP A C 1
ATOM 2573 O O . ASP A 1 321 ? 43.650 9.121 -22.655 1.00 51.75 321 ASP A O 1
ATOM 2577 N N . LEU A 1 322 ? 42.012 7.966 -23.646 1.00 60.88 322 LEU A N 1
ATOM 2578 C CA . LEU A 1 322 ? 41.345 7.546 -22.419 1.00 60.88 322 LEU A CA 1
ATOM 2579 C C . LEU A 1 322 ? 41.741 6.099 -22.094 1.00 60.88 322 LEU A C 1
ATOM 2581 O O . LEU A 1 322 ? 41.333 5.168 -22.774 1.00 60.88 322 LEU A O 1
ATOM 2585 N N . LEU A 1 323 ? 42.478 5.896 -20.996 1.00 68.94 323 LEU A N 1
ATOM 2586 C CA . LEU A 1 323 ? 42.926 4.583 -20.483 1.00 68.94 323 LEU A CA 1
ATOM 2587 C C . LEU A 1 323 ? 41.783 3.680 -19.950 1.00 68.94 323 LEU A C 1
ATOM 2589 O O . LEU A 1 323 ? 42.011 2.812 -19.109 1.00 68.94 323 LEU A O 1
ATOM 2593 N N . TYR A 1 324 ? 40.538 3.901 -20.375 1.00 74.50 324 TYR A N 1
ATOM 2594 C CA . TYR A 1 324 ? 39.367 3.167 -19.898 1.00 74.50 324 TYR A CA 1
ATOM 2595 C C . TYR A 1 324 ? 38.932 2.102 -20.904 1.00 74.50 324 TYR A C 1
ATOM 2597 O O . TYR A 1 324 ? 39.081 2.258 -22.113 1.00 74.50 324 TYR A O 1
ATOM 2605 N N . ALA A 1 325 ? 38.337 1.016 -20.409 1.00 81.06 325 ALA A N 1
ATOM 2606 C CA . ALA A 1 325 ? 37.826 -0.047 -21.267 1.00 81.06 325 ALA A CA 1
ATOM 2607 C C . ALA A 1 325 ? 36.737 0.470 -22.243 1.00 81.06 325 ALA A C 1
ATOM 2609 O O . ALA A 1 325 ? 35.918 1.311 -21.853 1.00 81.06 325 ALA A O 1
ATOM 2610 N N . PRO A 1 326 ? 36.631 -0.079 -23.472 1.00 83.25 326 PRO A N 1
ATOM 2611 C CA . PRO A 1 326 ? 35.641 0.356 -24.464 1.00 83.25 326 PRO A CA 1
ATOM 2612 C C . PRO A 1 326 ? 34.192 0.333 -23.969 1.00 83.25 326 PRO A C 1
ATOM 2614 O O . PRO A 1 326 ? 33.416 1.225 -24.295 1.00 83.25 326 PRO A O 1
ATOM 2617 N N . VAL A 1 327 ? 33.831 -0.645 -23.131 1.00 82.12 327 VAL A N 1
ATOM 2618 C CA . VAL A 1 327 ? 32.476 -0.777 -22.561 1.00 82.12 327 VAL A CA 1
ATOM 2619 C C . VAL A 1 327 ? 32.111 0.428 -21.677 1.00 82.12 327 VAL A C 1
ATOM 2621 O O . VAL A 1 327 ? 30.957 0.844 -21.658 1.00 82.12 327 VAL A O 1
ATOM 2624 N N . ILE A 1 328 ? 33.094 1.031 -20.997 1.00 84.88 328 ILE A N 1
ATOM 2625 C CA . ILE A 1 328 ? 32.917 2.251 -20.191 1.00 84.88 328 ILE A CA 1
ATOM 2626 C C . ILE A 1 328 ? 32.782 3.467 -21.113 1.00 84.88 328 ILE A C 1
ATOM 2628 O O . ILE A 1 328 ? 31.893 4.292 -20.927 1.00 84.88 328 ILE A O 1
ATOM 2632 N N . MET A 1 329 ? 33.633 3.570 -22.138 1.00 83.88 329 MET A N 1
ATOM 2633 C CA . MET A 1 329 ? 33.610 4.699 -23.078 1.00 83.88 329 MET A CA 1
ATOM 2634 C C . MET A 1 329 ? 32.330 4.744 -23.921 1.00 83.88 329 MET A C 1
ATOM 2636 O O . MET A 1 329 ? 31.800 5.825 -24.173 1.00 83.88 329 MET A O 1
ATOM 2640 N N . LEU A 1 330 ? 31.804 3.586 -24.319 1.00 86.81 330 LEU A N 1
ATOM 2641 C CA . LEU A 1 330 ? 30.604 3.451 -25.152 1.00 86.81 330 LEU A CA 1
ATOM 2642 C C . LEU A 1 330 ? 29.301 3.347 -24.348 1.00 86.81 330 LEU A C 1
ATOM 2644 O O . LEU A 1 330 ? 28.235 3.184 -24.940 1.00 86.81 330 LEU A O 1
ATOM 2648 N N . PHE A 1 331 ? 29.356 3.470 -23.020 1.00 89.69 331 PHE A N 1
ATOM 2649 C CA . PHE A 1 331 ? 28.199 3.287 -22.147 1.00 89.69 331 PHE A CA 1
ATOM 2650 C C . PHE A 1 331 ? 26.995 4.173 -22.523 1.00 89.69 331 PHE A C 1
ATOM 2652 O O . PHE A 1 331 ? 25.897 3.656 -22.725 1.00 89.69 331 PHE A O 1
ATOM 2659 N N . LEU A 1 332 ? 27.178 5.491 -22.680 1.00 89.25 332 LEU A N 1
ATOM 2660 C CA . LEU A 1 332 ? 26.093 6.409 -23.056 1.00 89.25 332 LEU A CA 1
ATOM 2661 C C . LEU A 1 332 ? 25.513 6.113 -24.449 1.00 89.25 332 LEU A C 1
ATOM 2663 O O . LEU A 1 332 ? 24.291 5.994 -24.544 1.00 89.25 332 LEU A O 1
ATOM 2667 N N . PRO A 1 333 ? 26.323 5.955 -25.519 1.00 89.56 333 PRO A N 1
ATOM 2668 C CA . PRO A 1 333 ? 25.816 5.519 -26.821 1.00 89.56 333 PRO A CA 1
ATOM 2669 C C . PRO A 1 333 ? 24.979 4.236 -26.758 1.00 89.56 333 PRO A C 1
ATOM 2671 O O . PRO A 1 333 ? 23.913 4.162 -27.373 1.00 89.56 333 PRO A O 1
ATOM 2674 N N . ILE A 1 334 ? 25.432 3.241 -25.987 1.00 89.44 334 ILE A N 1
ATOM 2675 C CA . ILE A 1 334 ? 24.710 1.980 -25.788 1.00 89.44 334 ILE A CA 1
ATOM 2676 C C . ILE A 1 334 ? 23.351 2.246 -25.131 1.00 89.44 334 ILE A C 1
ATOM 2678 O O . ILE A 1 334 ? 22.326 1.770 -25.620 1.00 89.44 334 ILE A O 1
ATOM 2682 N N . VAL A 1 335 ? 23.322 3.040 -24.061 1.00 89.44 335 VAL A N 1
ATOM 2683 C CA . VAL A 1 335 ? 22.085 3.366 -23.341 1.00 89.44 335 VAL A CA 1
ATOM 2684 C C . VAL A 1 335 ? 21.107 4.154 -24.217 1.00 89.44 335 VAL A C 1
ATOM 2686 O O . VAL A 1 335 ? 19.912 3.858 -24.214 1.00 89.44 335 VAL A O 1
ATOM 2689 N N . GLU A 1 336 ? 21.584 5.098 -25.032 1.00 89.00 336 GLU A N 1
ATOM 2690 C CA . GLU A 1 336 ? 20.746 5.821 -25.998 1.00 89.00 336 GLU A CA 1
ATOM 2691 C C . GLU A 1 336 ? 20.118 4.886 -27.035 1.00 89.00 336 GLU A C 1
ATOM 2693 O O . GLU A 1 336 ? 18.926 5.005 -27.337 1.00 89.00 336 GLU A O 1
ATOM 2698 N N . TYR A 1 337 ? 20.898 3.941 -27.565 1.00 89.56 337 TYR A N 1
ATOM 2699 C CA . TYR A 1 337 ? 20.401 2.956 -28.520 1.00 89.56 337 TYR A CA 1
ATOM 2700 C C . TYR A 1 337 ? 19.353 2.037 -27.881 1.00 89.56 337 TYR A C 1
ATOM 2702 O O . TYR A 1 337 ? 18.258 1.869 -28.421 1.00 89.56 337 TYR A O 1
ATOM 2710 N N . MET A 1 338 ? 19.636 1.521 -26.683 1.00 89.81 338 MET A N 1
ATOM 2711 C CA . MET A 1 338 ? 18.701 0.689 -25.922 1.00 89.81 338 MET A CA 1
ATOM 2712 C C . MET A 1 338 ? 17.419 1.448 -25.562 1.00 89.81 338 MET A C 1
ATOM 2714 O O . MET A 1 338 ? 16.337 0.872 -25.599 1.00 89.81 338 MET A O 1
ATOM 2718 N N . LYS A 1 339 ? 17.497 2.752 -25.276 1.00 87.81 339 LYS A N 1
ATOM 2719 C CA . LYS A 1 339 ? 16.319 3.586 -24.998 1.00 87.81 339 LYS A CA 1
ATOM 2720 C C . LYS A 1 339 ? 15.444 3.772 -26.238 1.00 87.81 339 LYS A C 1
ATOM 2722 O O . LYS A 1 339 ? 14.218 3.747 -26.130 1.00 87.81 339 LYS A O 1
ATOM 2727 N N . LYS A 1 340 ? 16.048 3.944 -27.420 1.00 88.06 340 LYS A N 1
ATOM 2728 C CA . LYS A 1 340 ? 15.311 3.973 -28.697 1.00 88.06 340 LYS A CA 1
ATOM 2729 C C . LYS A 1 340 ? 14.622 2.637 -28.960 1.00 88.06 340 LYS A C 1
ATOM 2731 O O . LYS A 1 340 ? 13.429 2.632 -29.251 1.00 88.06 340 LYS A O 1
ATOM 2736 N N . TRP A 1 341 ? 15.350 1.533 -28.785 1.00 89.62 341 TRP A N 1
ATOM 2737 C CA . TRP A 1 341 ? 14.801 0.183 -28.895 1.00 89.62 341 TRP A CA 1
ATOM 2738 C C . TRP A 1 341 ? 13.626 -0.034 -27.933 1.00 89.62 341 TRP A C 1
ATOM 2740 O O . TRP A 1 341 ? 12.549 -0.414 -28.377 1.00 89.62 341 TRP A O 1
ATOM 2750 N N . LEU A 1 342 ? 13.782 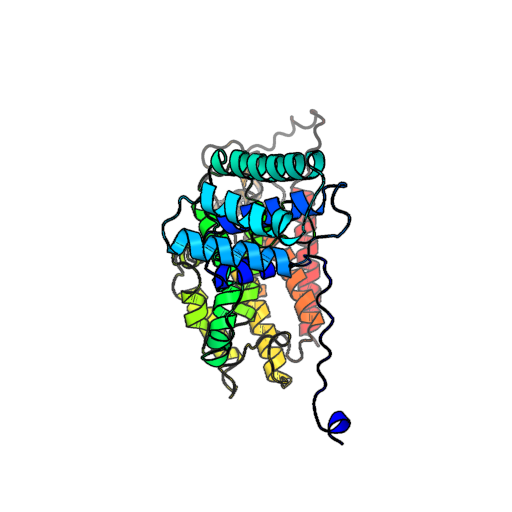0.301 -26.649 1.00 88.69 342 LEU A N 1
ATOM 2751 C CA . LEU A 1 342 ? 12.738 0.130 -25.636 1.00 88.69 342 LEU A CA 1
ATOM 2752 C C . LEU A 1 342 ? 11.460 0.894 -26.004 1.00 88.69 342 LEU A C 1
ATOM 2754 O O . LEU A 1 342 ? 10.364 0.360 -25.875 1.00 88.69 342 LEU A O 1
ATOM 2758 N N . ASN A 1 343 ? 11.585 2.133 -26.486 1.00 84.69 343 ASN A N 1
ATOM 2759 C CA . ASN A 1 343 ? 10.423 2.912 -26.917 1.00 84.69 343 ASN A CA 1
ATOM 2760 C C . ASN A 1 343 ? 9.726 2.292 -28.139 1.00 84.69 343 ASN A C 1
ATOM 2762 O O . ASN A 1 343 ? 8.497 2.288 -28.187 1.00 84.69 343 ASN A O 1
ATOM 2766 N N . ALA A 1 344 ? 10.486 1.760 -29.102 1.00 85.81 344 ALA A N 1
ATOM 2767 C CA . ALA A 1 344 ? 9.927 1.065 -30.261 1.00 85.81 344 ALA A CA 1
ATOM 2768 C C . ALA A 1 344 ? 9.227 -0.241 -29.849 1.00 85.81 344 ALA A C 1
ATOM 2770 O O . ALA A 1 344 ? 8.087 -0.481 -30.244 1.00 85.81 344 ALA A O 1
ATOM 2771 N N . TYR A 1 345 ? 9.865 -1.027 -28.979 1.00 86.00 345 TYR A N 1
ATOM 2772 C CA . TYR A 1 345 ? 9.312 -2.264 -28.439 1.00 86.00 345 TYR A CA 1
ATOM 2773 C C . TYR A 1 345 ? 8.017 -2.013 -27.656 1.00 86.00 345 TYR A C 1
ATOM 2775 O O . TYR A 1 345 ? 6.996 -2.633 -27.931 1.00 86.00 345 TYR A O 1
ATOM 2783 N N . LEU A 1 346 ? 8.002 -1.031 -26.745 1.00 82.88 346 LEU A N 1
ATOM 2784 C CA . LEU A 1 346 ? 6.802 -0.670 -25.979 1.00 82.88 346 LEU A CA 1
ATOM 2785 C C . LEU A 1 346 ? 5.648 -0.158 -26.865 1.00 82.88 346 LEU A C 1
ATOM 2787 O O . LEU A 1 346 ? 4.478 -0.303 -26.505 1.00 82.88 346 LEU A O 1
ATOM 2791 N N . ALA A 1 347 ? 5.946 0.420 -28.032 1.00 79.75 347 ALA A N 1
ATOM 2792 C CA . ALA A 1 347 ? 4.924 0.801 -29.003 1.00 79.75 347 ALA A CA 1
ATOM 2793 C C . ALA A 1 347 ? 4.325 -0.422 -29.723 1.00 79.75 347 ALA A C 1
ATOM 2795 O O . ALA A 1 347 ? 3.115 -0.451 -29.966 1.00 79.75 347 ALA A O 1
ATOM 2796 N N . GLN A 1 348 ? 5.145 -1.438 -29.999 1.00 79.31 348 GLN A N 1
ATOM 2797 C CA . GLN A 1 348 ? 4.803 -2.631 -30.784 1.00 79.31 348 GLN A CA 1
ATOM 2798 C C . GLN A 1 348 ? 4.597 -3.902 -29.947 1.00 79.31 348 GLN A C 1
ATOM 2800 O O . GLN A 1 348 ? 4.590 -4.988 -30.513 1.00 79.31 348 GLN A O 1
ATOM 2805 N N . VAL A 1 349 ? 4.425 -3.768 -28.626 1.00 75.12 349 VAL A N 1
ATOM 2806 C CA . VAL A 1 349 ? 4.212 -4.896 -27.700 1.00 75.12 349 VAL A CA 1
ATOM 2807 C C . VAL A 1 349 ? 3.254 -5.931 -28.308 1.00 75.12 349 VAL A C 1
ATOM 2809 O O . VAL A 1 349 ? 2.201 -5.501 -28.805 1.00 75.12 349 VAL A O 1
ATOM 2812 N N . PRO A 1 350 ? 3.603 -7.236 -28.264 1.00 69.94 350 PRO A N 1
ATOM 2813 C CA . PRO A 1 350 ? 2.833 -8.295 -28.906 1.00 69.94 350 PRO A CA 1
ATOM 2814 C C . PRO A 1 350 ? 1.344 -8.241 -28.567 1.00 69.94 350 PRO A C 1
ATOM 2816 O O . PRO A 1 350 ? 0.958 -7.914 -27.441 1.00 69.94 350 PRO A O 1
ATOM 2819 N N . LYS A 1 351 ? 0.521 -8.569 -29.566 1.00 69.38 351 LYS A N 1
ATOM 2820 C CA . LYS A 1 351 ? -0.888 -8.923 -29.369 1.00 69.38 351 LYS A CA 1
ATOM 2821 C C . LYS A 1 351 ? -0.895 -10.360 -28.831 1.00 69.38 351 LYS A C 1
ATOM 2823 O O . LYS A 1 351 ? -0.067 -11.144 -29.277 1.00 69.38 351 LYS A O 1
ATOM 2828 N N . ASP A 1 352 ? -1.750 -10.672 -27.867 1.00 78.38 352 ASP A N 1
ATOM 2829 C CA . ASP A 1 352 ? -1.811 -11.945 -27.128 1.00 78.38 352 ASP A CA 1
ATOM 2830 C C . ASP A 1 352 ? -0.753 -12.125 -26.019 1.00 78.38 352 ASP A C 1
ATOM 2832 O O . ASP A 1 352 ? -0.134 -13.179 -25.858 1.00 78.38 352 ASP A O 1
ATOM 2836 N N . MET A 1 353 ? -0.557 -11.096 -25.191 1.00 82.19 353 MET A N 1
ATOM 2837 C CA . MET A 1 353 ? 0.362 -11.170 -24.056 1.00 82.19 353 MET A CA 1
ATOM 2838 C C . MET A 1 353 ? -0.250 -11.971 -22.902 1.00 82.19 353 MET A C 1
ATOM 2840 O O . MET A 1 353 ? -1.287 -11.602 -22.352 1.00 82.19 353 MET A O 1
ATOM 2844 N N . SER A 1 354 ? 0.441 -13.012 -22.426 1.00 85.81 354 SER A N 1
ATOM 2845 C CA . SER A 1 354 ? 0.045 -13.684 -21.185 1.00 85.81 354 SER A CA 1
ATOM 2846 C C . SER A 1 354 ? 0.522 -12.923 -19.940 1.00 85.81 354 SER A C 1
ATOM 2848 O O . SER A 1 354 ? 1.508 -12.181 -19.954 1.00 85.81 354 SER A O 1
ATOM 2850 N N . TYR A 1 355 ? -0.107 -13.178 -18.788 1.00 84.88 355 TYR A N 1
ATOM 2851 C CA . TYR A 1 355 ? 0.374 -12.629 -17.512 1.00 84.88 355 TYR A CA 1
ATOM 2852 C C . TYR A 1 355 ? 1.806 -13.088 -17.168 1.00 84.88 355 TYR A C 1
ATOM 2854 O O . TYR A 1 355 ? 2.569 -12.367 -16.524 1.00 84.88 355 TYR A O 1
ATOM 2862 N N . LYS A 1 356 ? 2.201 -14.283 -17.628 1.00 87.38 356 LYS A N 1
ATOM 2863 C CA . LYS A 1 356 ? 3.562 -14.807 -17.461 1.00 87.38 356 LYS A CA 1
ATOM 2864 C C . LYS A 1 356 ? 4.568 -14.000 -18.284 1.00 87.38 356 LYS A C 1
ATOM 2866 O O . LYS A 1 356 ? 5.653 -13.701 -17.783 1.00 87.38 356 LYS A O 1
ATOM 2871 N N . ASP A 1 357 ? 4.194 -13.609 -19.501 1.00 87.12 357 ASP A N 1
ATOM 2872 C CA . ASP A 1 357 ? 5.009 -12.739 -20.352 1.00 87.12 357 ASP A CA 1
ATOM 2873 C C . ASP A 1 357 ? 5.178 -11.363 -19.728 1.00 87.12 357 ASP A C 1
ATOM 2875 O O . ASP A 1 357 ? 6.299 -10.871 -19.626 1.00 87.12 357 ASP A O 1
ATOM 2879 N N . TYR A 1 358 ? 4.098 -10.792 -19.199 1.00 87.19 358 TYR A N 1
ATOM 2880 C CA . TYR A 1 358 ? 4.143 -9.540 -18.452 1.00 87.19 358 TYR A CA 1
ATOM 2881 C C . TYR A 1 358 ? 5.142 -9.582 -17.278 1.00 87.19 358 TYR A C 1
ATOM 2883 O O . TYR A 1 358 ? 5.999 -8.701 -17.164 1.00 87.19 358 TYR A O 1
ATOM 2891 N N . ILE A 1 359 ? 5.097 -10.624 -16.434 1.00 88.00 359 ILE A N 1
ATOM 2892 C CA . ILE A 1 359 ? 6.044 -10.788 -15.314 1.00 88.00 359 ILE A CA 1
ATOM 2893 C C . ILE A 1 359 ? 7.484 -10.870 -15.833 1.00 88.00 359 ILE A C 1
ATOM 2895 O O . ILE A 1 359 ? 8.378 -10.190 -15.324 1.00 88.00 359 ILE A O 1
ATOM 2899 N N . ARG A 1 360 ? 7.715 -11.689 -16.860 1.00 89.19 360 ARG A N 1
ATOM 2900 C CA . ARG A 1 360 ? 9.036 -11.875 -17.468 1.00 89.19 360 ARG A CA 1
ATOM 2901 C C . ARG A 1 360 ? 9.590 -10.569 -18.041 1.00 89.19 360 ARG A C 1
ATOM 2903 O O . ARG A 1 360 ? 10.753 -10.248 -17.801 1.00 89.19 360 ARG A O 1
ATOM 2910 N N . LEU A 1 361 ? 8.763 -9.794 -18.742 1.00 90.00 361 LEU A N 1
ATOM 2911 C CA . LEU A 1 361 ? 9.147 -8.495 -19.290 1.00 90.00 361 LEU A CA 1
ATOM 2912 C C . LEU A 1 361 ? 9.490 -7.498 -18.179 1.00 90.00 361 LEU A C 1
ATOM 2914 O O . LEU A 1 361 ? 10.503 -6.813 -18.295 1.00 90.00 361 LEU A O 1
ATOM 2918 N N . ARG A 1 362 ? 8.745 -7.461 -17.063 1.00 89.12 362 ARG A N 1
ATOM 2919 C CA . ARG A 1 362 ? 9.111 -6.629 -15.896 1.00 89.12 362 ARG A CA 1
ATOM 2920 C C . ARG A 1 362 ? 10.485 -6.985 -15.333 1.00 89.12 362 ARG A C 1
ATOM 2922 O O . ARG A 1 362 ? 11.263 -6.080 -15.042 1.00 89.12 362 ARG A O 1
ATOM 2929 N N . MET A 1 363 ? 10.814 -8.274 -15.235 1.00 87.19 363 MET A N 1
ATOM 2930 C CA . MET A 1 363 ? 12.144 -8.716 -14.792 1.00 87.19 363 MET A CA 1
ATOM 2931 C C . MET A 1 363 ? 13.255 -8.263 -15.751 1.00 87.19 363 MET A C 1
ATOM 2933 O O . MET A 1 363 ? 14.331 -7.863 -15.309 1.00 87.19 363 MET A O 1
ATOM 2937 N N . GLY A 1 364 ? 12.996 -8.276 -17.060 1.00 88.38 364 GLY A N 1
ATOM 2938 C CA . GLY A 1 364 ? 13.925 -7.740 -18.058 1.00 88.38 364 GLY A CA 1
ATOM 2939 C C . GLY A 1 364 ? 14.089 -6.219 -17.980 1.00 88.38 364 GLY A C 1
ATOM 2940 O O . GLY A 1 364 ? 15.208 -5.709 -18.034 1.00 88.38 364 GLY A O 1
ATOM 2941 N N . LEU A 1 365 ? 12.994 -5.485 -17.762 1.00 90.19 365 LEU A N 1
ATOM 2942 C CA . LEU A 1 365 ? 13.020 -4.035 -17.542 1.00 90.19 365 LEU A CA 1
ATOM 2943 C C . LEU A 1 365 ? 13.799 -3.660 -16.271 1.00 90.19 365 LEU A C 1
ATOM 2945 O O . LEU A 1 365 ? 14.537 -2.676 -16.285 1.00 90.19 365 LEU A O 1
ATOM 2949 N N . LEU A 1 366 ? 13.713 -4.466 -15.208 1.00 87.12 366 LEU A N 1
ATOM 2950 C CA . LEU A 1 366 ? 14.544 -4.296 -14.013 1.00 87.12 366 LEU A CA 1
ATOM 2951 C C . LEU A 1 366 ? 16.038 -4.394 -14.359 1.00 87.12 366 LEU A C 1
ATOM 2953 O O . LEU A 1 366 ? 16.824 -3.561 -13.916 1.00 87.12 366 LEU A O 1
ATOM 2957 N N . ALA A 1 367 ? 16.431 -5.350 -15.210 1.00 87.12 367 ALA A N 1
ATOM 2958 C CA . ALA A 1 367 ? 17.817 -5.474 -15.663 1.00 87.12 367 ALA A CA 1
ATOM 2959 C C . ALA A 1 367 ? 18.293 -4.233 -16.445 1.00 87.12 367 ALA A C 1
ATOM 2961 O O . ALA A 1 367 ? 19.443 -3.819 -16.284 1.00 87.12 367 ALA A O 1
ATOM 2962 N N . LE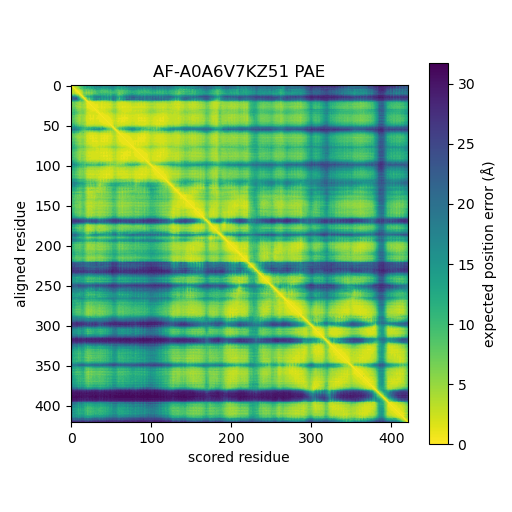U A 1 368 ? 17.412 -3.603 -17.237 1.00 89.06 368 LEU A N 1
ATOM 2963 C CA . LEU A 1 368 ? 17.698 -2.325 -17.904 1.00 89.06 368 LEU A CA 1
ATOM 2964 C C . LEU A 1 368 ? 17.888 -1.179 -16.905 1.00 89.06 368 LEU A C 1
ATOM 2966 O O . LEU A 1 368 ? 18.788 -0.357 -17.085 1.00 89.06 368 LEU A O 1
ATOM 2970 N N . THR A 1 369 ? 17.061 -1.114 -15.857 1.00 86.81 369 THR A N 1
ATOM 2971 C CA . THR A 1 369 ? 17.227 -0.135 -14.773 1.00 86.81 369 THR A CA 1
ATOM 2972 C C . THR A 1 369 ? 18.571 -0.335 -14.081 1.00 86.81 369 THR A C 1
ATOM 2974 O O . THR A 1 369 ? 19.365 0.601 -14.027 1.00 86.81 369 THR A O 1
ATOM 2977 N N . SER A 1 370 ? 18.897 -1.565 -13.669 1.00 86.56 370 SER A N 1
ATOM 2978 C CA . SER A 1 370 ? 20.183 -1.874 -13.032 1.00 86.56 370 SER A CA 1
ATOM 2979 C C . SER A 1 370 ? 21.391 -1.564 -13.924 1.00 86.56 370 SER A C 1
ATOM 2981 O O . SER A 1 370 ? 22.442 -1.190 -13.408 1.00 86.56 370 SER A O 1
ATOM 2983 N N . PHE A 1 371 ? 21.267 -1.717 -15.250 1.00 89.56 371 PHE A N 1
ATOM 2984 C CA . PHE A 1 371 ? 22.314 -1.322 -16.198 1.00 89.56 371 PHE A CA 1
ATOM 2985 C C . PHE A 1 371 ? 22.462 0.202 -16.292 1.00 89.56 371 PHE A C 1
ATOM 2987 O O . PHE A 1 371 ? 23.584 0.698 -16.255 1.00 89.56 371 PHE A O 1
ATOM 2994 N N . GLY A 1 372 ? 21.357 0.952 -16.358 1.00 86.31 372 GLY A N 1
ATOM 2995 C CA . GLY A 1 372 ? 21.382 2.420 -16.337 1.00 86.31 372 GLY A CA 1
ATOM 2996 C C . GLY A 1 372 ? 22.039 2.983 -15.071 1.00 86.31 372 GLY A C 1
ATOM 2997 O O . GLY A 1 372 ? 22.864 3.893 -15.157 1.00 86.31 372 GLY A O 1
ATOM 2998 N N . GLU A 1 373 ? 21.761 2.371 -13.917 1.00 85.94 373 GLU A N 1
ATOM 2999 C CA . GLU A 1 373 ? 22.359 2.722 -12.622 1.00 85.94 373 GLU A CA 1
ATOM 3000 C C . GLU A 1 373 ? 23.887 2.539 -12.588 1.00 85.94 373 GLU A C 1
ATOM 3002 O O . GLU A 1 373 ? 24.577 3.270 -11.874 1.00 85.94 373 GLU A O 1
ATOM 3007 N N . GLN A 1 374 ? 24.458 1.674 -13.442 1.00 88.75 374 GLN A N 1
ATOM 3008 C CA . GLN A 1 374 ? 25.919 1.571 -13.576 1.00 88.75 374 GLN A CA 1
ATOM 3009 C C . GLN A 1 374 ? 26.555 2.891 -14.027 1.00 88.75 374 GLN A C 1
ATOM 3011 O O . GLN A 1 374 ? 27.716 3.152 -13.727 1.00 88.75 374 GLN A O 1
ATOM 3016 N N . GLY A 1 375 ? 25.793 3.775 -14.679 1.00 83.38 375 GLY A N 1
ATOM 3017 C CA . GLY A 1 375 ? 26.258 5.106 -15.058 1.00 83.38 375 GLY A CA 1
ATOM 3018 C C . GLY A 1 375 ? 26.698 5.971 -13.874 1.00 83.38 375 GLY A C 1
ATOM 3019 O O . GLY A 1 375 ? 27.548 6.843 -14.066 1.00 83.38 375 GLY A O 1
ATOM 3020 N N . LYS A 1 376 ? 26.167 5.716 -12.668 1.00 84.56 376 LYS A N 1
ATOM 3021 C CA . LYS A 1 376 ? 26.498 6.440 -11.428 1.00 84.56 376 LYS A CA 1
ATOM 3022 C C . LYS A 1 376 ? 27.745 5.898 -10.727 1.00 84.56 376 LYS A C 1
ATOM 3024 O O . LY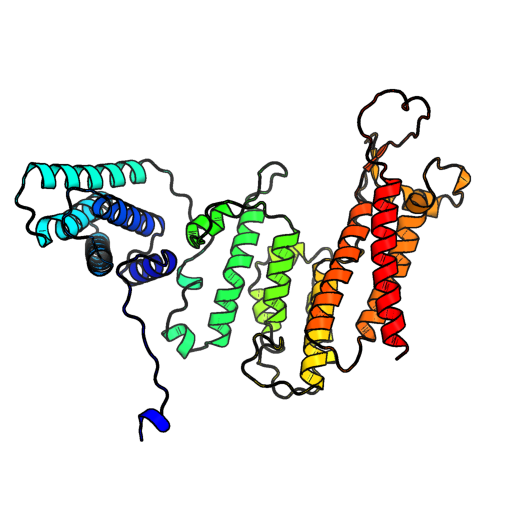S A 1 376 ? 28.340 6.608 -9.918 1.00 84.56 376 LYS A O 1
ATOM 3029 N N . VAL A 1 377 ? 28.174 4.673 -11.048 1.00 86.00 377 VAL A N 1
ATOM 3030 C CA . VAL A 1 377 ? 29.357 4.042 -10.442 1.00 86.00 377 VAL A CA 1
ATOM 3031 C C . VAL A 1 377 ? 30.587 4.907 -10.707 1.00 86.00 377 VAL A C 1
ATOM 3033 O O . VAL A 1 377 ? 30.862 5.283 -11.850 1.00 86.00 377 VAL A O 1
ATOM 3036 N N . LYS A 1 378 ? 31.322 5.247 -9.641 1.00 84.25 378 LYS A N 1
ATOM 3037 C CA . LYS A 1 378 ? 32.490 6.133 -9.701 1.00 84.25 378 LYS A CA 1
ATOM 3038 C C . LYS A 1 378 ? 33.787 5.313 -9.801 1.00 84.25 378 LYS A C 1
ATOM 3040 O O . LYS A 1 378 ? 33.982 4.345 -9.075 1.00 84.25 378 LYS A O 1
ATOM 3045 N N . VAL A 1 379 ? 34.675 5.714 -10.710 1.00 81.00 379 VAL A N 1
ATOM 3046 C CA . VAL A 1 379 ? 35.968 5.080 -11.030 1.00 81.00 379 VAL A CA 1
ATOM 3047 C C . VAL A 1 379 ? 37.079 6.137 -10.901 1.00 81.00 379 VAL A C 1
ATOM 3049 O O . VAL A 1 379 ? 36.829 7.306 -11.194 1.00 81.00 379 VAL A O 1
ATOM 3052 N N . PRO A 1 380 ? 38.309 5.807 -10.468 1.00 78.12 380 PRO A N 1
ATOM 3053 C CA . PRO A 1 380 ? 39.389 6.793 -10.346 1.00 78.12 380 PRO A CA 1
ATOM 3054 C C . PRO A 1 380 ? 39.733 7.483 -11.679 1.00 78.12 380 PRO A C 1
ATOM 3056 O O . PRO A 1 380 ? 39.843 6.826 -12.714 1.00 78.12 380 PRO A O 1
ATOM 3059 N N . LYS A 1 381 ? 39.970 8.809 -11.645 1.00 69.06 381 LYS A N 1
ATOM 3060 C CA . LYS A 1 381 ? 40.322 9.658 -12.813 1.00 69.06 381 LYS A CA 1
ATOM 3061 C C . LYS A 1 381 ? 41.665 9.314 -13.478 1.00 69.06 381 LYS A C 1
ATOM 3063 O O . LYS A 1 381 ? 41.897 9.695 -14.620 1.00 69.06 381 LYS A O 1
ATOM 3068 N N . LYS A 1 382 ? 42.573 8.642 -12.762 1.00 62.53 382 LYS A N 1
ATOM 3069 C CA . LYS A 1 382 ? 43.864 8.170 -13.285 1.00 62.53 382 LYS A CA 1
ATOM 3070 C C . LYS A 1 382 ? 43.967 6.664 -13.081 1.00 62.53 382 LYS A C 1
ATOM 3072 O O . LYS A 1 382 ? 44.150 6.208 -11.953 1.00 62.53 382 LYS A O 1
ATOM 3077 N N . TYR A 1 383 ? 43.893 5.907 -14.171 1.00 51.47 383 TYR A N 1
ATOM 3078 C CA . TYR A 1 383 ? 44.319 4.511 -14.184 1.00 51.47 383 TYR A CA 1
ATOM 3079 C C . TYR A 1 383 ? 45.855 4.501 -14.129 1.00 51.47 383 TYR A C 1
ATOM 3081 O O . TYR A 1 383 ? 46.531 4.705 -15.130 1.00 51.47 383 TYR A O 1
ATOM 3089 N N . SER A 1 384 ? 46.421 4.394 -12.926 1.00 41.94 384 SER A N 1
ATOM 3090 C CA . SER A 1 384 ? 47.861 4.210 -12.737 1.00 41.94 384 SER A CA 1
ATOM 3091 C C . SER A 1 384 ? 48.141 2.716 -12.608 1.00 41.94 384 SER A C 1
ATOM 3093 O O . SER A 1 384 ? 47.779 2.099 -11.599 1.00 41.94 384 SER A O 1
ATOM 3095 N N . GLU A 1 385 ? 48.824 2.150 -13.604 1.00 40.62 385 GLU A N 1
ATOM 3096 C CA . GLU A 1 385 ? 49.340 0.771 -13.601 1.00 40.62 385 GLU A CA 1
ATOM 3097 C C . GLU A 1 385 ? 50.232 0.463 -12.378 1.00 40.62 385 GLU A C 1
ATOM 3099 O O . GLU A 1 385 ? 50.446 -0.696 -12.035 1.00 40.62 385 GLU A O 1
ATOM 3104 N N . LYS A 1 386 ? 50.688 1.479 -11.629 1.00 37.81 386 LYS A N 1
ATOM 3105 C CA . LYS A 1 386 ? 51.502 1.303 -10.413 1.00 37.81 386 LYS A CA 1
ATOM 3106 C C . LYS A 1 386 ? 50.714 0.910 -9.155 1.00 37.81 386 LYS A C 1
ATOM 3108 O O . LYS A 1 386 ? 51.324 0.690 -8.116 1.00 37.81 386 LYS A O 1
ATOM 3113 N N . SER A 1 387 ? 49.385 0.791 -9.217 1.00 39.03 387 SER A N 1
ATOM 3114 C CA . SER A 1 387 ? 48.540 0.404 -8.065 1.00 39.03 387 SER A CA 1
ATOM 3115 C C . SER A 1 387 ? 48.106 -1.073 -8.056 1.00 39.03 387 SER A C 1
ATOM 3117 O O . SER A 1 387 ? 47.130 -1.431 -7.394 1.00 39.03 387 SER A O 1
ATOM 3119 N N . ALA A 1 388 ? 48.818 -1.933 -8.793 1.00 38.91 388 ALA A N 1
ATOM 3120 C CA . ALA A 1 388 ? 48.561 -3.375 -8.869 1.00 38.91 388 ALA A CA 1
ATOM 3121 C C . ALA A 1 388 ? 49.063 -4.179 -7.646 1.00 38.91 388 ALA A C 1
ATOM 3123 O O . ALA A 1 388 ? 48.834 -5.380 -7.581 1.00 38.91 388 ALA A O 1
ATOM 3124 N N . HIS A 1 389 ? 49.744 -3.542 -6.683 1.00 35.69 389 HIS A N 1
ATOM 3125 C CA . HIS A 1 389 ? 50.442 -4.235 -5.584 1.00 35.69 389 HIS A CA 1
ATOM 3126 C C . HIS A 1 389 ? 49.811 -4.073 -4.187 1.00 35.69 389 HIS A C 1
ATOM 3128 O O . HIS A 1 389 ? 50.380 -4.550 -3.210 1.00 35.69 389 HIS A O 1
ATOM 3134 N N . SER A 1 390 ? 48.635 -3.456 -4.054 1.00 34.88 390 SER A N 1
ATOM 3135 C CA . SER A 1 390 ? 47.888 -3.445 -2.787 1.00 34.88 390 SER A CA 1
ATOM 3136 C C . SER A 1 390 ? 46.682 -4.377 -2.904 1.00 34.88 390 SER A C 1
ATOM 3138 O O . SER A 1 390 ? 45.711 -4.047 -3.585 1.00 34.88 390 SER A O 1
ATOM 3140 N N . GLY A 1 391 ? 46.784 -5.555 -2.285 1.00 34.44 391 GLY A N 1
ATOM 3141 C CA . GLY A 1 391 ? 45.816 -6.657 -2.307 1.00 34.44 391 GLY A CA 1
ATOM 3142 C C . GLY A 1 391 ? 44.477 -6.383 -1.614 1.00 34.44 391 GLY A C 1
ATOM 3143 O O . GLY A 1 391 ? 44.042 -7.173 -0.783 1.00 34.44 391 GLY A O 1
ATOM 3144 N N . GLU A 1 392 ? 43.797 -5.302 -1.979 1.00 35.31 392 GLU A N 1
ATOM 3145 C CA . GLU A 1 392 ? 42.370 -5.131 -1.716 1.00 35.31 392 GLU A CA 1
ATOM 3146 C C . GLU A 1 392 ? 41.594 -5.584 -2.953 1.00 35.31 392 GLU A C 1
ATOM 3148 O O . GLU A 1 392 ? 41.947 -5.237 -4.081 1.00 35.31 392 GLU A O 1
ATOM 3153 N N . ARG A 1 393 ? 40.551 -6.400 -2.751 1.00 39.66 393 ARG A N 1
ATOM 3154 C CA . ARG A 1 393 ? 39.668 -6.927 -3.803 1.00 39.66 393 ARG A CA 1
ATOM 3155 C C . ARG A 1 393 ? 38.992 -5.775 -4.564 1.00 39.66 393 ARG A C 1
ATOM 3157 O O . ARG A 1 393 ? 37.854 -5.419 -4.276 1.00 39.66 393 ARG A O 1
ATOM 3164 N N . LYS A 1 394 ? 39.681 -5.191 -5.547 1.00 44.72 394 LYS A N 1
ATOM 3165 C CA . LYS A 1 394 ? 39.099 -4.260 -6.517 1.00 44.72 394 LYS A CA 1
ATOM 3166 C C . LYS A 1 394 ? 38.121 -5.060 -7.368 1.00 44.72 394 LYS A C 1
ATOM 3168 O O . LYS A 1 394 ? 38.536 -5.837 -8.222 1.00 44.72 394 LYS A O 1
ATOM 3173 N N . ILE A 1 395 ? 36.827 -4.903 -7.102 1.00 51.72 395 ILE A N 1
ATOM 3174 C CA . ILE A 1 395 ? 35.775 -5.342 -8.018 1.00 51.72 395 ILE A CA 1
ATOM 3175 C C . ILE A 1 395 ? 36.098 -4.698 -9.367 1.00 51.72 395 ILE A C 1
ATOM 3177 O O . ILE A 1 395 ? 36.135 -3.472 -9.476 1.00 51.72 395 ILE A O 1
ATOM 3181 N N . ASP A 1 396 ? 36.404 -5.517 -10.372 1.00 74.00 396 ASP A N 1
ATOM 3182 C CA . ASP A 1 396 ? 36.667 -5.034 -11.720 1.00 74.00 396 ASP A CA 1
ATOM 3183 C C . ASP A 1 396 ? 35.350 -4.484 -12.275 1.00 74.00 396 ASP A C 1
ATOM 3185 O O . ASP A 1 396 ? 34.488 -5.221 -12.756 1.00 74.00 396 ASP A O 1
ATOM 3189 N N . VAL A 1 397 ? 35.164 -3.169 -12.143 1.00 79.25 397 VAL A N 1
ATOM 3190 C CA . VAL A 1 397 ? 33.983 -2.431 -12.611 1.00 79.25 397 VAL A CA 1
ATOM 3191 C C . VAL A 1 397 ? 33.681 -2.763 -14.078 1.00 79.25 397 VAL A C 1
ATOM 3193 O O . VAL A 1 397 ? 32.519 -2.812 -14.475 1.00 79.25 397 VAL A O 1
ATOM 3196 N N . THR A 1 398 ? 34.709 -3.087 -14.868 1.00 81.19 398 THR A N 1
ATOM 3197 C CA . THR A 1 398 ? 34.572 -3.540 -16.256 1.00 81.19 398 THR A CA 1
ATOM 3198 C C . THR A 1 398 ? 33.856 -4.887 -16.358 1.00 81.19 398 THR A C 1
ATOM 3200 O O . THR A 1 398 ? 32.978 -5.045 -17.204 1.00 81.19 398 THR A O 1
ATOM 3203 N N . GLN A 1 399 ? 34.192 -5.856 -15.499 1.00 84.06 399 GLN A N 1
ATOM 3204 C CA . GLN A 1 399 ? 33.533 -7.168 -15.463 1.00 84.06 399 GLN A CA 1
ATOM 3205 C C . GLN A 1 399 ? 32.082 -7.053 -15.005 1.00 84.06 399 GLN A C 1
ATOM 3207 O O . GLN A 1 399 ? 31.206 -7.682 -15.595 1.00 84.06 399 GLN A O 1
ATOM 3212 N N . VAL A 1 400 ? 31.815 -6.217 -13.999 1.00 85.38 400 VAL A N 1
ATOM 3213 C CA . VAL A 1 400 ? 30.446 -5.948 -13.533 1.00 85.38 400 VAL A CA 1
ATOM 3214 C C . VAL A 1 400 ? 29.624 -5.314 -14.653 1.00 85.38 400 VAL A C 1
ATOM 3216 O O . VAL A 1 400 ? 28.550 -5.813 -14.991 1.00 85.38 400 VAL A O 1
ATOM 3219 N N . LEU A 1 401 ? 30.152 -4.278 -15.307 1.00 86.19 401 LEU A N 1
ATOM 3220 C CA . LEU A 1 401 ? 29.470 -3.615 -16.414 1.00 86.19 401 LEU A CA 1
ATOM 3221 C C . LEU A 1 401 ? 29.222 -4.568 -17.593 1.00 86.19 401 LEU A C 1
ATOM 3223 O O . LEU A 1 401 ? 28.134 -4.559 -18.169 1.00 86.19 401 LEU A O 1
ATOM 3227 N N . LYS A 1 402 ? 30.193 -5.432 -17.917 1.00 87.25 402 LYS A N 1
ATOM 3228 C CA . LYS A 1 402 ? 30.049 -6.468 -18.947 1.00 87.25 402 LYS A CA 1
ATOM 3229 C C . LYS A 1 402 ? 28.956 -7.478 -18.586 1.00 87.25 402 LYS A C 1
ATOM 3231 O O . LYS A 1 402 ? 28.128 -7.786 -19.435 1.00 87.25 402 LYS A O 1
ATOM 3236 N N . MET A 1 403 ? 28.893 -7.926 -17.332 1.00 88.62 403 MET A N 1
ATOM 3237 C CA . MET A 1 403 ? 27.836 -8.819 -16.848 1.00 88.62 403 MET A CA 1
ATOM 3238 C C . MET A 1 403 ? 26.446 -8.181 -16.993 1.00 88.62 403 MET A C 1
ATOM 3240 O O . MET A 1 403 ? 25.510 -8.835 -17.456 1.00 88.62 403 MET A O 1
ATOM 3244 N N . HIS A 1 404 ? 26.291 -6.906 -16.619 1.00 88.50 404 HIS A N 1
ATOM 3245 C CA . HIS A 1 404 ? 25.020 -6.203 -16.809 1.00 88.50 404 HIS A CA 1
ATOM 3246 C C . HIS A 1 404 ? 24.675 -6.051 -18.294 1.00 88.50 404 HIS A C 1
ATOM 3248 O O . HIS A 1 404 ? 23.534 -6.300 -18.676 1.00 88.50 404 HIS A O 1
ATOM 3254 N N . TYR A 1 405 ? 25.654 -5.719 -19.138 1.00 88.81 405 TYR A N 1
ATOM 3255 C CA . TYR A 1 405 ? 25.465 -5.635 -20.584 1.00 88.81 405 TYR A CA 1
ATOM 3256 C C . TYR A 1 405 ? 25.010 -6.975 -21.188 1.00 88.81 405 TYR A C 1
ATOM 3258 O O . TYR A 1 405 ? 24.031 -7.007 -21.928 1.00 88.81 405 TYR A O 1
ATOM 3266 N N . GLU A 1 406 ? 25.639 -8.094 -20.820 1.00 88.94 406 GLU A N 1
ATOM 3267 C CA . GLU A 1 406 ? 25.254 -9.439 -21.279 1.00 88.94 406 GLU A CA 1
ATOM 3268 C C . GLU A 1 406 ? 23.818 -9.803 -20.877 1.00 88.94 406 GLU A C 1
ATOM 3270 O O . GLU A 1 406 ? 23.063 -10.343 -21.688 1.00 88.94 406 GLU A O 1
ATOM 3275 N N . ARG A 1 407 ? 23.402 -9.460 -19.649 1.00 88.12 407 ARG A N 1
ATOM 3276 C CA . ARG A 1 407 ? 22.013 -9.655 -19.195 1.00 88.12 407 ARG A CA 1
ATOM 3277 C C . ARG A 1 407 ? 21.025 -8.859 -20.043 1.00 88.12 407 ARG A C 1
ATOM 3279 O O . ARG A 1 407 ? 19.978 -9.390 -20.409 1.00 88.12 407 ARG A O 1
ATOM 3286 N N . VAL A 1 408 ? 21.362 -7.612 -20.371 1.00 87.56 408 VAL A N 1
ATOM 3287 C CA . VAL A 1 408 ? 20.523 -6.761 -21.220 1.00 87.56 408 VAL A CA 1
ATOM 3288 C C . VAL A 1 408 ? 20.450 -7.297 -22.649 1.00 87.56 408 VAL A C 1
ATOM 3290 O O . VAL A 1 408 ? 19.359 -7.386 -23.203 1.00 87.56 408 VAL A O 1
ATOM 3293 N N . ILE A 1 409 ? 21.574 -7.706 -23.241 1.00 88.50 409 ILE A N 1
ATOM 3294 C CA . ILE A 1 409 ? 21.588 -8.279 -24.593 1.00 88.50 409 ILE A CA 1
ATOM 3295 C C . ILE A 1 409 ? 20.753 -9.554 -24.658 1.00 88.50 409 ILE A C 1
ATOM 3297 O O . ILE A 1 409 ? 19.954 -9.699 -25.579 1.00 88.50 409 ILE A O 1
ATOM 3301 N N . LYS A 1 410 ? 20.864 -10.437 -23.660 1.00 89.25 410 LYS A N 1
ATOM 3302 C CA . LYS A 1 410 ? 20.041 -11.649 -23.587 1.00 89.25 410 LYS A CA 1
ATOM 3303 C C . LYS A 1 410 ? 18.546 -11.319 -23.564 1.00 89.25 410 LYS A C 1
ATOM 3305 O O . LYS A 1 410 ? 17.765 -11.982 -24.237 1.00 89.25 410 LYS A O 1
ATOM 3310 N N . PHE A 1 411 ? 18.154 -10.283 -22.825 1.00 88.38 411 PHE A N 1
ATOM 3311 C CA . PHE A 1 411 ? 16.771 -9.810 -22.791 1.00 88.38 411 PHE A CA 1
ATOM 3312 C C . PHE A 1 411 ? 16.310 -9.229 -24.142 1.00 88.38 411 PHE A C 1
ATOM 3314 O O . PHE A 1 411 ? 15.220 -9.549 -24.617 1.00 88.38 411 PHE A O 1
ATOM 3321 N N . ILE A 1 412 ? 17.149 -8.420 -24.795 1.00 86.69 412 ILE A N 1
ATOM 3322 C CA . ILE A 1 412 ? 16.854 -7.847 -26.119 1.00 86.69 412 ILE A CA 1
ATOM 3323 C C . ILE A 1 412 ? 16.740 -8.948 -27.185 1.00 86.69 412 ILE A C 1
ATOM 3325 O O . ILE A 1 412 ? 15.852 -8.898 -28.025 1.00 86.69 412 ILE A O 1
ATOM 3329 N N . GLN A 1 413 ? 17.605 -9.962 -27.154 1.00 86.19 413 GLN A N 1
ATOM 3330 C CA . GLN A 1 413 ? 17.546 -11.085 -28.096 1.00 86.19 413 GLN A CA 1
ATOM 3331 C C . GLN A 1 413 ? 16.236 -11.861 -27.962 1.00 86.19 413 GLN A C 1
ATOM 3333 O O . GLN A 1 413 ? 15.547 -12.050 -28.956 1.00 86.19 413 GLN A O 1
ATOM 3338 N N . GLN A 1 414 ? 15.845 -12.206 -26.731 1.00 83.69 414 GLN A N 1
ATOM 3339 C CA . GLN A 1 414 ? 14.583 -12.904 -26.462 1.00 83.69 414 GLN A CA 1
ATOM 3340 C C . GLN A 1 414 ? 13.375 -12.137 -27.019 1.00 83.69 414 GLN A C 1
ATOM 3342 O O . GLN A 1 414 ? 12.556 -12.691 -27.741 1.00 83.69 414 GLN A O 1
ATOM 3347 N N . THR A 1 415 ? 13.319 -10.832 -26.758 1.00 81.75 415 THR A N 1
ATOM 3348 C CA . THR A 1 415 ? 12.219 -9.972 -27.222 1.00 81.75 415 THR A CA 1
ATOM 3349 C C . THR A 1 415 ? 12.214 -9.730 -28.737 1.00 81.75 415 THR A C 1
ATOM 3351 O O . THR A 1 415 ? 11.151 -9.498 -29.306 1.00 81.75 415 THR A O 1
ATOM 3354 N N . ILE A 1 416 ? 13.369 -9.788 -29.412 1.00 78.56 416 ILE A N 1
ATOM 3355 C CA . ILE A 1 416 ? 13.453 -9.727 -30.881 1.00 78.56 416 ILE A CA 1
ATOM 3356 C C . ILE A 1 416 ? 12.983 -11.037 -31.509 1.00 78.56 416 ILE A C 1
ATOM 3358 O O . ILE A 1 416 ? 12.267 -10.993 -32.510 1.00 78.56 416 ILE A O 1
ATOM 3362 N N . ASP A 1 417 ? 13.377 -12.178 -30.949 1.00 69.31 417 ASP A N 1
ATOM 3363 C CA . ASP A 1 417 ? 12.986 -13.486 -31.476 1.00 69.31 417 ASP A CA 1
ATOM 3364 C C . ASP A 1 417 ? 11.459 -13.664 -31.396 1.00 69.31 417 ASP A C 1
ATOM 3366 O O . ASP A 1 417 ? 10.848 -14.115 -32.357 1.00 69.31 417 ASP A O 1
ATOM 3370 N N . GLU A 1 418 ? 10.831 -13.150 -30.335 1.00 65.75 418 GLU A N 1
ATOM 3371 C CA . GLU A 1 418 ? 9.367 -13.088 -30.169 1.00 65.75 418 GLU A CA 1
ATOM 3372 C C . GLU A 1 418 ? 8.643 -12.120 -31.116 1.00 65.75 418 GLU A C 1
ATOM 3374 O O . GLU A 1 418 ? 7.439 -12.234 -31.296 1.00 65.75 418 GLU A O 1
ATOM 3379 N N . SER A 1 419 ? 9.343 -11.141 -31.698 1.00 58.06 419 SER A N 1
ATOM 3380 C CA . SER A 1 419 ? 8.755 -10.178 -32.647 1.00 58.06 419 SER A CA 1
ATOM 3381 C C . SER A 1 419 ? 8.810 -10.640 -34.109 1.00 58.06 419 SER A C 1
ATOM 3383 O O . SER A 1 419 ? 8.301 -9.948 -34.992 1.00 58.06 419 SER A O 1
ATOM 3385 N N . LYS A 1 420 ? 9.502 -11.758 -34.373 1.00 53.22 420 LYS A N 1
ATOM 3386 C CA . LYS A 1 420 ? 9.650 -12.364 -35.706 1.00 53.22 420 LYS A CA 1
ATOM 3387 C C . LYS A 1 420 ? 8.654 -13.497 -35.962 1.00 53.22 420 LYS A C 1
ATOM 3389 O O . LYS A 1 420 ? 8.495 -13.874 -37.122 1.00 53.22 420 LYS A O 1
ATOM 3394 N N . GLU A 1 421 ? 8.050 -14.031 -34.905 1.00 42.31 421 GLU A N 1
ATOM 3395 C CA . GLU A 1 421 ? 6.851 -14.877 -34.953 1.00 42.31 421 GLU A CA 1
ATOM 3396 C C . GLU A 1 421 ? 5.600 -13.992 -35.029 1.00 42.31 421 GLU A C 1
ATOM 3398 O O . GLU A 1 421 ? 4.658 -14.391 -35.754 1.00 42.31 421 GLU A O 1
#

Solvent-accessible surface area (backbone atoms only — not comparable to full-atom values): 24379 Å² total; per-residue (Å²): 105,66,79,82,74,48,88,84,79,86,77,75,78,82,60,76,58,84,84,49,67,47,60,52,44,47,52,35,31,77,48,57,38,72,48,66,70,58,40,51,51,52,52,50,42,51,48,58,57,44,70,34,87,85,51,92,65,73,65,41,66,68,54,52,52,51,25,39,39,46,26,23,54,34,44,75,70,67,43,56,65,69,57,24,49,54,51,26,44,44,46,50,74,37,57,71,65,64,64,77,53,65,69,60,48,51,51,54,51,49,52,48,52,48,50,52,55,54,59,70,72,49,84,82,76,83,71,74,65,62,60,64,57,67,52,74,50,70,68,48,44,72,74,39,42,69,62,45,52,53,52,32,64,40,46,63,56,40,27,52,44,56,49,53,68,72,51,80,53,102,80,66,86,51,47,41,48,72,55,40,72,64,61,59,57,98,62,90,72,66,45,79,57,53,76,66,56,58,42,52,48,51,44,56,58,56,41,56,31,20,75,68,47,41,64,59,53,54,68,57,39,45,77,60,60,54,40,73,78,25,76,92,41,69,60,53,58,63,49,43,52,52,49,48,46,44,64,58,47,71,82,59,93,60,46,77,43,34,49,31,78,94,72,28,97,63,89,69,56,72,67,55,45,27,31,28,53,52,46,45,50,52,48,44,46,58,65,64,40,45,47,52,71,77,73,77,86,68,82,87,57,70,49,39,29,35,38,51,50,8,52,50,34,65,74,66,71,54,67,81,84,48,94,61,58,66,72,45,42,44,39,51,65,52,39,54,51,52,48,55,48,50,54,52,47,70,74,62,59,67,84,84,57,48,74,69,51,52,52,52,50,51,57,46,47,49,45,36,25,60,42,22,54,50,29,62,46,66,42,67,74,67,85,58,85,83,65,79,80,64,95,63,91,72,75,56,62,65,59,54,50,48,52,40,48,51,54,42,50,55,45,52,50,53,57,50,59,65,70,76,110

Radius of gyration: 28.87 Å; Cα contacts (8 Å, |Δi|>4): 388; chains: 1; bounding box: 85×44×84 Å

Mean predicted aligned error: 11.47 Å